Protein AF-0000000069874532 (afdb_homodimer)

pLDDT: mean 80.08, std 12.77, range [26.31, 95.19]

Secondary structure (DSSP, 8-state):
-HHHHHHHHHSHHHHHHHHHHHHHHHHHHHHHHHHHHHT-HHHHHHHHHHHHHHHHHHHHHH-S-HHHHHHHHHHHHHHHHHHHHHHHHHSSS-HHHHHHHHHHHHHHHHHHHHHHHT-GGGHHHHHH--GGG--HHHHHHHHHHHHHHHHHHHHTHHHHHHHHH-HHHHHHTT--HHHHHHHHHHHHHHHHHHHHHHH-HHHHHHHHHHHHHHHHHH---HHHHHHHHHHHHHHHHHHHHHHHHHHT--HHHHHHHHHHHHHHHHHHHHHHHHHHHHHHHHHHTT-/-HHHHHHHHHSHHHHHHHHHHHHHHHHHHHHHHHHHHHT-HHHHHHHHHHHHHHHHHHHHHH-S-HHHHHHHHHHHHHHHHHHHHHHHHHSSS-HHHHHHHHHHHHHHHHHHHHHHHT-GGGHHHHHH--GGG--HHHHHHHHHHHHHHHHHHHHTHHHHHHHHH-HHHHHHTT--HHHHHHHHHHHHHHHHHHHHHHH-HHHHHHHHHHHHHHHHHH---HHHHHHHHHHHHHHHHHHHHHHHHHHT--HHHHHHHHHHHHHHHHHHHHHHHHHHHHHHHHHHTT-

Foldseek 3Di:
DVVVLVVQCVDPLNVLLLVLQLLLLLLLLLLLLLCVLLVPLVVLLLLLLQQQLLLLVLCVVPNPDPVSSLVSSLVRSLCLQVVLVVCVVVDVDHSVVSSNVSSVVSNVNSVVSCVVVVVVVCVVCQAFADLSPDDPVLSVQLSVLSVVLSVVCVVCVVLLNCCSPPVPVSVVVVNDNVVSVSVSSSSSSSNQSSCRNNGHSVLSSLSSHLQLLLQVLVDPDSVCSNNRSSVCSSVLLNVLSSVCVVVVHRSSVSSSVSSVVSSVVSNVVSVVCVVVVVVVVVVVVVD/DVVVVVVQCPDPLLVLLLVLQLLLLLLLLLLLLLCVLLVPLVVLLLLLLQQQLLLLVLCVVPNPDPVSSLVSSLVRSLCLQVVLVVCVVVDVDHSVVSSNVSSVVSNVNSVVSCVVVVVVVCVVCQAFADLSPDDPVLSVQLSVLSVVLSVVCVVCVVLLNCCSPPVPVSVVVVNDNSVSVSVSSSSSSSNQSSCRNNGHSVLSSLSSHLQLLLQVLVDPDSVCSNNSSSVCSSVLLNVLSSVCVVVVHRSSVSSSVSSVVSSVVSNVVSVVCVVVVVVVVVVVVVD

Structure (mmCIF, N/CA/C/O backbone):
data_AF-0000000069874532-model_v1
#
loop_
_entity.id
_entity.type
_entity.pdbx_description
1 polymer 'ABC-3 protein'
#
loop_
_atom_site.group_PDB
_atom_site.id
_atom_site.type_symbol
_atom_site.label_atom_id
_atom_site.label_alt_id
_atom_site.label_comp_id
_atom_site.label_asym_id
_atom_site.label_entity_id
_atom_site.label_seq_id
_atom_site.pdbx_PDB_ins_code
_atom_site.Cartn_x
_atom_site.Cartn_y
_atom_site.Cartn_z
_atom_site.occupancy
_atom_site.B_iso_or_equiv
_atom_site.auth_seq_id
_atom_site.auth_comp_id
_atom_site.auth_asym_id
_atom_site.auth_atom_id
_atom_site.pdbx_PDB_model_num
ATOM 1 N N . MET A 1 1 ? 38.219 -0.726 -12.578 1 54.41 1 MET A N 1
ATOM 2 C CA . MET A 1 1 ? 36.812 -0.568 -12.172 1 54.41 1 MET A CA 1
ATOM 3 C C . MET A 1 1 ? 36.281 0.817 -12.539 1 54.41 1 MET A C 1
ATOM 5 O O . MET A 1 1 ? 35.25 0.941 -13.195 1 54.41 1 MET A O 1
ATOM 9 N N . MET A 1 2 ? 37.156 1.77 -12.203 1 61 2 MET A N 1
ATOM 10 C CA . MET A 1 2 ? 36.844 3.143 -12.562 1 61 2 MET A CA 1
ATOM 11 C C . MET A 1 2 ? 36.906 3.342 -14.07 1 61 2 MET A C 1
ATOM 13 O O . MET A 1 2 ? 36.062 4.02 -14.648 1 61 2 MET A O 1
ATOM 17 N N . ASP A 1 3 ? 37.875 2.76 -14.609 1 63.19 3 ASP A N 1
ATOM 18 C CA . ASP A 1 3 ? 38 2.91 -16.047 1 63.19 3 ASP A CA 1
ATOM 19 C C . ASP A 1 3 ? 36.812 2.297 -16.781 1 63.19 3 ASP A C 1
ATOM 21 O O . ASP A 1 3 ? 36.312 2.857 -17.75 1 63.19 3 ASP A O 1
ATOM 25 N N . ASP A 1 4 ? 36.438 1.131 -16.328 1 69.38 4 ASP A N 1
ATOM 26 C CA . ASP A 1 4 ? 35.281 0.455 -16.922 1 69.38 4 ASP A CA 1
ATOM 27 C C . ASP A 1 4 ? 34.031 1.273 -16.719 1 69.38 4 ASP A C 1
ATOM 29 O O . ASP A 1 4 ? 33.188 1.343 -17.625 1 69.38 4 ASP A O 1
ATOM 33 N N . PHE A 1 5 ? 34.094 1.941 -15.664 1 70.19 5 PHE A N 1
ATOM 34 C CA . PHE A 1 5 ? 32.969 2.801 -15.367 1 70.19 5 PHE A CA 1
ATOM 35 C C . PHE A 1 5 ? 32.938 4.004 -16.297 1 70.19 5 PHE A C 1
ATOM 37 O O . PHE A 1 5 ? 31.875 4.375 -16.812 1 70.19 5 PHE A O 1
ATOM 44 N N . LEU A 1 6 ? 34.094 4.574 -16.531 1 68.62 6 LEU A N 1
ATOM 45 C CA . LEU A 1 6 ? 34.188 5.723 -17.422 1 68.62 6 LEU A CA 1
ATOM 46 C C . LEU A 1 6 ? 33.875 5.316 -18.859 1 68.62 6 LEU A C 1
ATOM 48 O O . LEU A 1 6 ? 33.25 6.082 -19.609 1 68.62 6 LEU A O 1
ATOM 52 N N . GLN A 1 7 ? 34.281 4.191 -19.172 1 71.88 7 GLN A N 1
ATOM 53 C CA . GLN A 1 7 ? 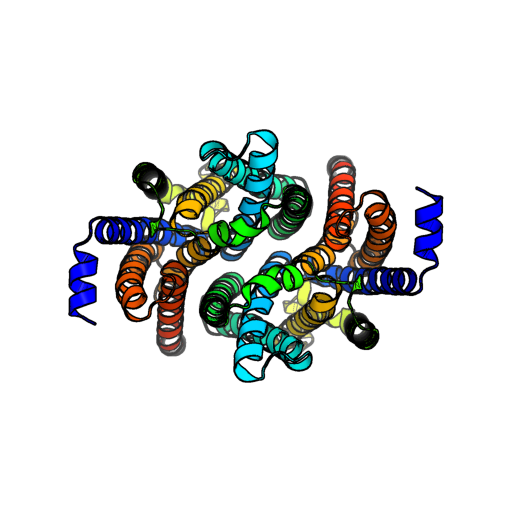33.938 3.68 -20.5 1 71.88 7 GLN A CA 1
ATOM 54 C C . GLN A 1 7 ? 32.438 3.406 -20.625 1 71.88 7 GLN A C 1
ATOM 56 O O . GLN A 1 7 ? 31.859 3.658 -21.672 1 71.88 7 GLN A O 1
ATOM 61 N N . PHE A 1 8 ? 31.938 2.951 -19.562 1 72.19 8 PHE A N 1
ATOM 62 C CA . PHE A 1 8 ? 30.5 2.674 -19.562 1 72.19 8 PHE A CA 1
ATOM 63 C C . PHE A 1 8 ? 29.703 3.965 -19.688 1 72.19 8 PHE A C 1
ATOM 65 O O . PHE A 1 8 ? 28.703 4.02 -20.406 1 72.19 8 PHE A O 1
ATOM 72 N N . LEU A 1 9 ? 30.234 4.965 -19.094 1 72.75 9 LEU A N 1
ATOM 73 C CA . LEU A 1 9 ? 29.547 6.25 -19.141 1 72.75 9 LEU A CA 1
ATOM 74 C C . LEU A 1 9 ? 29.578 6.832 -20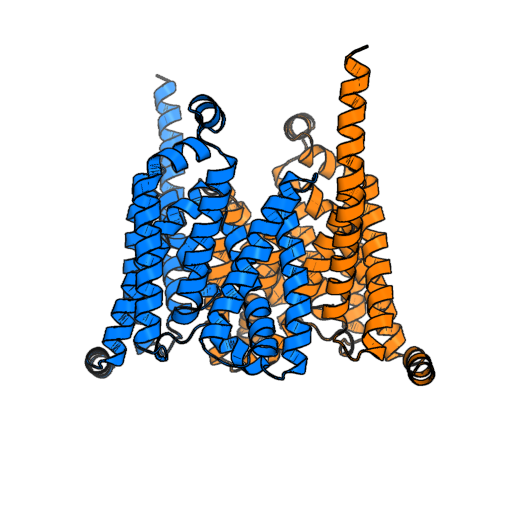.547 1 72.75 9 LEU A C 1
ATOM 76 O O . LEU A 1 9 ? 28.734 7.66 -20.906 1 72.75 9 LEU A O 1
ATOM 80 N N . ARG A 1 10 ? 30.453 6.27 -21.297 1 74.12 10 ARG A N 1
ATOM 81 C CA . ARG A 1 10 ? 30.594 6.777 -22.672 1 74.12 10 ARG A CA 1
ATOM 82 C C . ARG A 1 10 ? 29.656 6.031 -23.625 1 74.12 10 ARG A C 1
ATOM 84 O O . ARG A 1 10 ? 29.375 6.504 -24.719 1 74.12 10 ARG A O 1
ATOM 91 N N . GLU A 1 11 ? 29.125 5.074 -23.141 1 79.12 11 GLU A N 1
ATOM 92 C CA . GLU A 1 11 ? 28.188 4.332 -23.984 1 79.12 11 GLU A CA 1
ATOM 93 C C . GLU A 1 11 ? 26.844 5.047 -24.062 1 79.12 11 GLU A C 1
ATOM 95 O O . GLU A 1 11 ? 26.375 5.621 -23.078 1 79.12 11 GLU A O 1
ATOM 100 N N . PRO A 1 12 ? 26.422 5.137 -25.297 1 79.38 12 PRO A N 1
ATOM 101 C CA . PRO A 1 12 ? 25.141 5.832 -25.531 1 79.38 12 PRO A CA 1
ATOM 102 C C . PRO A 1 12 ? 24.031 5.316 -24.625 1 79.38 12 PRO A C 1
ATOM 104 O O . PRO A 1 12 ? 23.188 6.102 -24.172 1 79.38 12 PRO A O 1
ATOM 107 N N . ILE A 1 13 ? 24.062 4.098 -24.328 1 76.56 13 ILE A N 1
ATOM 108 C CA . ILE A 1 13 ? 23.016 3.518 -23.5 1 76.56 13 ILE A CA 1
ATOM 109 C C . ILE A 1 13 ? 23.125 4.074 -22.078 1 76.56 13 ILE A C 1
ATOM 111 O O . ILE A 1 13 ? 22.125 4.375 -21.438 1 76.56 13 ILE A O 1
ATOM 115 N N . ALA A 1 14 ? 24.328 4.25 -21.672 1 78.25 14 ALA A N 1
ATOM 116 C CA . ALA A 1 14 ? 24.562 4.758 -20.328 1 78.25 14 ALA A CA 1
ATOM 117 C C . ALA A 1 14 ? 24.156 6.227 -20.219 1 78.25 14 ALA A C 1
ATOM 119 O O . ALA A 1 14 ? 23.562 6.645 -19.219 1 78.25 14 ALA A O 1
ATOM 120 N N . GLN A 1 15 ? 24.453 6.934 -21.188 1 81.19 15 GLN A N 1
ATOM 121 C CA . GLN A 1 15 ? 24.125 8.352 -21.188 1 81.19 15 GLN A CA 1
ATOM 122 C C . GLN A 1 15 ? 22.609 8.57 -21.234 1 81.19 15 GLN A C 1
ATOM 124 O O . GLN A 1 15 ? 22.094 9.438 -20.531 1 81.19 15 GLN A O 1
ATOM 129 N N . ARG A 1 16 ? 22.031 7.836 -21.984 1 78.81 16 ARG A N 1
ATOM 130 C CA . ARG A 1 16 ? 20.578 7.938 -22.094 1 78.81 16 ARG A CA 1
ATOM 131 C C . ARG A 1 16 ? 19.906 7.543 -20.781 1 78.81 16 ARG A C 1
ATOM 133 O O . ARG A 1 16 ? 18.922 8.172 -20.375 1 78.81 16 ARG A O 1
ATOM 140 N N . SER A 1 17 ? 20.484 6.539 -20.266 1 77.5 17 SER A N 1
ATOM 141 C CA . SER A 1 17 ? 19.938 6.07 -19 1 77.5 17 SER A CA 1
ATOM 142 C C . SER A 1 17 ? 20.141 7.098 -17.891 1 77.5 17 SER A C 1
ATOM 144 O O . SER A 1 17 ? 19.281 7.285 -17.031 1 77.5 17 SER A O 1
ATOM 146 N N . LEU A 1 18 ? 21.25 7.754 -17.984 1 82.75 18 LEU A N 1
ATOM 147 C CA . LEU A 1 18 ? 21.562 8.781 -17 1 82.75 18 LEU A CA 1
ATOM 148 C C . LEU A 1 18 ? 20.609 9.961 -17.125 1 82.75 18 LEU A C 1
ATOM 150 O O . LEU A 1 18 ? 20.078 10.453 -16.109 1 82.75 18 LEU A O 1
ATOM 154 N N . LEU A 1 19 ? 20.391 10.367 -18.266 1 81.25 19 LEU A N 1
ATOM 155 C CA . LEU A 1 19 ? 19.484 11.484 -18.5 1 81.25 19 LEU A CA 1
ATOM 156 C C . LEU A 1 19 ? 18.062 11.125 -18.094 1 81.25 19 LEU A C 1
ATOM 158 O O . LEU A 1 19 ? 17.344 11.945 -17.516 1 81.25 19 LEU A O 1
ATOM 162 N N . ALA A 1 20 ? 17.719 9.961 -18.344 1 79.44 20 ALA A N 1
ATOM 163 C CA . ALA A 1 20 ? 16.375 9.5 -17.984 1 79.44 20 ALA A CA 1
ATOM 164 C C . ALA A 1 20 ? 16.203 9.445 -16.469 1 79.44 20 ALA A C 1
ATOM 166 O O . ALA A 1 20 ? 15.172 9.867 -15.945 1 79.44 20 ALA A O 1
ATOM 167 N N . CYS A 1 21 ? 17.188 9.062 -15.867 1 81.38 21 CYS A N 1
ATOM 168 C CA . CYS A 1 21 ? 17.141 8.938 -14.414 1 81.38 21 CYS A CA 1
ATOM 169 C C . CYS A 1 21 ? 17.016 10.312 -13.758 1 81.38 21 CYS A C 1
ATOM 171 O O . CYS A 1 21 ? 16.219 10.492 -12.828 1 81.38 21 CYS A O 1
ATOM 173 N N . VAL A 1 22 ? 17.766 11.203 -14.289 1 86.25 22 VAL A N 1
ATOM 174 C CA . VAL A 1 22 ? 17.781 12.531 -13.68 1 86.25 22 VAL A CA 1
ATOM 175 C C . VAL A 1 22 ? 16.469 13.25 -13.961 1 86.25 22 VAL A C 1
ATOM 177 O O . VAL A 1 22 ? 15.883 13.875 -13.07 1 86.25 22 VAL A O 1
ATOM 180 N N . MET A 1 23 ? 16.016 13.117 -15.133 1 84.75 23 MET A N 1
ATOM 181 C CA . MET A 1 23 ? 14.789 13.812 -15.516 1 84.75 23 MET A CA 1
ATOM 182 C C . MET A 1 23 ? 13.57 13.211 -14.82 1 84.75 23 MET A C 1
ATOM 184 O O . MET A 1 23 ? 12.734 13.938 -14.289 1 84.75 23 MET A O 1
ATOM 188 N N . ILE A 1 24 ? 13.531 11.953 -14.789 1 84 24 ILE A N 1
ATOM 189 C CA . ILE A 1 24 ? 12.414 11.266 -14.141 1 84 24 ILE A CA 1
ATOM 190 C C . ILE A 1 24 ? 12.5 11.461 -12.625 1 84 24 ILE A C 1
ATOM 192 O O . ILE A 1 24 ? 11.477 11.656 -11.961 1 84 24 ILE A O 1
ATOM 196 N N . GLY A 1 25 ? 13.742 11.414 -12.172 1 89.75 25 GLY A N 1
ATOM 197 C CA . GLY A 1 25 ? 13.938 11.664 -10.758 1 89.75 25 GLY A CA 1
ATOM 198 C C . GLY A 1 25 ? 13.5 13.047 -10.328 1 89.75 25 GLY A C 1
ATOM 199 O O . GLY A 1 25 ? 12.867 13.211 -9.281 1 89.75 25 GLY A O 1
ATOM 200 N N . PHE A 1 26 ? 13.812 13.961 -11.148 1 90.94 26 PHE A N 1
ATOM 201 C CA . PHE A 1 26 ? 13.438 15.336 -10.836 1 90.94 26 PHE A CA 1
ATOM 202 C C . PHE A 1 26 ? 11.93 15.523 -10.922 1 90.94 26 PHE A C 1
ATOM 204 O O . PHE A 1 26 ? 11.32 16.125 -10.039 1 90.94 26 PHE A O 1
ATOM 211 N N . ALA A 1 27 ? 11.391 15.078 -11.977 1 89 27 ALA A N 1
ATOM 212 C CA . ALA A 1 27 ? 9.953 15.242 -12.188 1 89 27 ALA A CA 1
ATOM 213 C C . ALA A 1 27 ? 9.148 14.562 -11.078 1 89 27 ALA A C 1
ATOM 215 O O . ALA A 1 27 ? 8.234 15.164 -10.508 1 89 27 ALA A O 1
ATOM 216 N N . ASN A 1 28 ? 9.508 13.367 -10.797 1 90.31 28 ASN A N 1
ATOM 217 C CA . ASN A 1 28 ? 8.82 12.648 -9.727 1 90.31 28 ASN A CA 1
ATOM 218 C C . ASN A 1 28 ? 9.07 13.289 -8.367 1 90.31 28 ASN A C 1
ATOM 220 O O . ASN A 1 28 ? 8.172 13.352 -7.527 1 90.31 28 ASN A O 1
ATOM 224 N N . GLY A 1 29 ? 10.32 13.727 -8.195 1 93.19 29 GLY A N 1
ATOM 225 C CA . GLY A 1 29 ? 10.633 14.43 -6.961 1 93.19 29 GLY A CA 1
ATOM 226 C C . GLY A 1 29 ? 9.844 15.711 -6.785 1 93.19 29 GLY A C 1
ATOM 227 O O . GLY A 1 29 ? 9.43 16.047 -5.672 1 93.19 29 GLY A O 1
ATOM 228 N N . PHE A 1 30 ? 9.617 16.359 -7.855 1 92.19 30 PHE A N 1
ATOM 229 C CA . PHE A 1 30 ? 8.828 17.578 -7.82 1 92.19 30 PHE A CA 1
ATOM 230 C C . PHE A 1 30 ? 7.375 17.281 -7.465 1 92.19 30 PHE A C 1
ATOM 232 O O . PHE A 1 30 ? 6.777 17.984 -6.641 1 92.19 30 PHE A O 1
ATOM 239 N N . VAL A 1 31 ? 6.875 16.297 -8.031 1 91.31 31 VAL A N 1
ATOM 240 C CA . VAL A 1 31 ? 5.488 15.914 -7.797 1 91.31 31 VAL A CA 1
ATOM 241 C C . VAL A 1 31 ? 5.336 15.359 -6.387 1 91.31 31 VAL A C 1
ATOM 243 O O . VAL A 1 31 ? 4.25 15.398 -5.805 1 91.31 31 VAL A O 1
ATOM 246 N N . SER A 1 32 ? 6.445 14.867 -5.883 1 93 32 SER A N 1
ATOM 247 C CA . SER A 1 32 ? 6.418 14.305 -4.539 1 93 32 SER A CA 1
ATOM 248 C C . SER A 1 32 ? 5.977 15.336 -3.512 1 93 32 SER A C 1
ATOM 250 O O . SER A 1 32 ? 5.41 14.992 -2.475 1 93 32 SER A O 1
ATOM 252 N N . GLY A 1 33 ? 6.191 16.562 -3.748 1 91.5 33 GLY A N 1
ATOM 253 C CA . GLY A 1 33 ? 5.707 17.609 -2.871 1 91.5 33 GLY A CA 1
ATOM 254 C C . GLY A 1 33 ? 4.199 17.609 -2.707 1 91.5 33 GLY A C 1
ATOM 255 O O . GLY A 1 33 ? 3.688 17.797 -1.602 1 91.5 33 GLY A O 1
ATOM 256 N N . LEU A 1 34 ? 3.578 17.406 -3.785 1 90.38 34 LEU A N 1
ATOM 257 C CA . LEU A 1 34 ? 2.121 17.328 -3.77 1 90.38 34 LEU A CA 1
ATOM 258 C C . LEU A 1 34 ? 1.641 16.125 -2.971 1 90.38 34 LEU A C 1
ATOM 260 O O . LEU A 1 34 ? 0.657 16.219 -2.234 1 90.38 34 LEU A O 1
ATOM 264 N N . VAL A 1 35 ? 2.342 15.07 -3.088 1 90.44 35 VAL A N 1
ATOM 265 C CA . VAL A 1 35 ? 1.979 13.82 -2.428 1 90.44 35 VAL A CA 1
ATOM 266 C C . VAL A 1 35 ? 2.064 13.992 -0.912 1 90.44 35 VAL A C 1
ATOM 268 O O . VAL A 1 35 ? 1.187 13.531 -0.178 1 90.44 35 VAL A O 1
ATOM 271 N N . ILE A 1 36 ? 3.059 14.68 -0.503 1 89.81 36 ILE A N 1
ATOM 272 C CA . ILE A 1 36 ? 3.271 14.875 0.928 1 89.81 36 ILE A CA 1
ATOM 273 C C . ILE A 1 36 ? 2.248 15.867 1.471 1 89.81 36 ILE A C 1
ATOM 275 O O . ILE A 1 36 ? 1.692 15.672 2.555 1 89.81 36 ILE A O 1
ATOM 279 N N . LEU A 1 37 ? 1.942 16.891 0.733 1 86.62 37 LEU A N 1
ATOM 280 C CA . LEU A 1 37 ? 1 17.906 1.184 1 86.62 37 LEU A CA 1
ATOM 281 C C . LEU A 1 37 ? -0.417 17.344 1.246 1 86.62 37 LEU A C 1
ATOM 283 O O . LEU A 1 37 ? -1.195 17.719 2.131 1 86.62 37 LEU A O 1
ATOM 287 N N . LYS A 1 38 ? -0.681 16.469 0.369 1 86.75 38 LYS A N 1
ATOM 288 C CA . LYS A 1 38 ? -2.01 15.867 0.331 1 86.75 38 LYS A CA 1
ATOM 289 C C . LYS A 1 38 ? -2.092 14.664 1.264 1 86.75 38 LYS A C 1
ATOM 291 O O . LYS A 1 38 ? -3.172 14.109 1.473 1 86.75 38 LYS A O 1
ATOM 296 N N . LYS A 1 39 ? -0.962 14.266 1.815 1 86.38 39 LYS A N 1
ATOM 297 C CA . LYS A 1 39 ? -0.887 13.117 2.715 1 86.38 39 LYS A CA 1
ATOM 298 C C . LYS A 1 39 ? -1.391 11.852 2.031 1 86.38 39 LYS A C 1
ATOM 300 O O . LYS A 1 39 ? -2.18 11.102 2.609 1 86.38 39 LYS A O 1
ATOM 305 N N . SER A 1 40 ? -0.925 11.664 0.795 1 88.25 40 SER A N 1
ATOM 306 C CA . SER A 1 40 ? -1.406 10.547 -0.006 1 88.25 40 SER A CA 1
ATOM 307 C C . SER A 1 40 ? -0.284 9.555 -0.304 1 88.25 40 SER A C 1
ATOM 309 O O . SER A 1 40 ? -0.283 8.906 -1.353 1 88.25 40 SER A O 1
ATOM 311 N N . ALA A 1 41 ? 0.68 9.453 0.556 1 90.75 41 ALA A N 1
ATOM 312 C CA . ALA A 1 41 ? 1.846 8.609 0.324 1 90.75 41 ALA A CA 1
ATOM 313 C C . ALA A 1 41 ? 1.441 7.141 0.199 1 90.75 41 ALA A C 1
ATOM 315 O O . ALA A 1 41 ? 1.887 6.445 -0.715 1 90.75 41 ALA A O 1
ATOM 316 N N . LEU A 1 42 ? 0.526 6.723 1.023 1 90.25 42 LEU A N 1
ATOM 317 C CA . LEU A 1 42 ? 0.131 5.32 1.017 1 90.25 42 LEU A CA 1
ATOM 318 C C . LEU A 1 42 ? -0.784 5.016 -0.165 1 90.25 42 LEU A C 1
ATOM 320 O O . LEU A 1 42 ? -0.795 3.895 -0.676 1 90.25 42 LEU A O 1
ATOM 324 N N . GLN A 1 43 ? -1.516 5.98 -0.6 1 89.94 43 GLN A N 1
ATOM 325 C CA . GLN A 1 43 ? -2.385 5.805 -1.759 1 89.94 43 GLN A CA 1
ATOM 326 C C . GLN A 1 43 ? -1.571 5.512 -3.018 1 89.94 43 GLN A C 1
ATOM 328 O O . GLN A 1 43 ? -1.974 4.695 -3.846 1 89.94 43 GLN A O 1
ATOM 333 N N . ILE A 1 44 ? -0.457 6.141 -3.072 1 87 44 ILE A N 1
ATOM 334 C CA . ILE A 1 44 ? 0.402 5.945 -4.234 1 87 44 ILE A CA 1
ATOM 335 C C . ILE A 1 44 ? 0.921 4.508 -4.258 1 87 44 ILE A C 1
ATOM 337 O O . ILE A 1 44 ? 0.992 3.885 -5.316 1 87 44 ILE A O 1
ATOM 341 N N . GLY A 1 45 ? 1.317 4.043 -3.123 1 85.31 45 GLY A N 1
ATOM 342 C CA . GLY A 1 45 ? 1.764 2.662 -3.035 1 85.31 45 GLY A CA 1
ATOM 343 C C . GLY A 1 45 ? 0.711 1.664 -3.48 1 85.31 45 GLY A C 1
ATOM 344 O O . GLY A 1 45 ? 1.017 0.71 -4.199 1 85.31 45 GLY A O 1
ATOM 345 N N . THR A 1 46 ? -0.439 1.92 -3.102 1 85.5 46 THR A N 1
ATOM 346 C CA . THR A 1 46 ? -1.549 1.039 -3.451 1 85.5 46 THR A CA 1
ATOM 347 C C . THR A 1 46 ? -1.862 1.131 -4.941 1 85.5 46 THR A C 1
ATOM 349 O O . THR A 1 46 ? -2.115 0.115 -5.594 1 85.5 46 THR A O 1
ATOM 352 N N . LEU A 1 47 ? -1.768 2.318 -5.457 1 85.94 47 LEU A N 1
ATOM 353 C CA . LEU A 1 47 ? -2.07 2.521 -6.871 1 85.94 47 LEU A CA 1
ATOM 354 C C . LEU A 1 47 ? -1.024 1.85 -7.75 1 85.94 47 LEU A C 1
ATOM 356 O O . LEU A 1 47 ? -1.348 1.336 -8.828 1 85.94 47 LEU A O 1
ATOM 360 N N . SER A 1 48 ? 0.178 1.904 -7.352 1 82.44 48 SER A N 1
ATOM 361 C CA . SER A 1 48 ? 1.256 1.285 -8.117 1 82.44 48 SER A CA 1
ATOM 362 C C . SER A 1 48 ? 1.036 -0.216 -8.266 1 82.44 48 SER A C 1
ATOM 364 O O . SER A 1 48 ? 1.367 -0.797 -9.305 1 82.44 48 SER A O 1
ATOM 366 N N . CYS A 1 49 ? 0.468 -0.789 -7.273 1 79.5 49 CYS A N 1
ATOM 367 C CA . CYS A 1 49 ? 0.197 -2.221 -7.32 1 79.5 49 CYS A CA 1
ATOM 368 C C . CYS A 1 49 ? -1.005 -2.52 -8.211 1 79.5 49 CYS A C 1
ATOM 370 O O . CYS A 1 49 ? -1.164 -3.643 -8.688 1 79.5 49 CYS A O 1
ATOM 372 N N . ALA A 1 50 ? -1.824 -1.547 -8.398 1 80.31 50 ALA A N 1
ATOM 373 C CA . ALA A 1 50 ? -3.008 -1.723 -9.242 1 80.31 50 ALA A CA 1
ATOM 374 C C . ALA A 1 50 ? -2.637 -1.731 -10.719 1 80.31 50 ALA A C 1
ATOM 376 O O . ALA A 1 50 ? -3.418 -2.186 -11.562 1 80.31 50 ALA A O 1
ATOM 377 N N . LEU A 1 51 ? -1.482 -1.266 -10.984 1 80 51 LEU A N 1
ATOM 378 C CA . LEU A 1 51 ? -1.059 -1.164 -12.375 1 80 51 LEU A CA 1
ATOM 379 C C . LEU A 1 51 ? -0.82 -2.547 -12.977 1 80 51 LEU A C 1
ATOM 381 O O . LEU A 1 51 ? -1.172 -2.797 -14.133 1 80 51 LEU A O 1
ATOM 385 N N . LEU A 1 52 ? -0.358 -3.48 -12.234 1 74.06 52 LEU A N 1
ATOM 386 C CA . LEU A 1 52 ? 0.049 -4.797 -12.719 1 74.06 52 LEU A CA 1
ATOM 387 C C . LEU A 1 52 ? -1.154 -5.586 -13.227 1 74.06 52 LEU A C 1
ATOM 389 O O . LEU A 1 52 ? -1.147 -6.086 -14.352 1 74.06 52 LEU A O 1
ATOM 393 N N . PRO A 1 53 ? -2.176 -5.637 -12.367 1 76.31 53 PRO A N 1
ATOM 394 C CA . PRO A 1 53 ? -3.342 -6.352 -12.898 1 76.31 53 PRO A CA 1
ATOM 395 C C . PRO A 1 53 ? -3.955 -5.664 -14.117 1 76.31 53 PRO A C 1
ATOM 397 O O . PRO A 1 53 ? -4.527 -6.328 -14.984 1 76.31 53 PRO A O 1
ATOM 400 N N . GLY A 1 54 ? -3.848 -4.375 -14.164 1 80.81 54 GLY A N 1
ATOM 401 C CA . GLY A 1 54 ? -4.32 -3.662 -15.344 1 80.81 54 GLY A CA 1
ATOM 402 C C . GLY A 1 54 ? -3.562 -4.023 -16.609 1 80.81 54 GLY A C 1
ATOM 403 O O . GLY A 1 54 ? -4.164 -4.219 -17.656 1 80.81 54 GLY A O 1
ATOM 404 N N . ILE A 1 55 ? -2.311 -4.164 -16.453 1 79.25 55 ILE A N 1
ATOM 405 C CA . ILE A 1 55 ? -1.46 -4.559 -17.578 1 79.25 55 ILE A CA 1
ATOM 406 C C . ILE A 1 55 ? -1.81 -5.977 -18.016 1 79.25 55 ILE A C 1
ATOM 408 O O . ILE A 1 55 ? -1.932 -6.254 -19.203 1 79.25 55 ILE A O 1
ATOM 412 N N . ALA A 1 56 ? -2.02 -6.82 -17.062 1 77.5 56 ALA A N 1
ATOM 413 C CA . ALA A 1 56 ? -2.348 -8.219 -17.344 1 77.5 56 ALA A CA 1
ATOM 414 C C . ALA A 1 56 ? -3.648 -8.328 -18.125 1 77.5 56 ALA A C 1
ATOM 416 O O . ALA A 1 56 ? -3.727 -9.062 -19.109 1 77.5 56 ALA A O 1
ATOM 417 N N . VAL A 1 57 ? -4.566 -7.609 -17.734 1 80.75 57 VAL A N 1
ATOM 418 C CA . VAL A 1 57 ? -5.867 -7.656 -18.406 1 80.75 57 VAL A CA 1
ATOM 419 C C . VAL A 1 57 ? -5.75 -7.086 -19.812 1 80.75 57 VAL A C 1
ATOM 421 O O . VAL A 1 57 ? -6.344 -7.613 -20.75 1 80.75 57 VAL A O 1
ATOM 424 N N . ALA A 1 58 ? -5.008 -6.039 -19.906 1 82.19 58 ALA A N 1
ATOM 425 C CA . ALA A 1 58 ? -4.828 -5.422 -21.219 1 82.19 58 ALA A CA 1
ATOM 426 C C . ALA A 1 58 ? -4.098 -6.359 -22.172 1 82.19 58 ALA A C 1
ATOM 428 O O . ALA A 1 58 ? -4.434 -6.438 -23.359 1 82.19 58 ALA A O 1
ATOM 429 N N . VAL A 1 59 ? -3.154 -7.07 -21.688 1 78.19 59 VAL A N 1
ATOM 430 C CA . VAL A 1 59 ? -2.396 -8.016 -22.5 1 78.19 59 VAL A CA 1
ATOM 431 C C . VAL A 1 59 ? -3.299 -9.172 -22.922 1 78.19 59 VAL A C 1
ATOM 433 O O . VAL A 1 59 ? -3.188 -9.672 -2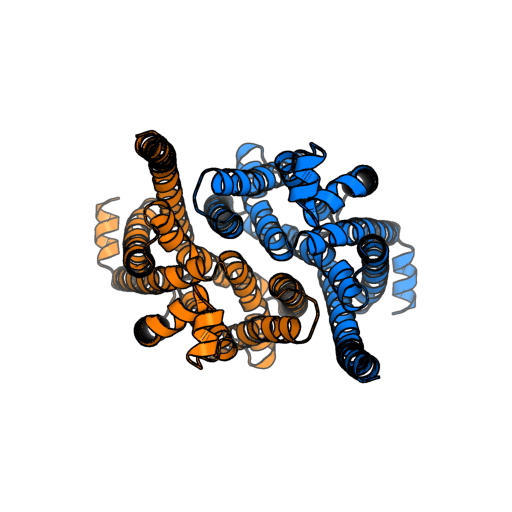4.047 1 78.19 59 VAL A O 1
ATOM 436 N N . LEU A 1 60 ? -4.121 -9.57 -22.031 1 80.06 60 LEU A N 1
ATOM 437 C CA . LEU A 1 60 ? -5.055 -10.648 -22.344 1 80.06 60 LEU A CA 1
ATOM 438 C C . LEU A 1 60 ? -6.023 -10.227 -23.438 1 80.06 60 LEU A C 1
ATOM 440 O O . LEU A 1 60 ? -6.32 -11.016 -24.344 1 80.06 60 LEU A O 1
ATOM 444 N N . LEU A 1 61 ? -6.461 -9.031 -23.391 1 80.19 61 LEU A N 1
ATOM 445 C CA . LEU A 1 61 ? -7.5 -8.57 -24.297 1 80.19 61 LEU A CA 1
ATOM 446 C C . LEU A 1 61 ? -6.898 -8.125 -25.625 1 80.19 61 LEU A C 1
ATOM 448 O O . LEU A 1 61 ? -7.488 -8.352 -26.688 1 80.19 61 LEU A O 1
ATOM 452 N N . PHE A 1 62 ? -5.77 -7.391 -25.594 1 81.25 62 PHE A N 1
ATOM 453 C CA . PHE A 1 62 ? -5.258 -6.734 -26.797 1 81.25 62 PHE A CA 1
ATOM 454 C C . PHE A 1 62 ? -3.91 -7.316 -27.188 1 81.25 62 PHE A C 1
ATOM 456 O O . PHE A 1 62 ? -3.344 -6.938 -28.219 1 81.25 62 PHE A O 1
ATOM 463 N N . GLY A 1 63 ? -3.416 -8.305 -26.484 1 75.75 63 GLY A N 1
ATOM 464 C CA . GLY A 1 63 ? -2.131 -8.906 -26.797 1 75.75 63 GLY A CA 1
ATOM 465 C C . GLY A 1 63 ? -0.96 -8.172 -26.172 1 75.75 63 GLY A C 1
ATOM 466 O O . GLY A 1 63 ? -1.144 -7.141 -25.531 1 75.75 63 GLY A O 1
ATOM 467 N N . LEU A 1 64 ? 0.158 -8.773 -26.328 1 74.88 64 LEU A N 1
ATOM 468 C CA . LEU A 1 64 ? 1.381 -8.242 -25.734 1 74.88 64 LEU A CA 1
ATOM 469 C C . LEU A 1 64 ? 1.979 -7.145 -26.609 1 74.88 64 LEU A C 1
ATOM 471 O O . LEU A 1 64 ? 2.891 -7.406 -27.406 1 74.88 64 LEU A O 1
ATOM 475 N N . THR A 1 65 ? 1.369 -5.934 -26.594 1 74.31 65 THR A N 1
ATOM 476 C CA . THR A 1 65 ? 1.899 -4.758 -27.281 1 74.31 65 THR A CA 1
ATOM 477 C C . THR A 1 65 ? 2.227 -3.652 -26.281 1 74.31 65 THR A C 1
ATOM 479 O O . THR A 1 65 ? 1.719 -3.654 -25.156 1 74.31 65 THR A O 1
ATOM 482 N N . ARG A 1 66 ? 3.076 -2.848 -26.594 1 70.88 66 ARG A N 1
ATOM 483 C CA . ARG A 1 66 ? 3.486 -1.736 -25.734 1 70.88 66 ARG A CA 1
ATOM 484 C C . ARG A 1 66 ? 2.295 -0.857 -25.375 1 70.88 66 ARG A C 1
ATOM 486 O O . ARG A 1 66 ? 2.17 -0.414 -24.234 1 70.88 66 ARG A O 1
ATOM 493 N N . TRP A 1 67 ? 1.526 -0.628 -26.297 1 72.94 67 TRP A N 1
ATOM 494 C CA . TRP A 1 67 ? 0.352 0.214 -26.094 1 72.94 67 TRP A CA 1
ATOM 495 C C . TRP A 1 67 ? -0.635 -0.45 -25.141 1 72.94 67 TRP A C 1
ATOM 497 O O . TRP A 1 67 ? -1.272 0.225 -24.328 1 72.94 67 TRP A O 1
ATOM 507 N N . SER A 1 68 ? -0.642 -1.722 -25.25 1 76.25 68 SER A N 1
ATOM 508 C CA . SER A 1 68 ? -1.546 -2.438 -24.359 1 76.25 68 SER A CA 1
ATOM 509 C C . SER A 1 68 ? -1.078 -2.342 -22.906 1 76.25 68 SER A C 1
ATOM 511 O O . SER A 1 68 ? -1.896 -2.217 -22 1 76.25 68 SER A O 1
ATOM 513 N N . LEU A 1 69 ? 0.187 -2.273 -22.797 1 75.19 69 LEU A N 1
ATOM 514 C CA . LEU A 1 69 ? 0.754 -2.197 -21.453 1 75.19 69 LEU A CA 1
ATOM 515 C C . LEU A 1 69 ? 0.472 -0.84 -20.812 1 75.19 69 LEU A C 1
ATOM 517 O O . LEU A 1 69 ? 0.019 -0.768 -19.672 1 75.19 69 LEU A O 1
ATOM 521 N N . LEU A 1 70 ? 0.657 0.147 -21.562 1 76.69 70 LEU A N 1
ATOM 522 C CA . LEU A 1 70 ? 0.475 1.505 -21.062 1 76.69 70 LEU A CA 1
ATOM 523 C C . LEU A 1 70 ? -1.002 1.802 -20.828 1 76.69 70 LEU A C 1
ATOM 525 O O . LEU A 1 70 ? -1.369 2.332 -19.781 1 76.69 70 LEU A O 1
ATOM 529 N N . THR A 1 71 ? -1.756 1.406 -21.734 1 80.06 71 THR A N 1
ATOM 530 C CA . THR A 1 71 ? -3.184 1.685 -21.625 1 80.06 71 THR A CA 1
ATOM 531 C C . THR A 1 71 ? -3.803 0.883 -20.469 1 80.06 71 THR A C 1
ATOM 533 O O . THR A 1 71 ? -4.648 1.395 -19.734 1 80.06 71 THR A O 1
ATOM 536 N N . GLY A 1 72 ? -3.383 -0.344 -20.391 1 83.5 72 GLY A N 1
ATOM 537 C CA . GLY A 1 72 ? -3.893 -1.169 -19.312 1 83.5 72 GLY A CA 1
ATOM 538 C C . GLY A 1 72 ? -3.561 -0.62 -17.938 1 83.5 72 GLY A C 1
ATOM 539 O O . GLY A 1 72 ? -4.41 -0.619 -17.047 1 83.5 72 GLY A O 1
ATOM 540 N N . ALA A 1 73 ? -2.34 -0.137 -17.812 1 82.81 73 ALA A N 1
ATOM 541 C CA . ALA A 1 73 ? -1.889 0.431 -16.531 1 82.81 73 ALA A CA 1
ATOM 542 C C . ALA A 1 73 ? -2.666 1.698 -16.203 1 82.81 73 ALA A C 1
ATOM 544 O O . ALA A 1 73 ? -3.131 1.864 -15.062 1 82.81 73 ALA A O 1
ATOM 545 N N . VAL A 1 74 ? -2.859 2.535 -17.172 1 83.38 74 VAL A N 1
ATOM 546 C CA . VAL A 1 74 ? -3.539 3.809 -16.969 1 83.38 74 VAL A CA 1
ATOM 547 C C . VAL A 1 74 ? -5.004 3.562 -16.625 1 83.38 74 VAL A C 1
ATOM 549 O O . VAL A 1 74 ? -5.523 4.137 -15.656 1 83.38 74 VAL A O 1
ATOM 552 N N . VAL A 1 75 ? -5.578 2.703 -17.344 1 86.88 75 VAL A N 1
ATOM 553 C CA . VAL A 1 75 ? -7.004 2.447 -17.156 1 86.88 75 VAL A CA 1
ATOM 554 C C . VAL A 1 75 ? -7.234 1.82 -15.781 1 86.88 75 VAL A C 1
ATOM 556 O O . VAL A 1 75 ? -8.133 2.234 -15.047 1 86.88 75 VAL A O 1
ATOM 559 N N . ALA A 1 76 ? -6.449 0.931 -15.484 1 88.12 76 ALA A N 1
ATOM 560 C CA . ALA A 1 76 ? -6.609 0.266 -14.195 1 88.12 76 ALA A CA 1
ATOM 561 C C . ALA A 1 76 ? -6.379 1.241 -13.047 1 88.12 76 ALA A C 1
ATOM 563 O O . ALA A 1 76 ? -7.141 1.257 -12.078 1 88.12 76 ALA A O 1
ATOM 564 N N . ALA A 1 77 ? -5.348 2.016 -13.156 1 86.75 77 ALA A N 1
ATOM 565 C CA . ALA A 1 77 ? -5.039 2.982 -12.109 1 86.75 77 ALA A CA 1
ATOM 566 C C . ALA A 1 77 ? -6.145 4.023 -11.977 1 86.75 77 ALA A C 1
ATOM 568 O O . ALA A 1 77 ? -6.508 4.414 -10.867 1 86.75 77 ALA A O 1
ATOM 569 N N . LEU A 1 78 ? -6.668 4.422 -13.102 1 89.06 78 LEU A N 1
ATOM 570 C CA . LEU A 1 78 ? -7.738 5.414 -13.078 1 89.06 78 LEU A CA 1
ATOM 571 C C . LEU A 1 78 ? -9.023 4.816 -12.508 1 89.06 78 LEU A C 1
ATOM 573 O O . LEU A 1 78 ? -9.695 5.445 -11.688 1 89.06 78 LEU A O 1
ATOM 577 N N . LEU A 1 79 ? -9.281 3.627 -12.922 1 91.19 79 LEU A N 1
ATOM 578 C CA . LEU A 1 79 ? -10.5 2.977 -12.438 1 91.19 79 LEU A CA 1
ATOM 579 C C . LEU A 1 79 ? -10.445 2.758 -10.93 1 91.19 79 LEU A C 1
ATOM 581 O O . LEU A 1 79 ? -11.398 3.064 -10.219 1 91.19 79 LEU A O 1
ATOM 585 N N . VAL A 1 80 ? -9.375 2.291 -10.477 1 90.88 80 VAL A N 1
ATOM 586 C CA . VAL A 1 80 ? -9.234 2.004 -9.055 1 90.88 80 VAL A CA 1
ATOM 587 C C . VAL A 1 80 ? -9.109 3.309 -8.273 1 90.88 80 VAL A C 1
ATOM 589 O O . VAL A 1 80 ? -9.75 3.48 -7.23 1 90.88 80 VAL A O 1
ATOM 592 N N . GLY A 1 81 ? -8.266 4.223 -8.781 1 90.12 81 GLY A N 1
ATOM 593 C CA . GLY A 1 81 ? -8.055 5.496 -8.109 1 90.12 81 GLY A CA 1
ATOM 594 C C . GLY A 1 81 ? -9.297 6.367 -8.078 1 90.12 81 GLY A C 1
ATOM 595 O O . GLY A 1 81 ? -9.766 6.754 -7.004 1 90.12 81 GLY A O 1
ATOM 596 N N . LEU A 1 82 ? -9.852 6.637 -9.227 1 89.81 82 LEU A N 1
ATOM 597 C CA . LEU A 1 82 ? -11.047 7.473 -9.297 1 89.81 82 LEU A CA 1
ATOM 598 C C . LEU A 1 82 ? -12.266 6.73 -8.75 1 89.81 82 LEU A C 1
ATOM 600 O O . LEU A 1 82 ? -13.156 7.348 -8.164 1 89.81 82 LEU A O 1
ATOM 604 N N . GLY A 1 83 ? -12.281 5.43 -8.977 1 90.94 83 GLY A N 1
ATOM 605 C CA . GLY A 1 83 ? -13.344 4.633 -8.383 1 90.94 83 GLY A CA 1
ATOM 606 C C . GLY A 1 83 ? -13.375 4.723 -6.871 1 90.94 83 GLY A C 1
ATOM 607 O O . GLY A 1 83 ? -14.453 4.793 -6.27 1 90.94 83 GLY A O 1
ATOM 608 N N . SER A 1 84 ? -12.203 4.691 -6.301 1 91.19 84 SER A N 1
ATOM 609 C CA . SER A 1 84 ? -12.125 4.789 -4.848 1 91.19 84 SER A CA 1
ATOM 610 C C . SER A 1 84 ? -12.648 6.137 -4.355 1 91.19 84 SER A C 1
ATOM 612 O O . SER A 1 84 ? -13.281 6.215 -3.303 1 91.19 84 SER A O 1
ATOM 614 N N . LEU A 1 85 ? -12.352 7.238 -5.133 1 86.62 85 LEU A N 1
ATOM 615 C CA . LEU A 1 85 ? -12.883 8.555 -4.793 1 86.62 85 LEU A CA 1
ATOM 616 C C . LEU A 1 85 ? -14.406 8.57 -4.898 1 86.62 85 LEU A C 1
ATOM 618 O O . LEU A 1 85 ? -15.086 9.117 -4.027 1 86.62 85 LEU A O 1
ATOM 622 N N . PHE A 1 86 ? -14.867 7.941 -5.922 1 87.5 86 PHE A N 1
ATOM 623 C CA . PHE A 1 86 ? -16.297 7.879 -6.156 1 87.5 86 PHE A CA 1
ATOM 624 C C . PHE A 1 86 ? -17 7.098 -5.051 1 87.5 86 PHE A C 1
ATOM 626 O O . PHE A 1 86 ? -18.016 7.543 -4.508 1 87.5 86 PHE A O 1
ATOM 633 N N . VAL A 1 87 ? -16.469 6.02 -4.707 1 87.19 87 VAL A N 1
ATOM 634 C CA . VAL A 1 87 ? -17.047 5.168 -3.674 1 87.19 87 VAL A CA 1
ATOM 635 C C . VAL A 1 87 ? -17.016 5.895 -2.33 1 87.19 87 VAL A C 1
ATOM 637 O O . VAL A 1 87 ? -17.984 5.82 -1.558 1 87.19 87 VAL A O 1
ATOM 640 N N . SER A 1 88 ? -15.914 6.543 -2.055 1 86.5 88 SER A N 1
ATOM 641 C CA . SER A 1 88 ? -15.758 7.258 -0.792 1 86.5 88 SER A CA 1
ATOM 642 C C . SER A 1 88 ? -16.766 8.406 -0.68 1 86.5 88 SER A C 1
ATOM 644 O O . SER A 1 88 ? -17.188 8.758 0.421 1 86.5 88 SER A O 1
ATOM 646 N N . ARG A 1 89 ? -17.094 9.008 -1.801 1 82.5 89 ARG A N 1
ATOM 647 C CA . ARG A 1 89 ? -18.016 10.133 -1.801 1 82.5 89 ARG A CA 1
ATOM 648 C C . ARG A 1 89 ? -19.469 9.664 -1.722 1 82.5 89 ARG A C 1
ATOM 650 O O . ARG A 1 89 ? -20.344 10.391 -1.242 1 82.5 89 ARG A O 1
ATOM 657 N N . THR A 1 90 ? -19.719 8.531 -2.238 1 84.5 90 THR A N 1
ATOM 658 C CA . THR A 1 90 ? -21.094 8.047 -2.322 1 84.5 90 THR A CA 1
ATOM 659 C C . THR A 1 90 ? -21.406 7.078 -1.184 1 84.5 90 THR A C 1
ATOM 661 O O . THR A 1 90 ? -22.516 6.562 -1.083 1 84.5 90 THR A O 1
ATOM 664 N N . SER A 1 91 ? -20.453 6.816 -0.411 1 83.12 91 SER A N 1
ATOM 665 C CA . SER A 1 91 ? -20.656 5.906 0.712 1 83.12 91 SER A CA 1
ATOM 666 C C . SER A 1 91 ? -20.047 6.473 1.996 1 83.12 91 SER A C 1
ATOM 668 O O . SER A 1 91 ? -19.578 7.609 2.02 1 83.12 91 SER A O 1
ATOM 670 N N . ARG A 1 92 ? -20.078 5.645 3.033 1 82.38 92 ARG A N 1
ATOM 671 C CA . ARG A 1 92 ? -19.562 6.062 4.336 1 82.38 92 ARG A CA 1
ATOM 672 C C . ARG A 1 92 ? -18.094 5.703 4.492 1 82.38 92 ARG A C 1
ATOM 674 O O . ARG A 1 92 ? -17.469 6.074 5.48 1 82.38 92 ARG A O 1
ATOM 681 N N . LEU A 1 93 ? -17.625 5.137 3.475 1 85.81 93 LEU A N 1
ATOM 682 C CA . LEU A 1 93 ? -16.25 4.641 3.584 1 85.81 93 LEU A CA 1
ATOM 683 C C . LEU A 1 93 ? -15.25 5.746 3.273 1 85.81 93 LEU A C 1
ATOM 685 O O . LEU A 1 93 ? -15.523 6.625 2.455 1 85.81 93 LEU A O 1
ATOM 689 N N . ASN A 1 94 ? -14.219 5.688 3.945 1 87.88 94 ASN A N 1
ATOM 690 C CA . ASN A 1 94 ? -13.141 6.605 3.605 1 87.88 94 ASN A CA 1
ATOM 691 C C . ASN A 1 94 ? -12.422 6.18 2.326 1 87.88 94 ASN A C 1
ATOM 693 O O . ASN A 1 94 ? -12.5 5.02 1.923 1 87.88 94 ASN A O 1
ATOM 697 N N . GLN A 1 95 ? -11.82 7.039 1.679 1 86.94 95 GLN A N 1
ATOM 698 C CA . GLN A 1 95 ? -11.172 6.793 0.395 1 86.94 95 GLN A CA 1
ATOM 699 C C . GLN A 1 95 ? -10.086 5.73 0.524 1 86.94 95 GLN A C 1
ATOM 701 O O . GLN A 1 95 ? -9.898 4.91 -0.376 1 86.94 95 GLN A O 1
ATOM 706 N N . ASP A 1 96 ? -9.391 5.719 1.604 1 88.75 96 ASP A N 1
ATOM 707 C CA . ASP A 1 96 ? -8.297 4.781 1.81 1 88.75 96 ASP A CA 1
ATOM 708 C C . ASP A 1 96 ? -8.805 3.34 1.84 1 88.75 96 ASP A C 1
ATOM 710 O O . ASP A 1 96 ? -8.188 2.447 1.251 1 88.75 96 ASP A O 1
ATOM 714 N N . THR A 1 97 ? -9.914 3.199 2.504 1 89.94 97 THR A N 1
ATOM 715 C CA . THR A 1 97 ? -10.508 1.868 2.58 1 89.94 97 THR A CA 1
ATOM 716 C C . THR A 1 97 ? -11.023 1.427 1.214 1 89.94 97 THR A C 1
ATOM 718 O O . THR A 1 97 ? -10.797 0.292 0.794 1 89.94 97 THR A O 1
ATOM 721 N N . ALA A 1 98 ? -11.672 2.346 0.573 1 91.5 98 ALA A N 1
ATOM 722 C CA . ALA A 1 98 ? -12.188 2.047 -0.761 1 91.5 98 ALA A CA 1
ATOM 723 C C . ALA A 1 98 ? -11.055 1.695 -1.721 1 91.5 98 ALA A C 1
ATOM 725 O O . ALA A 1 98 ? -11.164 0.734 -2.486 1 91.5 98 ALA A O 1
ATOM 726 N N . LEU A 1 99 ? -10.039 2.428 -1.643 1 91.62 99 LEU A N 1
ATOM 727 C CA . LEU A 1 99 ? -8.883 2.191 -2.504 1 91.62 99 LEU A CA 1
ATOM 728 C C . LEU A 1 99 ? -8.266 0.825 -2.221 1 91.62 99 LEU A C 1
ATOM 730 O O . LEU A 1 99 ? -7.887 0.107 -3.148 1 91.62 99 LEU A O 1
ATOM 734 N N . SER A 1 100 ? -8.227 0.49 -1.005 1 89.5 100 SER A N 1
ATOM 735 C CA . SER A 1 100 ? -7.613 -0.774 -0.613 1 89.5 100 SER A CA 1
ATOM 736 C C . SER A 1 100 ? -8.414 -1.962 -1.136 1 89.5 100 SER A C 1
ATOM 738 O O . SER A 1 100 ? -7.848 -2.898 -1.704 1 89.5 100 SER A O 1
ATOM 740 N N . ILE A 1 101 ? -9.664 -1.9 -1.012 1 89.5 101 ILE A N 1
ATOM 741 C CA . ILE A 1 101 ? -10.508 -3.023 -1.414 1 89.5 101 ILE A CA 1
ATOM 742 C C . ILE A 1 101 ? -10.539 -3.121 -2.938 1 89.5 101 ILE A C 1
ATOM 744 O O . ILE A 1 101 ? -10.461 -4.219 -3.498 1 89.5 101 ILE A O 1
ATOM 748 N N . LEU A 1 102 ? -10.68 -1.995 -3.555 1 90.19 102 LEU A N 1
ATOM 749 C CA . LEU A 1 102 ? -10.742 -1.998 -5.012 1 90.19 102 LEU A CA 1
ATOM 750 C C . LEU A 1 102 ? -9.43 -2.48 -5.609 1 90.19 102 LEU A C 1
ATOM 752 O O . LEU A 1 102 ? -9.422 -3.236 -6.586 1 90.19 102 LEU A O 1
ATOM 756 N N . HIS A 1 103 ? -8.414 -2.049 -5.027 1 89.62 103 HIS A N 1
ATOM 757 C CA . HIS A 1 103 ? -7.113 -2.463 -5.531 1 89.62 103 HIS A CA 1
ATOM 758 C C . HIS A 1 103 ? -6.895 -3.959 -5.332 1 89.62 103 HIS A C 1
ATOM 760 O O . HIS A 1 103 ? -6.43 -4.652 -6.242 1 89.62 103 HIS A O 1
ATOM 766 N N . THR A 1 104 ? -7.199 -4.465 -4.191 1 86.75 104 THR A N 1
ATOM 767 C CA . THR A 1 104 ? -6.984 -5.883 -3.914 1 86.75 104 THR A CA 1
ATOM 768 C C . THR A 1 104 ? -7.863 -6.75 -4.809 1 86.75 104 THR A C 1
ATOM 770 O O . THR A 1 104 ? -7.43 -7.797 -5.289 1 86.75 104 THR A O 1
ATOM 773 N N . THR A 1 105 ? -9.031 -6.262 -5.016 1 87.88 105 THR A N 1
ATOM 774 C CA . THR A 1 105 ? -9.945 -6.988 -5.891 1 87.88 105 THR A CA 1
ATOM 775 C C . THR A 1 105 ? -9.43 -6.984 -7.328 1 87.88 105 THR A C 1
ATOM 777 O O . THR A 1 105 ? -9.438 -8.023 -8 1 87.88 105 THR A O 1
ATOM 780 N N . ALA A 1 106 ? -9.023 -5.863 -7.758 1 87.31 106 ALA A N 1
ATOM 781 C CA . ALA A 1 106 ? -8.461 -5.762 -9.102 1 87.31 106 ALA A CA 1
ATOM 782 C C . ALA A 1 106 ? -7.219 -6.629 -9.242 1 87.31 106 ALA A C 1
ATOM 784 O O . ALA A 1 106 ? -7.016 -7.27 -10.273 1 87.31 106 ALA A O 1
ATOM 785 N N . PHE A 1 107 ? -6.41 -6.656 -8.242 1 84.19 107 PHE A N 1
ATOM 786 C CA . PHE A 1 107 ? -5.184 -7.445 -8.258 1 84.19 107 PHE A CA 1
ATOM 787 C C . PHE A 1 107 ? -5.5 -8.938 -8.336 1 84.19 107 PHE A C 1
ATOM 789 O O . PHE A 1 107 ? -4.871 -9.672 -9.102 1 84.19 107 PHE A O 1
ATOM 796 N N . ALA A 1 108 ? -6.453 -9.367 -7.523 1 83.62 108 ALA A N 1
ATOM 797 C CA . ALA A 1 108 ? -6.848 -10.773 -7.535 1 83.62 108 ALA A CA 1
ATOM 798 C C . ALA A 1 108 ? -7.371 -11.18 -8.906 1 83.62 108 ALA A C 1
ATOM 800 O O . ALA A 1 108 ? -7.016 -12.242 -9.422 1 83.62 108 ALA A O 1
ATOM 801 N N . ALA A 1 109 ? -8.164 -10.352 -9.508 1 84 109 ALA A N 1
ATOM 802 C CA . ALA A 1 109 ? -8.703 -10.625 -10.844 1 84 109 ALA A CA 1
ATOM 803 C C . ALA A 1 109 ? -7.582 -10.688 -11.883 1 84 109 ALA A C 1
ATOM 805 O O . ALA A 1 109 ? -7.562 -11.578 -12.727 1 84 109 ALA A O 1
ATOM 806 N N . GLY A 1 110 ? -6.719 -9.75 -11.828 1 80.75 110 GLY A N 1
ATOM 807 C CA . GLY A 1 110 ? -5.59 -9.727 -12.75 1 80.75 110 GLY A CA 1
ATOM 808 C C . GLY A 1 110 ? -4.66 -10.922 -12.57 1 80.75 110 GLY A C 1
ATOM 809 O O . GLY A 1 110 ? -4.148 -11.461 -13.555 1 80.75 110 GLY A O 1
ATOM 810 N N . PHE A 1 111 ? -4.469 -11.344 -11.336 1 77.31 111 PHE A N 1
ATOM 811 C CA . PHE A 1 111 ? -3.584 -12.469 -11.047 1 77.31 111 PHE A CA 1
ATOM 812 C C . PHE A 1 111 ? -4.148 -13.758 -11.633 1 77.31 111 PHE A C 1
ATOM 814 O O . PHE A 1 111 ? -3.402 -14.578 -12.172 1 77.31 111 PHE A O 1
ATOM 821 N N . ILE A 1 112 ? -5.367 -13.922 -11.5 1 79.62 112 ILE A N 1
ATOM 822 C CA . ILE A 1 112 ? -6.004 -15.109 -12.055 1 79.62 112 ILE A CA 1
ATOM 823 C C . ILE A 1 112 ? -5.781 -15.156 -13.562 1 79.62 112 ILE A C 1
ATOM 825 O O . ILE A 1 112 ? -5.488 -16.219 -14.117 1 79.62 112 ILE A O 1
ATOM 829 N N . VAL A 1 113 ? -5.824 -13.992 -14.148 1 79.06 113 VAL A N 1
ATOM 830 C CA . VAL A 1 113 ? -5.633 -13.898 -15.594 1 79.06 113 VAL A CA 1
ATOM 831 C C . VAL A 1 113 ? -4.16 -14.125 -15.93 1 79.06 113 VAL A C 1
ATOM 833 O O . VAL A 1 113 ? -3.84 -14.82 -16.906 1 79.06 113 VAL A O 1
ATOM 836 N N . LEU A 1 114 ? -3.295 -13.617 -15.117 1 76.75 114 LEU A N 1
ATOM 837 C CA . LEU A 1 114 ? -1.859 -13.734 -15.359 1 76.75 114 LEU A CA 1
ATOM 838 C C . LEU A 1 114 ? -1.402 -15.18 -15.242 1 76.75 114 LEU A C 1
ATOM 840 O O . LEU A 1 114 ? -0.571 -15.641 -16.031 1 76.75 114 LEU A O 1
ATOM 844 N N . VAL A 1 115 ? -1.867 -15.828 -14.273 1 71.69 115 VAL A N 1
ATOM 845 C CA . VAL A 1 115 ? -1.497 -17.219 -14.062 1 71.69 115 VAL A CA 1
ATOM 846 C C . VAL A 1 115 ? -1.99 -18.078 -15.227 1 71.69 115 VAL A C 1
ATOM 848 O O . VAL A 1 115 ? -1.285 -18.969 -15.688 1 71.69 115 VAL A O 1
ATOM 851 N N . ARG A 1 116 ? -3.049 -17.719 -15.703 1 74.88 116 ARG A N 1
ATOM 852 C CA . ARG A 1 116 ? -3.609 -18.469 -16.828 1 74.88 116 ARG A CA 1
ATOM 853 C C . ARG A 1 116 ? -2.805 -18.25 -18.094 1 74.88 116 ARG A C 1
ATOM 855 O O . ARG A 1 116 ? -2.672 -19.141 -18.922 1 74.88 116 ARG A O 1
ATOM 862 N N . LEU A 1 117 ? -2.227 -17.016 -18.203 1 74.81 117 LEU A N 1
ATOM 863 C CA . LEU A 1 117 ? -1.494 -16.656 -19.406 1 74.81 117 LEU A CA 1
ATOM 864 C C . LEU A 1 117 ? -0.026 -17.062 -19.297 1 74.81 117 LEU A C 1
ATOM 866 O O . LEU A 1 117 ? 0.715 -17.016 -20.281 1 74.81 117 LEU A O 1
ATOM 870 N N . GLY A 1 118 ? 0.38 -17.438 -18.109 1 70 118 GLY A N 1
ATOM 871 C CA . GLY A 1 118 ? 1.768 -17.828 -17.906 1 70 118 GLY A CA 1
ATOM 872 C C . GLY A 1 118 ? 2.729 -16.656 -17.969 1 70 118 GLY A C 1
ATOM 873 O O . GLY A 1 118 ? 3.859 -16.797 -18.438 1 70 118 GLY A O 1
ATOM 874 N N . LEU A 1 119 ? 2.35 -15.469 -17.812 1 65.12 119 LEU A N 1
ATOM 875 C CA . LEU A 1 119 ? 3.17 -14.266 -17.938 1 65.12 119 LEU A CA 1
ATOM 876 C C . LEU A 1 119 ? 3.775 -13.875 -16.594 1 65.12 119 LEU A C 1
ATOM 878 O O . LEU A 1 119 ? 4.152 -12.719 -16.391 1 65.12 119 LEU A O 1
ATOM 882 N N . GLN A 1 120 ? 3.941 -14.797 -15.766 1 61.94 120 GLN A N 1
ATOM 883 C CA . GLN A 1 120 ? 4.453 -14.539 -14.43 1 61.94 120 GLN A CA 1
ATOM 884 C C . GLN A 1 120 ? 5.898 -14.055 -14.477 1 61.94 120 GLN A C 1
ATOM 886 O O . GLN A 1 120 ? 6.328 -13.273 -13.625 1 61.94 120 GLN A O 1
ATOM 891 N N . GLN A 1 121 ? 6.52 -14.438 -15.453 1 58.81 121 GLN A N 1
ATOM 892 C CA . GLN A 1 121 ? 7.945 -14.141 -15.547 1 58.8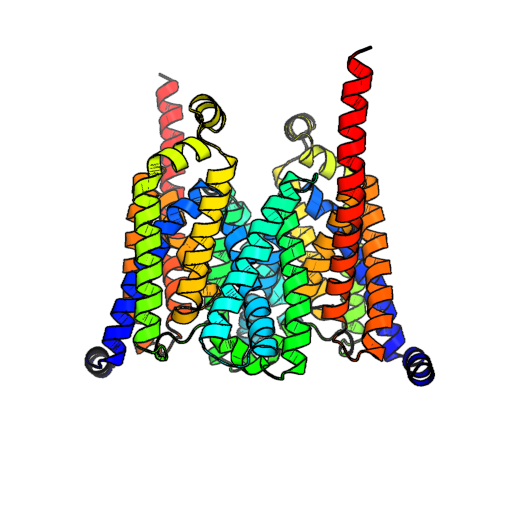1 121 GLN A CA 1
ATOM 893 C C . GLN A 1 121 ? 8.188 -12.656 -15.812 1 58.81 121 GLN A C 1
ATOM 895 O O . GLN A 1 121 ? 9.266 -12.133 -15.523 1 58.81 121 GLN A O 1
ATOM 900 N N . LYS A 1 122 ? 7.211 -11.984 -16.234 1 62.84 122 LYS A N 1
ATOM 901 C CA . LYS A 1 122 ? 7.422 -10.586 -16.609 1 62.84 122 LYS A CA 1
ATOM 902 C C . LYS A 1 122 ? 7.133 -9.656 -15.438 1 62.84 122 LYS A C 1
ATOM 904 O O . LYS A 1 122 ? 7.324 -8.445 -15.531 1 62.84 122 LYS A O 1
ATOM 909 N N . ILE A 1 123 ? 6.812 -10.328 -14.352 1 62.5 123 ILE A N 1
ATOM 910 C CA . ILE A 1 123 ? 6.477 -9.57 -13.148 1 62.5 123 ILE A CA 1
ATOM 911 C C . ILE A 1 123 ? 7.707 -8.82 -12.648 1 62.5 123 ILE A C 1
ATOM 913 O O . ILE A 1 123 ? 7.609 -7.668 -12.227 1 62.5 123 ILE A O 1
ATOM 917 N N . ASP A 1 124 ? 8.773 -9.469 -12.836 1 61.94 124 ASP A N 1
ATOM 918 C CA . ASP A 1 124 ? 10.008 -8.852 -12.375 1 61.94 124 ASP A CA 1
ATOM 919 C C . ASP A 1 124 ? 10.312 -7.578 -13.156 1 61.94 124 ASP A C 1
ATOM 921 O O . ASP A 1 124 ? 10.719 -6.566 -12.578 1 61.94 124 ASP A O 1
ATOM 925 N N . ASP A 1 125 ? 10.062 -7.695 -14.422 1 62.19 125 ASP A N 1
ATOM 926 C CA . ASP A 1 125 ? 10.32 -6.535 -15.266 1 62.19 125 ASP A CA 1
ATOM 927 C C . ASP A 1 125 ? 9.383 -5.379 -14.914 1 62.19 125 ASP A C 1
ATOM 929 O O . ASP A 1 125 ? 9.797 -4.215 -14.93 1 62.19 125 ASP A O 1
ATOM 933 N N . TRP A 1 126 ? 8.266 -5.777 -14.516 1 64.75 126 TRP A N 1
ATOM 934 C CA . TRP A 1 126 ? 7.262 -4.754 -14.234 1 64.75 126 TRP A CA 1
ATOM 935 C C . TRP A 1 126 ? 7.465 -4.164 -12.844 1 64.75 126 TRP A C 1
ATOM 937 O O . TRP A 1 126 ? 7.164 -2.992 -12.602 1 64.75 126 TRP A O 1
ATOM 947 N N . LEU A 1 127 ? 8.062 -4.957 -11.977 1 59.97 127 LEU A N 1
ATOM 948 C CA . LEU A 1 127 ? 8.273 -4.512 -10.609 1 59.97 127 LEU A CA 1
ATOM 949 C C . LEU A 1 127 ? 9.516 -3.631 -10.508 1 59.97 127 LEU A C 1
ATOM 951 O O . LEU A 1 127 ? 9.523 -2.635 -9.773 1 59.97 127 LEU A O 1
ATOM 955 N N . PHE A 1 128 ? 10.461 -3.982 -11.312 1 62.69 128 PHE A N 1
ATOM 956 C CA . PHE A 1 128 ? 11.734 -3.309 -11.109 1 62.69 128 PHE A CA 1
ATOM 957 C C . PHE A 1 128 ? 12.141 -2.518 -12.344 1 62.69 128 PHE A C 1
ATOM 959 O O . PHE A 1 128 ? 13.008 -1.646 -12.281 1 62.69 128 PHE A O 1
ATOM 966 N N . GLY A 1 129 ? 11.359 -2.537 -13.312 1 60.81 129 GLY A N 1
ATOM 967 C CA . GLY A 1 129 ? 11.602 -1.764 -14.523 1 60.81 129 GLY A CA 1
ATOM 968 C C . GLY A 1 129 ? 12.891 -2.133 -15.219 1 60.81 129 GLY A C 1
ATOM 969 O O . GLY A 1 129 ? 13.703 -2.893 -14.68 1 60.81 129 GLY A O 1
ATOM 970 N N . SER A 1 130 ? 12.992 -1.905 -16.422 1 65.88 130 SER A N 1
ATOM 971 C CA . SER A 1 130 ? 14.219 -2.039 -17.188 1 65.88 130 SER A CA 1
ATOM 972 C C . SER A 1 130 ? 14.57 -0.736 -17.906 1 65.88 130 SER A C 1
ATOM 974 O O . SER A 1 130 ? 14.258 -0.561 -19.078 1 65.88 130 SER A O 1
ATOM 976 N N . ILE A 1 131 ? 15.242 0.12 -17.094 1 61 131 ILE A N 1
ATOM 977 C CA . ILE A 1 131 ? 15.578 1.423 -17.656 1 61 131 ILE A CA 1
ATOM 978 C C . ILE A 1 131 ? 16.547 1.245 -18.828 1 61 131 ILE A C 1
ATOM 980 O O . ILE A 1 131 ? 16.484 2.002 -19.797 1 61 131 ILE A O 1
ATOM 984 N N . MET A 1 132 ? 17.281 0.235 -18.766 1 59.69 132 MET A N 1
ATOM 985 C CA . MET A 1 132 ? 18.328 0.029 -19.766 1 59.69 132 MET A CA 1
ATOM 986 C C . MET A 1 132 ? 17.75 -0.563 -21.047 1 59.69 132 MET A C 1
ATOM 988 O O . MET A 1 132 ? 18.328 -0.419 -22.125 1 59.69 132 MET A O 1
ATOM 992 N N . SER A 1 133 ? 16.609 -1.062 -20.844 1 62.22 133 SER A N 1
ATOM 993 C CA . SER A 1 133 ? 16.031 -1.714 -22.031 1 62.22 133 SER A CA 1
ATOM 994 C C . SER A 1 133 ? 14.969 -0.846 -22.688 1 62.22 133 SER A C 1
ATOM 996 O O . SER A 1 133 ? 14.328 -1.261 -23.656 1 62.22 133 SER A O 1
ATOM 998 N N . LEU A 1 134 ? 14.859 0.27 -22.109 1 64.31 134 LEU A N 1
ATOM 999 C CA . LEU A 1 134 ? 13.805 1.117 -22.672 1 64.31 134 LEU A CA 1
ATOM 1000 C C . LEU A 1 134 ? 14.227 1.703 -24.016 1 64.31 134 LEU A C 1
ATOM 1002 O O . LEU A 1 134 ? 15.375 2.111 -24.188 1 64.31 134 LEU A O 1
ATOM 1006 N N . SER A 1 135 ? 13.32 1.509 -24.938 1 69.12 135 SER A N 1
ATOM 1007 C CA . SER A 1 135 ? 13.531 2.137 -26.234 1 69.12 135 SER A CA 1
ATOM 1008 C C . SER A 1 135 ? 13.555 3.656 -26.109 1 69.12 135 SER A C 1
ATOM 1010 O O . SER A 1 135 ? 13.07 4.215 -25.125 1 69.12 135 SER A O 1
ATOM 1012 N N . ASP A 1 136 ? 14.133 4.301 -26.984 1 73.44 136 ASP A N 1
ATOM 1013 C CA . ASP A 1 136 ? 14.219 5.758 -27.016 1 73.44 136 ASP A CA 1
ATOM 1014 C C . ASP A 1 136 ? 12.828 6.387 -27 1 73.44 136 ASP A C 1
ATOM 1016 O O . ASP A 1 136 ? 12.602 7.398 -26.344 1 73.44 136 ASP A O 1
ATOM 1020 N N . SER A 1 137 ? 12.008 5.727 -27.703 1 74 137 SER A N 1
ATOM 1021 C CA . SER A 1 137 ? 10.648 6.266 -27.781 1 74 137 SER A CA 1
ATOM 1022 C C . SER A 1 137 ? 9.961 6.227 -26.406 1 74 137 SER A C 1
ATOM 1024 O O . SER A 1 137 ? 9.273 7.176 -26.031 1 74 137 SER A O 1
ATOM 1026 N N . ASP A 1 138 ? 10.281 5.215 -25.641 1 72.38 138 ASP A N 1
ATOM 1027 C CA . ASP A 1 138 ? 9.664 5.078 -24.328 1 72.38 138 ASP A CA 1
ATOM 1028 C C . ASP A 1 138 ? 10.203 6.129 -23.359 1 72.38 138 ASP A C 1
ATOM 1030 O O . ASP A 1 138 ? 9.445 6.672 -22.547 1 72.38 138 ASP A O 1
ATOM 1034 N N . LEU A 1 139 ? 11.375 6.414 -23.516 1 74.81 139 LEU A N 1
ATOM 1035 C CA . LEU A 1 139 ? 12.016 7.383 -22.641 1 74.81 139 LEU A CA 1
ATOM 1036 C C . LEU A 1 139 ? 11.461 8.781 -22.875 1 74.81 139 LEU A C 1
ATOM 1038 O O . LEU A 1 139 ? 11.203 9.531 -21.938 1 74.81 139 LEU A O 1
ATOM 1042 N N . TRP A 1 140 ? 11.227 9.008 -24.109 1 77.12 140 TRP A N 1
ATOM 1043 C CA . TRP A 1 140 ? 10.734 10.336 -24.453 1 77.12 140 TRP A CA 1
ATOM 1044 C C . TRP A 1 140 ? 9.289 10.516 -24.016 1 77.12 140 TRP A C 1
ATOM 1046 O O . TRP A 1 140 ? 8.891 11.609 -23.594 1 77.12 140 TRP A O 1
ATOM 1056 N N . ILE A 1 141 ? 8.586 9.469 -24.094 1 75.12 141 ILE A N 1
ATOM 1057 C CA . ILE A 1 141 ? 7.195 9.531 -23.672 1 75.12 141 ILE A CA 1
ATOM 1058 C C . ILE A 1 141 ? 7.125 9.742 -22.156 1 75.12 141 ILE A C 1
ATOM 1060 O O . ILE A 1 141 ? 6.359 10.578 -21.672 1 75.12 141 ILE A O 1
ATOM 1064 N N . ALA A 1 142 ? 7.957 9.016 -21.5 1 76.12 142 ALA A N 1
ATOM 1065 C CA . ALA A 1 142 ? 7.996 9.164 -20.047 1 76.12 142 ALA A CA 1
ATOM 1066 C C . ALA A 1 142 ? 8.406 10.586 -19.656 1 76.12 142 ALA A C 1
ATOM 1068 O O . ALA A 1 142 ? 7.832 11.172 -18.75 1 76.12 142 ALA A O 1
ATOM 1069 N N . PHE A 1 143 ? 9.305 11.125 -20.406 1 78.25 143 PHE A N 1
ATOM 1070 C CA . PHE A 1 143 ? 9.789 12.477 -20.156 1 78.25 143 PHE A CA 1
ATOM 1071 C C . PHE A 1 143 ? 8.695 13.508 -20.422 1 78.25 143 PHE A C 1
ATOM 1073 O O . PHE A 1 143 ? 8.516 14.453 -19.656 1 78.25 143 PHE A O 1
ATOM 1080 N N . ALA A 1 144 ? 8.062 13.289 -21.469 1 83 144 ALA A N 1
ATOM 1081 C CA . ALA A 1 144 ? 7.027 14.234 -21.859 1 83 144 ALA A CA 1
ATOM 1082 C C . ALA A 1 144 ? 5.898 14.266 -20.828 1 83 144 ALA A C 1
ATOM 1084 O O . ALA A 1 144 ? 5.477 15.344 -20.391 1 83 144 ALA A O 1
ATOM 1085 N N . ILE A 1 145 ? 5.539 13.172 -20.422 1 81.06 145 ILE A N 1
ATOM 1086 C CA . ILE A 1 145 ? 4.438 13.086 -19.469 1 81.06 145 ILE A CA 1
ATOM 1087 C C . ILE A 1 145 ? 4.867 13.68 -18.125 1 81.06 145 ILE A C 1
ATOM 1089 O O . ILE A 1 145 ? 4.109 14.422 -17.5 1 81.06 145 ILE A O 1
ATOM 1093 N N . SER A 1 146 ? 6.02 13.367 -17.734 1 81.31 146 SER A N 1
ATOM 1094 C CA . SER A 1 146 ? 6.527 13.891 -16.469 1 81.31 146 SER A CA 1
ATOM 1095 C C . SER A 1 146 ? 6.66 15.406 -16.516 1 81.31 146 SER A C 1
ATOM 1097 O O . SER A 1 146 ? 6.297 16.094 -15.555 1 81.31 146 SER A O 1
ATOM 1099 N N . SER A 1 147 ? 7.164 15.859 -17.641 1 85.5 147 SER A N 1
ATOM 1100 C CA . SER A 1 147 ? 7.328 17.297 -17.797 1 85.5 147 SER A CA 1
ATOM 1101 C C . SER A 1 147 ? 5.984 18.016 -17.812 1 85.5 147 SER A C 1
ATOM 1103 O O . SER A 1 147 ? 5.836 19.078 -17.203 1 85.5 147 SER A O 1
ATOM 1105 N N . VAL A 1 148 ? 5.098 17.438 -18.469 1 88.12 148 VAL A N 1
ATOM 1106 C CA . VAL A 1 148 ? 3.766 18.031 -18.531 1 88.12 148 VAL A CA 1
ATOM 1107 C C . VAL A 1 148 ? 3.133 18.031 -17.156 1 88.12 148 VAL A C 1
ATOM 1109 O O . VAL A 1 148 ? 2.467 19 -16.766 1 88.12 148 VAL A O 1
ATOM 1112 N N . SER A 1 149 ? 3.332 17.031 -16.438 1 86.31 149 SER A N 1
ATOM 1113 C CA . SER A 1 149 ? 2.787 16.969 -15.078 1 86.31 149 SER A CA 1
ATOM 1114 C C . SER A 1 149 ? 3.391 18.031 -14.18 1 86.31 149 SER A C 1
ATOM 1116 O O . SER A 1 149 ? 2.682 18.672 -13.391 1 86.31 149 SER A O 1
ATOM 1118 N N . VAL A 1 150 ? 4.691 18.266 -14.305 1 88.44 150 VAL A N 1
ATOM 1119 C CA . VAL A 1 150 ? 5.367 19.297 -13.531 1 88.44 150 VAL A CA 1
ATOM 1120 C C . VAL A 1 150 ? 4.816 20.672 -13.922 1 88.44 150 VAL A C 1
ATOM 1122 O O . VAL A 1 150 ? 4.551 21.5 -13.047 1 88.44 150 VAL A O 1
ATOM 1125 N N . LEU A 1 151 ? 4.621 20.781 -15.18 1 89.56 151 LEU A N 1
ATOM 1126 C CA . LEU A 1 151 ? 4.109 22.047 -15.68 1 89.56 151 LEU A CA 1
ATOM 1127 C C . LEU A 1 151 ? 2.701 22.312 -15.156 1 89.56 151 LEU A C 1
ATOM 1129 O O . LEU A 1 151 ? 2.393 23.438 -14.727 1 89.56 151 LEU A O 1
ATOM 1133 N N . ILE A 1 152 ? 1.879 21.359 -15.148 1 89 152 ILE A N 1
ATOM 1134 C CA . ILE A 1 152 ? 0.51 21.484 -14.664 1 89 152 ILE A CA 1
ATOM 1135 C C . ILE A 1 152 ? 0.521 21.844 -13.18 1 89 152 ILE A C 1
ATOM 1137 O O . ILE A 1 152 ? -0.249 22.703 -12.734 1 89 152 ILE A O 1
ATOM 1141 N N . LEU A 1 153 ? 1.395 21.266 -12.461 1 86.94 153 LEU A N 1
ATOM 1142 C CA . LEU A 1 153 ? 1.484 21.516 -11.023 1 86.94 153 LEU A CA 1
ATOM 1143 C C . LEU A 1 153 ? 1.957 22.953 -10.766 1 86.94 153 LEU A C 1
ATOM 1145 O O . LEU A 1 153 ? 1.475 23.609 -9.836 1 86.94 153 LEU A O 1
ATOM 1149 N N . LEU A 1 154 ? 2.875 23.344 -11.625 1 86.25 154 LEU A N 1
ATOM 1150 C CA . LEU A 1 154 ? 3.387 24.703 -11.461 1 86.25 154 LEU A CA 1
ATOM 1151 C C . LEU A 1 154 ? 2.309 25.734 -11.797 1 86.25 154 LEU A C 1
ATOM 1153 O O . LEU A 1 154 ? 2.207 26.766 -11.125 1 86.25 154 LEU A O 1
ATOM 1157 N N . LEU A 1 155 ? 1.487 25.422 -12.734 1 87 155 LEU A N 1
ATOM 1158 C CA . LEU A 1 155 ? 0.455 26.359 -13.18 1 87 155 LEU A CA 1
ATOM 1159 C C . LEU A 1 155 ? -0.705 26.391 -12.188 1 87 155 LEU A C 1
ATOM 1161 O O . LEU A 1 155 ? -1.292 27.453 -11.953 1 87 155 LEU A O 1
ATOM 1165 N N . PHE A 1 156 ? -1.027 25.281 -11.57 1 87.25 156 PHE A N 1
ATOM 1166 C CA . PHE A 1 156 ? -2.18 25.203 -10.68 1 87.25 156 PHE A CA 1
ATOM 1167 C C . PHE A 1 156 ? -1.735 25.094 -9.227 1 87.25 156 PHE A C 1
ATOM 1169 O O . PHE A 1 156 ? -2.479 24.594 -8.383 1 87.25 156 PHE A O 1
ATOM 1176 N N . ARG A 1 157 ? -0.605 25.531 -8.953 1 85.06 157 ARG A N 1
ATOM 1177 C CA . ARG A 1 157 ? -0.043 25.422 -7.609 1 85.06 157 ARG A CA 1
ATOM 1178 C C . ARG A 1 157 ? -0.872 26.219 -6.605 1 85.06 157 ARG A C 1
ATOM 1180 O O . ARG A 1 157 ? -1.119 25.75 -5.492 1 85.06 157 ARG A O 1
ATOM 1187 N N . ARG A 1 158 ? -1.392 27.359 -6.949 1 84.69 158 ARG A N 1
ATOM 1188 C CA . ARG A 1 158 ? -2.113 28.234 -6.035 1 84.69 158 ARG A CA 1
ATOM 1189 C C . ARG A 1 158 ? -3.467 27.641 -5.656 1 84.69 158 ARG A C 1
ATOM 1191 O O . ARG A 1 158 ? -3.762 27.453 -4.473 1 84.69 158 ARG A O 1
ATOM 1198 N N . PRO A 1 159 ? -4.211 27.281 -6.684 1 83.75 159 PRO A N 1
ATOM 1199 C CA . PRO A 1 159 ? -5.5 26.703 -6.316 1 83.75 159 PRO A CA 1
ATOM 1200 C C . PRO A 1 159 ? -5.352 25.375 -5.559 1 83.75 159 PRO A C 1
ATOM 1202 O O . PRO A 1 159 ? -6.156 25.078 -4.668 1 83.75 159 PRO A O 1
ATOM 1205 N N . ILE A 1 160 ? -4.375 24.641 -5.883 1 85.88 160 ILE A N 1
ATOM 1206 C CA . ILE A 1 160 ? -4.156 23.359 -5.227 1 85.88 160 ILE A CA 1
ATOM 1207 C C . ILE A 1 160 ? -3.785 23.578 -3.764 1 85.88 160 ILE A C 1
ATOM 1209 O O . ILE A 1 160 ? -4.344 22.953 -2.867 1 85.88 160 ILE A O 1
ATOM 1213 N N . LEU A 1 161 ? -2.943 24.578 -3.539 1 85 161 LEU A N 1
ATOM 1214 C CA . LEU A 1 161 ? -2.488 24.844 -2.178 1 85 161 LEU A CA 1
ATOM 1215 C C . LEU A 1 161 ? -3.619 25.422 -1.331 1 85 161 LEU A C 1
ATOM 1217 O O . LEU A 1 161 ? -3.742 25.094 -0.149 1 85 161 LEU A O 1
ATOM 1221 N N . ILE A 1 162 ? -4.461 26.188 -1.887 1 82.62 162 ILE A N 1
ATOM 1222 C CA . ILE A 1 162 ? -5.59 26.766 -1.164 1 82.62 162 ILE A CA 1
ATOM 1223 C C . ILE A 1 162 ? -6.57 25.656 -0.774 1 82.62 162 ILE A C 1
ATOM 1225 O O . ILE A 1 162 ? -7.066 25.625 0.355 1 82.62 162 ILE A O 1
ATOM 1229 N N . CYS A 1 163 ? -6.746 24.734 -1.669 1 80.62 163 CYS A N 1
ATOM 1230 C CA . CYS A 1 163 ? -7.672 23.641 -1.416 1 80.62 163 CYS A CA 1
ATOM 1231 C C . CYS A 1 163 ? -7.125 22.703 -0.347 1 80.62 163 CYS A C 1
ATOM 1233 O O . CYS A 1 163 ? -7.883 22.188 0.481 1 80.62 163 CYS A O 1
ATOM 1235 N N . LEU A 1 164 ? -5.844 22.531 -0.356 1 79.31 164 LEU A N 1
ATOM 1236 C CA . LEU A 1 164 ? -5.227 21.578 0.57 1 79.31 164 LEU A CA 1
ATOM 1237 C C . LEU A 1 164 ? -5.105 22.188 1.964 1 79.31 164 LEU A C 1
ATOM 1239 O O . LEU A 1 164 ? -5.27 21.484 2.967 1 79.31 164 LEU A O 1
ATOM 1243 N N . PHE A 1 165 ? -4.922 23.469 2.09 1 78.94 165 PHE A N 1
ATOM 1244 C CA . PHE A 1 165 ? -4.641 24.078 3.379 1 78.94 165 PHE A CA 1
ATOM 1245 C C . PHE A 1 165 ? -5.91 24.672 3.982 1 78.94 165 PHE A C 1
ATOM 1247 O O . PHE A 1 165 ? -6.082 24.688 5.203 1 78.94 165 PHE A O 1
ATOM 1254 N N . ASP A 1 166 ? -6.828 25.203 3.123 1 79.12 166 ASP A N 1
ATOM 1255 C CA . ASP A 1 166 ? -8.047 25.812 3.648 1 79.12 166 ASP A CA 1
ATOM 1256 C C . ASP A 1 166 ? -9.242 25.5 2.75 1 79.12 166 ASP A C 1
ATOM 1258 O O . ASP A 1 166 ? -9.633 26.328 1.922 1 79.12 166 ASP A O 1
ATOM 1262 N N . PRO A 1 167 ? -9.781 24.281 2.998 1 76.12 167 PRO A N 1
ATOM 1263 C CA . PRO A 1 167 ? -10.914 23.891 2.145 1 76.12 167 PRO A CA 1
ATOM 1264 C C . PRO A 1 167 ? -12.078 24.891 2.221 1 76.12 167 PRO A C 1
ATOM 1266 O O . PRO A 1 167 ? -12.805 25.062 1.241 1 76.12 167 PRO A O 1
ATOM 1269 N N . ASP A 1 168 ? -12.258 25.5 3.375 1 78.5 168 ASP A N 1
ATOM 1270 C CA . ASP A 1 168 ? -13.336 26.453 3.541 1 78.5 168 ASP A CA 1
ATOM 1271 C C . ASP A 1 168 ? -13.109 27.688 2.668 1 78.5 168 ASP A C 1
ATOM 1273 O O . ASP A 1 168 ? -14.039 28.172 2.016 1 78.5 168 ASP A O 1
ATOM 1277 N N . ILE A 1 169 ? -11.914 28.156 2.688 1 78.19 169 ILE A N 1
ATOM 1278 C CA . ILE A 1 169 ? -11.586 29.312 1.871 1 78.19 169 ILE A CA 1
ATOM 1279 C C . ILE A 1 169 ? -11.711 28.969 0.391 1 78.19 169 ILE A C 1
ATOM 1281 O O . ILE A 1 169 ? -12.172 29.781 -0.411 1 78.19 169 ILE A O 1
ATOM 1285 N N . ALA A 1 170 ? -11.375 27.75 0.126 1 79.88 170 ALA A N 1
ATOM 1286 C CA . ALA A 1 170 ? -11.484 27.297 -1.259 1 79.88 170 ALA A CA 1
ATOM 1287 C C . ALA A 1 170 ? -12.93 27.328 -1.74 1 79.88 170 ALA A C 1
ATOM 1289 O O . ALA A 1 170 ? -13.203 27.766 -2.863 1 79.88 170 ALA A O 1
ATOM 1290 N N . THR A 1 171 ? -13.766 26.875 -0.867 1 79.81 171 THR A N 1
ATOM 1291 C CA . THR A 1 171 ? -15.188 26.859 -1.203 1 79.81 171 THR A CA 1
ATOM 1292 C C . THR A 1 171 ? -15.711 28.281 -1.376 1 79.81 171 THR A C 1
ATOM 1294 O O . THR A 1 171 ? -16.516 28.547 -2.268 1 79.81 171 THR A O 1
ATOM 1297 N N . THR A 1 172 ? -15.266 29.188 -0.542 1 82.81 172 THR A N 1
ATOM 1298 C CA . THR A 1 172 ? -15.711 30.578 -0.599 1 82.81 172 THR A CA 1
ATOM 1299 C C . THR A 1 172 ? -15.211 31.25 -1.874 1 82.81 172 THR A C 1
ATOM 1301 O O . THR A 1 172 ? -15.891 32.125 -2.426 1 82.81 172 THR A O 1
ATOM 1304 N N . LEU A 1 173 ? -14.086 30.891 -2.344 1 86.38 173 LEU A N 1
ATOM 1305 C CA . LEU A 1 173 ? -13.492 31.469 -3.545 1 86.38 173 LEU A CA 1
ATOM 1306 C C . LEU A 1 173 ? -14.047 30.797 -4.801 1 86.38 173 LEU A C 1
ATOM 1308 O O . LEU A 1 173 ? -13.727 31.203 -5.918 1 86.38 173 LEU A O 1
ATOM 1312 N N . GLY A 1 174 ? -14.891 29.734 -4.609 1 81.19 174 GLY A N 1
ATOM 1313 C CA . GLY A 1 174 ? -15.523 29.031 -5.715 1 81.19 174 GLY A CA 1
ATOM 1314 C C . GLY A 1 174 ? -14.656 27.938 -6.293 1 81.19 174 GLY A C 1
ATOM 1315 O O . GLY A 1 174 ? -14.875 27.484 -7.422 1 81.19 174 GLY A O 1
ATOM 1316 N N . ILE A 1 175 ? -13.594 27.688 -5.75 1 80.88 175 ILE A N 1
ATOM 1317 C CA . ILE A 1 175 ? -12.727 26.625 -6.242 1 80.88 175 ILE A CA 1
ATOM 1318 C C . ILE A 1 175 ? -13.367 25.266 -5.945 1 80.88 175 ILE A C 1
ATOM 1320 O O . ILE A 1 175 ? -13.641 24.953 -4.789 1 80.88 175 ILE A O 1
ATOM 1324 N N . PRO A 1 176 ? -13.68 24.547 -7.027 1 82.69 176 PRO A N 1
ATOM 1325 C CA . PRO A 1 176 ? -14.312 23.234 -6.793 1 82.69 176 PRO A CA 1
ATOM 1326 C C . PRO A 1 176 ? -13.352 22.219 -6.184 1 82.69 176 PRO A C 1
ATOM 1328 O O . PRO A 1 176 ? -12.477 21.703 -6.875 1 82.69 176 PRO A O 1
ATOM 1331 N N . SER A 1 177 ? -13.477 22.016 -4.934 1 81.31 177 SER A N 1
ATOM 1332 C CA . SER A 1 177 ? -12.594 21.109 -4.199 1 81.31 177 SER A CA 1
ATOM 1333 C C . SER A 1 177 ? -12.617 19.703 -4.793 1 81.31 177 SER A C 1
ATOM 1335 O O . SER A 1 177 ? -11.586 19.031 -4.852 1 81.31 177 SER A O 1
ATOM 1337 N N . ARG A 1 178 ? -13.75 19.391 -5.32 1 82.31 178 ARG A N 1
ATOM 1338 C CA . ARG A 1 178 ? -13.898 18.062 -5.891 1 82.31 178 ARG A CA 1
ATOM 1339 C C . ARG A 1 178 ? -13.062 17.906 -7.16 1 82.31 178 ARG A C 1
ATOM 1341 O O . ARG A 1 178 ? -12.367 16.906 -7.336 1 82.31 178 ARG A O 1
ATOM 1348 N N . LEU A 1 179 ? -13.125 18.875 -7.938 1 84.94 179 LEU A N 1
ATOM 1349 C CA . LEU A 1 179 ? -12.398 18.828 -9.203 1 84.94 179 LEU A CA 1
ATOM 1350 C C . LEU A 1 179 ? -10.891 18.859 -8.969 1 84.94 179 LEU A C 1
ATOM 1352 O O . LEU A 1 179 ? -10.141 18.203 -9.688 1 84.94 179 LEU A O 1
ATOM 1356 N N . ILE A 1 180 ? -10.523 19.578 -7.969 1 83.19 180 ILE A N 1
ATOM 1357 C CA . ILE A 1 180 ? -9.102 19.672 -7.656 1 83.19 180 ILE A CA 1
ATOM 1358 C C . ILE A 1 180 ? -8.602 18.328 -7.133 1 83.19 180 ILE A C 1
ATOM 1360 O O . ILE A 1 180 ? -7.508 17.875 -7.5 1 83.19 180 ILE A O 1
ATOM 1364 N N . SER A 1 181 ? -9.453 17.734 -6.34 1 82.69 181 SER A N 1
ATOM 1365 C CA . SER A 1 181 ? -9.062 16.438 -5.805 1 82.69 181 SER A CA 1
ATOM 1366 C C . SER A 1 181 ? -8.922 15.398 -6.918 1 82.69 181 SER A C 1
ATOM 1368 O O . SER A 1 181 ? -7.934 14.664 -6.965 1 82.69 181 SER A O 1
ATOM 1370 N N . TYR A 1 182 ? -9.867 15.414 -7.82 1 86.94 182 TYR A N 1
ATOM 1371 C CA . TYR A 1 182 ? -9.812 14.5 -8.953 1 86.94 182 TYR A CA 1
ATOM 1372 C C . TYR A 1 182 ? -8.625 14.828 -9.859 1 86.94 182 TYR A C 1
ATOM 1374 O O . TYR A 1 182 ? -7.969 13.93 -10.383 1 86.94 182 TYR A O 1
ATOM 1382 N N . GLY A 1 183 ? -8.414 16.078 -10.016 1 87.06 183 GLY A N 1
ATOM 1383 C CA . GLY A 1 183 ? -7.289 16.5 -10.828 1 87.06 183 GLY A CA 1
ATOM 1384 C C . GLY A 1 183 ? -5.945 16.094 -10.258 1 87.06 183 GLY A C 1
ATOM 1385 O O . GLY A 1 183 ? -5.074 15.609 -10.984 1 87.06 183 GLY A O 1
ATOM 1386 N N . ILE A 1 184 ? -5.836 16.281 -8.977 1 85.31 184 ILE A N 1
ATOM 1387 C CA . ILE A 1 184 ? -4.594 15.922 -8.297 1 85.31 184 ILE A CA 1
ATOM 1388 C C . ILE A 1 184 ? -4.352 14.422 -8.43 1 85.31 184 ILE A C 1
ATOM 1390 O O . ILE A 1 184 ? -3.25 13.992 -8.773 1 85.31 184 ILE A O 1
ATOM 1394 N N . PHE A 1 185 ? -5.391 13.719 -8.25 1 85.56 185 PHE A N 1
ATOM 1395 C CA . PHE A 1 185 ? -5.277 12.266 -8.305 1 85.56 185 PHE A CA 1
ATOM 1396 C C . PHE A 1 185 ? -4.934 11.805 -9.719 1 85.56 185 PHE A C 1
ATOM 1398 O O . PHE A 1 185 ? -4.105 10.906 -9.898 1 85.56 185 PHE A O 1
ATOM 1405 N N . THR A 1 186 ? -5.562 12.406 -10.656 1 88.19 186 THR A N 1
ATOM 1406 C CA . THR A 1 186 ? -5.289 12.086 -12.055 1 88.19 186 THR A CA 1
ATOM 1407 C C . THR A 1 186 ? -3.842 12.414 -12.414 1 88.19 186 THR A C 1
ATOM 1409 O O . THR A 1 186 ? -3.166 11.617 -13.078 1 88.19 186 THR A O 1
ATOM 1412 N N . LEU A 1 187 ? -3.41 13.492 -11.961 1 87.56 187 LEU A N 1
ATOM 1413 C CA . LEU A 1 187 ? -2.039 13.914 -12.227 1 87.56 187 LEU A CA 1
ATOM 1414 C C . LEU A 1 187 ? -1.042 12.93 -11.625 1 87.56 187 LEU A C 1
ATOM 1416 O O . LEU A 1 187 ? -0.08 12.531 -12.289 1 87.56 187 LEU A O 1
ATOM 1420 N N . ILE A 1 188 ? -1.271 12.516 -10.469 1 86.88 188 ILE A N 1
ATOM 1421 C CA . ILE A 1 188 ? -0.389 11.594 -9.766 1 86.88 188 ILE A CA 1
ATOM 1422 C C . ILE A 1 188 ? -0.363 10.25 -10.492 1 86.88 188 ILE A C 1
ATOM 1424 O O . ILE A 1 188 ? 0.702 9.648 -10.672 1 86.88 188 ILE A O 1
ATOM 1428 N N . ILE A 1 189 ? -1.526 9.836 -10.938 1 86 189 ILE A N 1
ATOM 1429 C CA . ILE A 1 189 ? -1.639 8.562 -11.641 1 86 189 ILE A CA 1
ATOM 1430 C C . ILE A 1 189 ? -0.866 8.625 -12.953 1 86 189 ILE A C 1
ATOM 1432 O O . ILE A 1 189 ? -0.175 7.672 -13.32 1 86 189 ILE A O 1
ATOM 1436 N N . LEU A 1 190 ? -0.995 9.727 -13.617 1 84.75 190 LEU A N 1
ATOM 1437 C CA . LEU A 1 190 ? -0.303 9.891 -14.891 1 84.75 190 LEU A CA 1
ATOM 1438 C C . LEU A 1 190 ? 1.209 9.828 -14.703 1 84.75 190 LEU A C 1
ATOM 1440 O O . LEU A 1 190 ? 1.911 9.188 -15.484 1 84.75 190 LEU A O 1
ATOM 1444 N N . VAL A 1 191 ? 1.654 10.445 -13.711 1 85.25 191 VAL A N 1
ATOM 1445 C CA . VAL A 1 191 ? 3.086 10.438 -13.422 1 85.25 191 VAL A CA 1
ATOM 1446 C C . VAL A 1 191 ? 3.521 9.031 -13.023 1 85.25 191 VAL A C 1
ATOM 1448 O O . VAL A 1 191 ? 4.574 8.555 -13.453 1 85.25 191 VAL A O 1
ATOM 1451 N N . LEU A 1 192 ? 2.742 8.406 -12.297 1 84.56 192 LEU A N 1
ATOM 1452 C CA . LEU A 1 192 ? 3.027 7.051 -11.844 1 84.56 192 LEU A CA 1
ATOM 1453 C C . LEU A 1 192 ? 3.15 6.094 -13.023 1 84.56 192 LEU A C 1
ATOM 1455 O O . LEU A 1 192 ? 4.121 5.34 -13.117 1 84.56 192 LEU A O 1
ATOM 1459 N N . VAL A 1 193 ? 2.219 6.164 -13.898 1 81.94 193 VAL A N 1
ATOM 1460 C CA . VAL A 1 193 ? 2.16 5.238 -15.023 1 81.94 193 VAL A CA 1
ATOM 1461 C C . VAL A 1 193 ? 3.309 5.523 -15.992 1 81.94 193 VAL A C 1
ATOM 1463 O O . VAL A 1 193 ? 3.912 4.598 -16.531 1 81.94 193 VAL A O 1
ATOM 1466 N N . SER A 1 194 ? 3.559 6.805 -16.203 1 79.5 194 SER A N 1
ATOM 1467 C CA . SER A 1 194 ? 4.617 7.176 -17.141 1 79.5 194 SER A CA 1
ATOM 1468 C C . SER A 1 194 ? 5.984 6.723 -16.625 1 79.5 194 SER A C 1
ATOM 1470 O O . SER A 1 194 ? 6.875 6.414 -17.422 1 79.5 194 SER A O 1
ATOM 1472 N N . SER A 1 195 ? 6.133 6.699 -15.352 1 80 195 SER A N 1
ATOM 1473 C CA . SER A 1 195 ? 7.418 6.332 -14.758 1 80 195 SER A CA 1
ATOM 1474 C C . SER A 1 195 ? 7.535 4.824 -14.578 1 80 195 SER A C 1
ATOM 1476 O O . SER A 1 195 ? 8.633 4.297 -14.391 1 80 195 SER A O 1
ATOM 1478 N N . LEU A 1 196 ? 6.484 4.145 -14.672 1 75.06 196 LEU A N 1
ATOM 1479 C CA . LEU A 1 196 ? 6.457 2.709 -14.406 1 75.06 196 LEU A CA 1
ATOM 1480 C C . LEU A 1 196 ? 7.348 1.956 -15.391 1 75.06 196 LEU A C 1
ATOM 1482 O O . LEU A 1 196 ? 8.102 1.068 -14.992 1 75.06 196 LEU A O 1
ATOM 1486 N N . GLN A 1 197 ? 7.191 2.314 -16.641 1 70.19 197 GLN A N 1
ATOM 1487 C CA . GLN A 1 197 ? 7.941 1.595 -17.656 1 70.19 197 GLN A CA 1
ATOM 1488 C C . GLN A 1 197 ? 9.438 1.868 -17.547 1 70.19 197 GLN A C 1
ATOM 1490 O O . GLN A 1 197 ? 10.258 0.995 -17.828 1 70.19 197 GLN A O 1
ATOM 1495 N N . ALA A 1 198 ? 9.703 3.074 -17.062 1 68.62 198 ALA A N 1
ATOM 1496 C CA . ALA A 1 198 ? 11.109 3.465 -17 1 68.62 198 ALA A CA 1
ATOM 1497 C C . ALA A 1 198 ? 11.781 2.908 -15.75 1 68.62 198 ALA A C 1
ATOM 1499 O O . ALA A 1 198 ? 12.844 2.295 -15.828 1 68.62 198 ALA A O 1
ATOM 1500 N N . VAL A 1 199 ? 11.078 3.107 -14.633 1 69.88 199 VAL A N 1
ATOM 1501 C CA . VAL A 1 199 ? 11.789 2.855 -13.375 1 69.88 199 VAL A CA 1
ATOM 1502 C C . VAL A 1 199 ? 11.086 1.739 -12.609 1 69.88 199 VAL A C 1
ATOM 1504 O O . VAL A 1 199 ? 11.688 1.108 -11.734 1 69.88 199 VAL A O 1
ATOM 1507 N N . GLY A 1 200 ? 9.883 1.316 -12.992 1 72.25 200 GLY A N 1
ATOM 1508 C CA . GLY A 1 200 ? 9.156 0.271 -12.289 1 72.25 200 GLY A CA 1
ATOM 1509 C C . GLY A 1 200 ? 8.242 0.806 -11.203 1 72.25 200 GLY A C 1
ATOM 1510 O O . GLY A 1 200 ? 8.352 1.967 -10.805 1 72.25 200 GLY A O 1
ATOM 1511 N N . ALA A 1 201 ? 7.383 -0.017 -10.672 1 72.12 201 ALA A N 1
ATOM 1512 C CA . ALA A 1 201 ? 6.32 0.392 -9.758 1 72.12 201 ALA A CA 1
ATOM 1513 C C . ALA A 1 201 ? 6.887 0.813 -8.406 1 72.12 201 ALA A C 1
ATOM 1515 O O . ALA A 1 201 ? 6.523 1.862 -7.871 1 72.12 201 ALA A O 1
ATOM 1516 N N . PHE A 1 202 ? 7.762 0.095 -7.891 1 72.31 202 PHE A N 1
ATOM 1517 C CA . PHE A 1 202 ? 8.281 0.362 -6.555 1 72.31 202 PHE A CA 1
ATOM 1518 C C . PHE A 1 202 ? 9.18 1.593 -6.559 1 72.31 202 PHE A C 1
ATOM 1520 O O . PHE A 1 202 ? 9.148 2.395 -5.621 1 72.31 202 PHE A O 1
ATOM 1527 N N . LEU A 1 203 ? 9.898 1.781 -7.648 1 73.5 203 LEU A N 1
ATOM 1528 C CA . LEU A 1 203 ? 10.805 2.92 -7.754 1 73.5 203 LEU A CA 1
ATOM 1529 C C . LEU A 1 203 ? 10.031 4.227 -7.848 1 73.5 203 LEU A C 1
ATOM 1531 O O . LEU A 1 203 ? 10.422 5.23 -7.246 1 73.5 203 LEU A O 1
ATOM 1535 N N . THR A 1 204 ? 9.023 4.043 -8.547 1 80.75 204 THR A N 1
ATOM 1536 C CA . THR A 1 204 ? 8.203 5.242 -8.688 1 80.75 204 THR A CA 1
ATOM 1537 C C . THR A 1 204 ? 7.621 5.66 -7.34 1 80.75 204 THR A C 1
ATOM 1539 O O . THR A 1 204 ? 7.582 6.848 -7.016 1 80.75 204 THR A O 1
ATOM 1542 N N . LEU A 1 205 ? 7.227 4.688 -6.551 1 84.31 205 LEU A N 1
ATOM 1543 C CA . LEU A 1 205 ? 6.707 4.98 -5.219 1 84.31 205 LEU A CA 1
ATOM 1544 C C . LEU A 1 205 ? 7.754 5.695 -4.371 1 84.31 205 LEU A C 1
ATOM 1546 O O . LEU A 1 205 ? 7.453 6.695 -3.719 1 84.31 205 LEU A O 1
ATOM 1550 N N . GLY A 1 206 ? 8.953 5.23 -4.426 1 87.56 206 GLY A N 1
ATOM 1551 C CA . GLY A 1 206 ? 10.023 5.84 -3.66 1 87.56 206 GLY A CA 1
ATOM 1552 C C . GLY A 1 206 ? 10.328 7.266 -4.082 1 87.56 206 GLY A C 1
ATOM 1553 O O . GLY A 1 206 ? 10.562 8.133 -3.236 1 87.56 206 GLY A O 1
ATOM 1554 N N . LEU A 1 207 ? 10.25 7.434 -5.387 1 88.88 207 LEU A N 1
ATOM 1555 C CA . LEU A 1 207 ? 10.57 8.75 -5.926 1 88.88 207 LEU A CA 1
ATOM 1556 C C . LEU A 1 207 ? 9.445 9.742 -5.652 1 88.88 207 LEU A C 1
ATOM 1558 O O . LEU A 1 207 ? 9.688 10.93 -5.465 1 88.88 207 LEU A O 1
ATOM 1562 N N . LEU A 1 208 ? 8.266 9.234 -5.613 1 90.88 208 LEU A N 1
ATOM 1563 C CA . LEU A 1 208 ? 7.105 10.102 -5.449 1 90.88 208 LEU A CA 1
ATOM 1564 C C . LEU A 1 208 ? 6.883 10.438 -3.98 1 90.88 208 LEU A C 1
ATOM 1566 O O . LEU A 1 208 ? 6.043 11.281 -3.654 1 90.88 208 LEU A O 1
ATOM 1570 N N . VAL A 1 209 ? 7.598 9.852 -3.057 1 92.06 209 VAL A N 1
ATOM 1571 C CA . VAL A 1 209 ? 7.371 10.102 -1.637 1 92.06 209 VAL A CA 1
ATOM 1572 C C . VAL A 1 209 ? 8.68 10.531 -0.976 1 92.06 209 VAL A C 1
ATOM 1574 O O . VAL A 1 209 ? 8.711 11.523 -0.24 1 92.06 209 VAL A O 1
ATOM 1577 N N . GLY A 1 210 ? 9.734 9.969 -1.303 1 93.06 210 GLY A N 1
ATOM 1578 C CA . GLY A 1 210 ? 11.008 10.07 -0.613 1 93.06 210 GLY A CA 1
ATOM 1579 C C . GLY A 1 210 ? 11.578 11.477 -0.614 1 93.06 210 GLY A C 1
ATOM 1580 O O . GLY A 1 210 ? 11.875 12.031 0.445 1 93.06 210 GLY A O 1
ATOM 1581 N N . PRO A 1 211 ? 11.695 12 -1.753 1 93.44 211 PRO A N 1
ATOM 1582 C CA . PRO A 1 211 ? 12.375 13.297 -1.827 1 93.44 211 PRO A CA 1
ATOM 1583 C C . PRO A 1 211 ? 11.664 14.383 -1.018 1 93.44 211 PRO A C 1
ATOM 1585 O O . PRO A 1 211 ? 12.297 15.055 -0.201 1 93.44 211 PRO A O 1
ATOM 1588 N N . ALA A 1 212 ? 10.398 14.492 -1.276 1 92.5 212 ALA A N 1
ATOM 1589 C CA . ALA A 1 212 ? 9.672 15.547 -0.57 1 92.5 212 ALA A CA 1
ATOM 1590 C C . ALA A 1 212 ? 9.562 15.234 0.918 1 92.5 212 ALA A C 1
ATOM 1592 O O . ALA A 1 212 ? 9.523 16.141 1.751 1 92.5 212 ALA A O 1
ATOM 1593 N N . ALA A 1 213 ? 9.477 13.984 1.26 1 92 213 ALA A N 1
ATOM 1594 C CA . ALA A 1 213 ? 9.461 13.602 2.67 1 92 213 ALA A CA 1
ATOM 1595 C C . ALA A 1 213 ? 10.742 14.047 3.371 1 92 213 ALA A C 1
ATOM 1597 O O . ALA A 1 213 ? 10.711 14.461 4.531 1 92 213 ALA A O 1
ATOM 1598 N N . THR A 1 214 ? 11.766 13.945 2.646 1 92.62 214 THR A N 1
ATOM 1599 C CA . THR A 1 214 ? 13.062 14.359 3.182 1 92.62 214 THR A CA 1
ATOM 1600 C C . THR A 1 214 ? 13.094 15.875 3.393 1 92.62 214 THR A C 1
ATOM 1602 O O . THR A 1 214 ? 13.547 16.344 4.438 1 92.62 214 THR A O 1
ATOM 1605 N N . VAL A 1 215 ? 12.633 16.562 2.43 1 91.81 215 VAL A N 1
ATOM 1606 C CA . VAL A 1 215 ? 12.633 18.016 2.52 1 91.81 215 VAL A CA 1
ATOM 1607 C C . VAL A 1 215 ? 11.695 18.469 3.639 1 91.81 215 VAL A C 1
ATOM 1609 O O . VAL A 1 215 ? 11.984 19.422 4.355 1 91.81 215 VAL A O 1
ATOM 1612 N N . TYR A 1 216 ? 10.633 17.75 3.762 1 90.62 216 TYR A N 1
ATOM 1613 C CA . TYR A 1 216 ? 9.609 18.094 4.75 1 90.62 216 TYR A CA 1
ATOM 1614 C C . TYR A 1 216 ? 10.172 18 6.164 1 90.62 216 TYR A C 1
ATOM 1616 O O . TYR A 1 216 ? 9.703 18.688 7.074 1 90.62 216 TYR A O 1
ATOM 1624 N N . LEU A 1 217 ? 11.117 17.188 6.398 1 88.88 217 LEU A N 1
ATOM 1625 C CA . LEU A 1 217 ? 11.758 17.047 7.703 1 88.88 217 LEU A CA 1
ATOM 1626 C C . LEU A 1 217 ? 12.555 18.297 8.047 1 88.88 217 LEU A C 1
ATOM 1628 O O . LEU A 1 217 ? 12.727 18.625 9.227 1 88.88 217 LEU A O 1
ATOM 1632 N N . LEU A 1 218 ? 12.953 19.016 7.031 1 84.94 218 LEU A N 1
ATOM 1633 C CA . LEU A 1 218 ? 13.844 20.141 7.227 1 84.94 218 LEU A CA 1
ATOM 1634 C C . LEU A 1 218 ? 13.078 21.469 7.125 1 84.94 218 LEU A C 1
ATOM 1636 O O . LEU A 1 218 ? 13.461 22.453 7.746 1 84.94 218 LEU A O 1
ATOM 1640 N N . THR A 1 219 ? 12.07 21.438 6.234 1 82.44 219 THR A N 1
ATOM 1641 C CA . THR A 1 219 ? 11.305 22.656 6.039 1 82.44 219 THR A CA 1
ATOM 1642 C C . THR A 1 219 ? 9.828 22.344 5.816 1 82.44 219 THR A C 1
ATOM 1644 O O . THR A 1 219 ? 9.477 21.25 5.406 1 82.44 219 THR A O 1
ATOM 1647 N N . ASN A 1 220 ? 8.969 23.281 6.121 1 79.56 220 ASN A N 1
ATOM 1648 C CA . ASN A 1 220 ? 7.535 23.094 5.945 1 79.56 220 ASN A CA 1
ATOM 1649 C C . ASN A 1 220 ? 6.965 24.047 4.898 1 79.56 220 ASN A C 1
ATOM 1651 O O . ASN A 1 220 ? 5.746 24.188 4.789 1 79.56 220 ASN A O 1
ATOM 1655 N N . LYS A 1 221 ? 7.816 24.688 4.125 1 87.75 221 LYS A N 1
ATOM 1656 C CA . LYS A 1 221 ? 7.34 25.594 3.086 1 87.75 221 LYS A CA 1
ATOM 1657 C C . LYS A 1 221 ? 7.02 24.828 1.801 1 87.75 221 LYS A C 1
ATOM 1659 O O . LYS A 1 221 ? 7.855 24.078 1.291 1 87.75 221 LYS A O 1
ATOM 1664 N N . PRO A 1 222 ? 5.84 25.078 1.317 1 88.06 222 PRO A N 1
ATOM 1665 C CA . PRO A 1 222 ? 5.414 24.312 0.139 1 88.06 222 PRO A CA 1
ATOM 1666 C C . PRO A 1 222 ? 6.363 24.484 -1.045 1 88.06 222 PRO A C 1
ATOM 1668 O O . PRO A 1 222 ? 6.621 23.516 -1.773 1 88.06 222 PRO A O 1
ATOM 1671 N N . SER A 1 223 ? 6.859 25.672 -1.267 1 87.75 223 SER A N 1
ATOM 1672 C CA . SER A 1 223 ? 7.77 25.891 -2.383 1 87.75 223 SER A CA 1
ATOM 1673 C C . SER A 1 223 ? 9.039 25.062 -2.232 1 87.75 223 SER A C 1
ATOM 1675 O O . SER A 1 223 ? 9.562 24.531 -3.215 1 87.75 223 SER A O 1
ATOM 1677 N N . HIS A 1 224 ? 9.531 24.938 -1.09 1 90 224 HIS A N 1
ATOM 1678 C CA . HIS A 1 224 ? 10.727 24.156 -0.824 1 90 224 HIS A CA 1
ATOM 1679 C C . HIS A 1 224 ? 10.445 22.656 -0.993 1 90 224 HIS A C 1
ATOM 1681 O O . HIS A 1 224 ? 11.336 21.891 -1.389 1 90 224 HIS A O 1
ATOM 1687 N N . LEU A 1 225 ? 9.25 22.359 -0.74 1 90.44 225 LEU A N 1
ATOM 1688 C CA . LEU A 1 225 ? 8.891 20.953 -0.886 1 90.44 225 LEU A CA 1
ATOM 1689 C C . LEU A 1 225 ? 8.922 20.531 -2.352 1 90.44 225 LEU A C 1
ATOM 1691 O O . LEU A 1 225 ? 9.445 19.469 -2.684 1 90.44 225 LEU A O 1
ATOM 1695 N N . PHE A 1 226 ? 8.398 21.422 -3.186 1 92.12 226 PHE A N 1
ATOM 1696 C CA . PHE A 1 226 ? 8.344 21.109 -4.605 1 92.12 226 PHE A CA 1
ATOM 1697 C C . PHE A 1 226 ? 9.734 21.141 -5.227 1 92.12 226 PHE A C 1
ATOM 1699 O O . PHE A 1 226 ? 10.195 20.141 -5.781 1 92.12 226 PHE A O 1
ATOM 1706 N N . TRP A 1 227 ? 10.422 22.188 -5.051 1 93.12 227 TRP A N 1
ATOM 1707 C CA . TRP A 1 227 ? 11.727 22.344 -5.684 1 93.12 227 TRP A CA 1
ATOM 1708 C C . TRP A 1 227 ? 12.781 21.5 -4.98 1 93.12 227 TRP A C 1
ATOM 1710 O O . TRP A 1 227 ? 13.633 20.875 -5.629 1 93.12 227 TRP A O 1
ATOM 1720 N N . GLY A 1 228 ? 12.727 21.484 -3.697 1 93.62 228 GLY A N 1
ATOM 1721 C CA . GLY A 1 228 ? 13.641 20.641 -2.957 1 93.62 228 GLY A CA 1
ATOM 1722 C C . GLY A 1 228 ? 13.469 19.156 -3.277 1 93.62 228 GLY A C 1
ATOM 1723 O O . GLY A 1 228 ? 14.461 18.438 -3.414 1 93.62 228 GLY A O 1
ATOM 1724 N N . GLY A 1 229 ? 12.211 18.766 -3.365 1 95 229 GLY A N 1
ATOM 1725 C CA . GLY A 1 229 ? 11.938 17.391 -3.758 1 95 229 GLY A CA 1
ATOM 1726 C C . GLY A 1 229 ? 12.492 17.047 -5.125 1 95 229 GLY A C 1
ATOM 1727 O O . GLY A 1 229 ? 13.055 15.961 -5.312 1 95 229 GLY A O 1
ATOM 1728 N N . GLY A 1 230 ? 12.258 18 -6.023 1 94.5 230 GLY A N 1
ATOM 1729 C CA . GLY A 1 230 ? 12.797 17.797 -7.355 1 94.5 230 GLY A CA 1
ATOM 1730 C C . GLY A 1 230 ? 14.305 17.641 -7.371 1 94.5 230 GLY A C 1
ATOM 1731 O O . GLY A 1 230 ? 14.836 16.75 -8.031 1 94.5 230 GLY A O 1
ATOM 1732 N N . ILE A 1 231 ? 14.969 18.438 -6.656 1 95.19 231 ILE A N 1
ATOM 1733 C CA . ILE A 1 231 ? 16.422 18.438 -6.625 1 95.19 231 ILE A CA 1
ATOM 1734 C C . ILE A 1 231 ? 16.922 17.156 -5.957 1 95.19 231 ILE A C 1
ATOM 1736 O O . ILE A 1 231 ? 17.828 16.5 -6.473 1 95.19 231 ILE A O 1
ATOM 1740 N N . ILE A 1 232 ? 16.375 16.797 -4.891 1 94.56 232 ILE A N 1
ATOM 1741 C CA . ILE A 1 232 ? 16.766 15.594 -4.176 1 94.56 232 ILE A CA 1
ATOM 1742 C C . ILE A 1 232 ? 16.469 14.367 -5.035 1 94.56 232 ILE A C 1
ATOM 1744 O O . ILE A 1 232 ? 17.266 13.414 -5.066 1 94.56 232 ILE A O 1
ATOM 1748 N N . GLY A 1 233 ? 15.32 14.422 -5.691 1 94.19 233 GLY A N 1
ATOM 1749 C CA . GLY A 1 233 ? 14.992 13.328 -6.59 1 94.19 233 GLY A CA 1
ATOM 1750 C C . GLY A 1 233 ? 15.977 13.188 -7.738 1 94.19 233 GLY A C 1
ATOM 1751 O O . GLY A 1 233 ? 16.406 12.078 -8.062 1 94.19 233 GLY A O 1
ATOM 1752 N N . GLY A 1 234 ? 16.281 14.312 -8.312 1 93.12 234 GLY A N 1
ATOM 1753 C CA . GLY A 1 234 ? 17.234 14.312 -9.414 1 93.12 234 GLY A CA 1
ATOM 1754 C C . GLY A 1 234 ? 18.641 13.945 -8.984 1 93.12 234 GLY A C 1
ATOM 1755 O O . GLY A 1 234 ? 19.266 13.062 -9.578 1 93.12 234 GLY A O 1
ATOM 1756 N N . LEU A 1 235 ? 19.094 14.547 -7.949 1 94.06 235 LEU A N 1
ATOM 1757 C CA . LEU A 1 235 ? 20.453 14.297 -7.457 1 94.06 235 LEU A CA 1
ATOM 1758 C C . LEU A 1 235 ? 20.562 12.898 -6.875 1 94.06 235 LEU A C 1
ATOM 1760 O O . LEU A 1 235 ? 21.594 12.242 -7.012 1 94.06 235 LEU A O 1
ATOM 1764 N N . GLY A 1 236 ? 19.562 12.523 -6.184 1 92.69 236 GLY A N 1
ATOM 1765 C CA . GLY A 1 236 ? 19.562 11.164 -5.664 1 92.69 236 GLY A CA 1
ATOM 1766 C C . GLY A 1 236 ? 19.641 10.109 -6.746 1 92.69 236 GLY A C 1
ATOM 1767 O O . GLY A 1 236 ? 20.328 9.102 -6.594 1 92.69 236 GLY A O 1
ATOM 1768 N N . SER A 1 237 ? 18.906 10.352 -7.797 1 90.31 237 SER A N 1
ATOM 1769 C CA . SER A 1 237 ? 18.938 9.43 -8.922 1 90.31 237 SER A CA 1
ATOM 1770 C C . SER A 1 237 ? 20.312 9.414 -9.578 1 90.31 237 SER A C 1
ATOM 1772 O O . SER A 1 237 ? 20.797 8.359 -10.008 1 90.31 237 SER A O 1
ATOM 1774 N N . LEU A 1 238 ? 20.922 10.594 -9.656 1 90.62 238 LEU A N 1
ATOM 1775 C CA . LEU A 1 238 ? 22.266 10.711 -10.211 1 90.62 238 LEU A CA 1
ATOM 1776 C C . LEU A 1 238 ? 23.266 9.938 -9.359 1 90.62 238 LEU A C 1
ATOM 1778 O O . LEU A 1 238 ? 24.094 9.195 -9.898 1 90.62 238 LEU A O 1
ATOM 1782 N N . LEU A 1 239 ? 23.203 10.133 -8.102 1 92.38 239 LEU A N 1
ATOM 1783 C CA . LEU A 1 239 ? 24.094 9.43 -7.18 1 92.38 239 LEU A CA 1
ATOM 1784 C C . LEU A 1 239 ? 23.891 7.922 -7.273 1 92.38 239 LEU A C 1
ATOM 1786 O O . LEU A 1 239 ? 24.859 7.16 -7.23 1 92.38 239 LEU A O 1
ATOM 1790 N N . ALA A 1 240 ? 22.672 7.551 -7.355 1 88.94 240 ALA A N 1
ATOM 1791 C CA . ALA A 1 240 ? 22.359 6.125 -7.449 1 88.94 240 ALA A CA 1
ATOM 1792 C C . ALA A 1 240 ? 22.938 5.52 -8.727 1 88.94 240 ALA A C 1
ATOM 1794 O O . ALA A 1 240 ? 23.391 4.375 -8.727 1 88.94 240 ALA A O 1
ATOM 1795 N N . PHE A 1 241 ? 22.812 6.254 -9.805 1 86.62 241 PHE A N 1
ATOM 1796 C CA . PHE A 1 241 ? 23.359 5.781 -11.07 1 86.62 241 PHE A CA 1
ATOM 1797 C C . PHE A 1 241 ? 24.844 5.523 -10.953 1 86.62 241 PHE A C 1
ATOM 1799 O O . PHE A 1 241 ? 25.344 4.512 -11.453 1 86.62 241 PHE A O 1
ATOM 1806 N N . TYR A 1 242 ? 25.531 6.363 -10.312 1 87.62 242 TYR A N 1
ATOM 1807 C CA . TYR A 1 242 ? 26.969 6.227 -10.172 1 87.62 242 TYR A CA 1
ATOM 1808 C C . TYR A 1 242 ? 27.328 5.078 -9.227 1 87.62 242 TYR A C 1
ATOM 1810 O O . TYR A 1 242 ? 28.375 4.441 -9.375 1 87.62 242 TYR A O 1
ATOM 1818 N N . LEU A 1 243 ? 26.5 4.793 -8.32 1 88.12 243 LEU A N 1
ATOM 1819 C CA . LEU A 1 243 ? 26.75 3.736 -7.348 1 88.12 243 LEU A CA 1
ATOM 1820 C C . LEU A 1 243 ? 26.328 2.379 -7.895 1 88.12 243 LEU A C 1
ATOM 1822 O O . LEU A 1 243 ? 26.875 1.346 -7.504 1 88.12 243 LEU A O 1
ATOM 1826 N N . SER A 1 244 ? 25.328 2.34 -8.711 1 83.5 244 SER A N 1
ATOM 1827 C CA . SER A 1 244 ? 24.75 1.099 -9.203 1 83.5 244 SER A CA 1
ATOM 1828 C C . SER A 1 244 ? 25.719 0.337 -10.094 1 83.5 244 SER A C 1
ATOM 1830 O O . SER A 1 244 ? 25.812 -0.89 -10.016 1 83.5 244 SER A O 1
ATOM 1832 N N . PHE A 1 245 ? 26.516 0.942 -10.859 1 78.5 245 PHE A N 1
ATOM 1833 C CA . PHE A 1 245 ? 27.359 0.312 -11.867 1 78.5 245 PHE A CA 1
ATOM 1834 C C . PHE A 1 245 ? 28.516 -0.427 -11.211 1 78.5 245 PHE A C 1
ATOM 1836 O O . PHE A 1 245 ? 28.719 -1.617 -11.461 1 78.5 245 PHE A O 1
ATOM 1843 N N . PRO A 1 246 ? 29.203 0.265 -10.383 1 78.31 246 PRO A N 1
ATOM 1844 C CA . PRO A 1 246 ? 30.328 -0.447 -9.773 1 78.31 246 PRO A CA 1
ATOM 1845 C C . PRO A 1 246 ? 29.875 -1.58 -8.852 1 78.31 246 PRO A C 1
ATOM 1847 O O . PRO A 1 246 ? 30.594 -2.578 -8.711 1 78.31 246 PRO A O 1
ATOM 1850 N N . LEU A 1 247 ? 28.75 -1.537 -8.273 1 80.69 247 LEU A N 1
ATOM 1851 C CA . LEU A 1 247 ? 28.281 -2.518 -7.301 1 80.69 247 LEU A CA 1
ATOM 1852 C C . LEU A 1 247 ? 27.469 -3.617 -7.98 1 80.69 247 LEU A C 1
ATOM 1854 O O . LEU A 1 247 ? 27.219 -4.668 -7.391 1 80.69 247 LEU A O 1
ATOM 1858 N N . GLY A 1 248 ? 27.141 -3.375 -9.195 1 79.5 248 GLY A N 1
ATOM 1859 C CA . GLY A 1 248 ? 26.359 -4.352 -9.938 1 79.5 248 GLY A CA 1
ATOM 1860 C C . GLY A 1 248 ? 24.938 -4.469 -9.445 1 79.5 248 GLY A C 1
ATOM 1861 O O . GLY A 1 248 ? 24.328 -5.539 -9.531 1 79.5 248 GLY A O 1
ATOM 1862 N N . TRP A 1 249 ? 24.516 -3.457 -8.734 1 80.62 249 TRP A N 1
ATOM 1863 C CA . TRP A 1 249 ? 23.156 -3.479 -8.203 1 80.62 249 TRP A CA 1
ATOM 1864 C C . TRP A 1 249 ? 22.156 -2.979 -9.242 1 80.62 249 TRP A C 1
ATOM 1866 O O . TRP A 1 249 ? 22.531 -2.262 -10.172 1 80.62 249 TRP A O 1
ATOM 1876 N N . HIS A 1 250 ? 20.984 -3.445 -9.133 1 79.56 250 HIS A N 1
ATOM 1877 C CA . HIS A 1 250 ? 19.906 -2.936 -9.969 1 79.56 250 HIS A CA 1
ATOM 1878 C C . HIS A 1 250 ? 19.688 -1.441 -9.75 1 79.56 250 HIS A C 1
ATOM 1880 O O . HIS A 1 250 ? 19.609 -0.985 -8.609 1 79.56 250 HIS A O 1
ATOM 1886 N N . LEU A 1 251 ? 19.75 -0.692 -10.758 1 80.25 251 LEU A N 1
ATOM 1887 C CA . LEU A 1 251 ? 19.703 0.764 -10.703 1 80.25 251 LEU A CA 1
ATOM 1888 C C . LEU A 1 251 ? 18.469 1.237 -9.938 1 80.25 251 LEU A C 1
ATOM 1890 O O . LEU A 1 251 ? 18.562 2.123 -9.086 1 80.25 251 LEU A O 1
ATOM 1894 N N . GLY A 1 252 ? 17.328 0.654 -10.195 1 80 252 GLY A N 1
ATOM 1895 C CA . GLY A 1 252 ? 16.094 1.059 -9.539 1 80 252 GLY A CA 1
ATOM 1896 C C . GLY A 1 252 ? 16.156 0.896 -8.031 1 80 252 GLY A C 1
ATOM 1897 O O . GLY A 1 252 ? 15.805 1.818 -7.289 1 80 252 GLY A O 1
ATOM 1898 N N . ALA A 1 253 ? 16.562 -0.198 -7.637 1 83.31 253 ALA A N 1
ATOM 1899 C CA . ALA A 1 253 ? 16.656 -0.476 -6.207 1 83.31 253 ALA A CA 1
ATOM 1900 C C . ALA A 1 253 ? 17.672 0.442 -5.531 1 83.31 253 ALA A C 1
ATOM 1902 O O . ALA A 1 253 ? 17.484 0.868 -4.391 1 83.31 253 ALA A O 1
ATOM 1903 N N . THR A 1 254 ? 18.703 0.783 -6.254 1 87.38 254 THR A N 1
ATOM 1904 C CA . THR A 1 254 ? 19.734 1.646 -5.707 1 87.38 254 THR A CA 1
ATOM 1905 C C . THR A 1 254 ? 19.219 3.064 -5.508 1 87.38 254 THR A C 1
ATOM 1907 O O . THR A 1 254 ? 19.578 3.734 -4.535 1 87.38 254 THR A O 1
ATOM 1910 N N . ILE A 1 255 ? 18.422 3.496 -6.41 1 87.56 255 ILE A N 1
ATOM 1911 C CA . ILE A 1 255 ? 17.859 4.832 -6.297 1 87.56 255 ILE A CA 1
ATOM 1912 C C . ILE A 1 255 ? 17.047 4.941 -5.008 1 87.56 255 ILE A C 1
ATOM 1914 O O . ILE A 1 255 ? 17.203 5.891 -4.238 1 87.56 255 ILE A O 1
ATOM 1918 N N . ILE A 1 256 ? 16.281 3.994 -4.734 1 87.69 256 ILE A N 1
ATOM 1919 C CA . ILE A 1 256 ? 15.406 3.998 -3.562 1 87.69 256 ILE A CA 1
ATOM 1920 C C . ILE A 1 256 ? 16.25 3.914 -2.295 1 87.69 256 ILE A C 1
ATOM 1922 O O . ILE A 1 256 ? 15.961 4.578 -1.299 1 87.69 256 ILE A O 1
ATOM 1926 N N . LEU A 1 257 ? 17.219 3.107 -2.414 1 90.31 257 LEU A N 1
ATOM 1927 C CA . LEU A 1 257 ? 18.094 2.965 -1.253 1 90.31 257 LEU A CA 1
ATOM 1928 C C . LEU A 1 257 ? 18.797 4.281 -0.938 1 90.31 257 LEU A C 1
ATOM 1930 O O . LEU A 1 257 ? 18.922 4.66 0.229 1 90.31 257 LEU A O 1
ATOM 1934 N N . VAL A 1 258 ? 19.266 4.871 -1.952 1 93.06 258 VAL A N 1
ATOM 1935 C CA . VAL A 1 258 ? 19.938 6.152 -1.778 1 93.06 258 VAL A CA 1
ATOM 1936 C C . VAL A 1 258 ? 18.969 7.176 -1.191 1 93.06 258 VAL A C 1
ATOM 1938 O O . VAL A 1 258 ? 19.312 7.891 -0.246 1 93.06 258 VAL A O 1
ATOM 1941 N N . LEU A 1 259 ? 17.781 7.25 -1.734 1 92.88 259 LEU A N 1
ATOM 1942 C CA . LEU A 1 259 ? 16.781 8.18 -1.224 1 92.88 259 LEU A CA 1
ATOM 1943 C C . LEU A 1 259 ? 16.406 7.84 0.217 1 92.88 259 LEU A C 1
ATOM 1945 O O . LEU A 1 259 ? 16.188 8.742 1.029 1 92.88 259 LEU A O 1
ATOM 1949 N N . GLY A 1 260 ? 16.328 6.535 0.465 1 92.81 260 GLY A N 1
ATOM 1950 C CA . GLY A 1 260 ? 16.062 6.109 1.831 1 92.81 260 GLY A CA 1
ATOM 1951 C C . GLY A 1 260 ? 17.156 6.527 2.805 1 92.81 260 GLY A C 1
ATOM 1952 O O . GLY A 1 260 ? 16.859 6.977 3.914 1 92.81 260 GLY A O 1
ATOM 1953 N N . VAL A 1 261 ? 18.344 6.418 2.379 1 93.81 261 VAL A N 1
ATOM 1954 C CA . VAL A 1 261 ? 19.469 6.812 3.213 1 93.81 261 VAL A CA 1
ATOM 1955 C C . VAL A 1 261 ? 19.453 8.328 3.428 1 93.81 261 VAL A C 1
ATOM 1957 O O . VAL A 1 261 ? 19.703 8.805 4.535 1 93.81 261 VAL A O 1
ATOM 1960 N N . ILE A 1 262 ? 19.203 9.039 2.398 1 93.62 262 ILE A N 1
ATOM 1961 C CA . ILE A 1 262 ? 19.109 10.484 2.504 1 93.62 262 ILE A CA 1
ATOM 1962 C C . ILE A 1 262 ? 18.016 10.867 3.494 1 93.62 262 ILE A C 1
ATOM 1964 O O . ILE A 1 262 ? 18.188 11.781 4.309 1 93.62 262 ILE A O 1
ATOM 1968 N N . PHE A 1 263 ? 16.969 10.172 3.438 1 93.5 263 PHE A N 1
ATOM 1969 C CA . PHE A 1 263 ? 15.867 10.414 4.367 1 93.5 263 PHE A CA 1
ATOM 1970 C C . PHE A 1 263 ? 16.297 10.125 5.801 1 93.5 263 PHE A C 1
ATOM 1972 O O . PHE A 1 263 ? 16.062 10.938 6.699 1 93.5 263 PHE A O 1
ATOM 1979 N N . CYS A 1 264 ? 16.859 8.992 5.984 1 91.25 264 CYS A N 1
ATOM 1980 C CA . CYS A 1 264 ? 17.281 8.594 7.324 1 91.25 264 CYS A CA 1
ATOM 1981 C C . CYS A 1 264 ? 18.297 9.578 7.891 1 91.25 264 CYS A C 1
ATOM 1983 O O . CYS A 1 264 ? 18.25 9.914 9.078 1 91.25 264 CYS A O 1
ATOM 1985 N N . THR A 1 265 ? 19.203 10.008 7.109 1 91.75 265 THR A N 1
ATOM 1986 C CA . THR A 1 265 ? 20.203 10.984 7.539 1 91.75 265 THR A CA 1
ATOM 1987 C C . THR A 1 265 ? 19.547 12.32 7.875 1 91.75 265 THR A C 1
ATOM 1989 O O . THR A 1 265 ? 19.891 12.961 8.867 1 91.75 265 THR A O 1
ATOM 1992 N N . ALA A 1 266 ? 18.641 12.727 7.031 1 90.81 266 ALA A N 1
ATOM 1993 C CA . ALA A 1 266 ? 17.938 13.977 7.289 1 90.81 266 ALA A CA 1
ATOM 1994 C C . ALA A 1 266 ? 17.109 13.883 8.57 1 90.81 266 ALA A C 1
ATOM 1996 O O . ALA A 1 266 ? 17 14.859 9.32 1 90.81 266 ALA A O 1
ATOM 1997 N N . TYR A 1 267 ? 16.531 12.734 8.844 1 90.12 267 TYR A N 1
ATOM 1998 C CA . TYR A 1 267 ? 15.75 12.516 10.047 1 90.12 267 TYR A CA 1
ATOM 1999 C C . TYR A 1 267 ? 16.625 12.625 11.297 1 90.12 267 TYR A C 1
ATOM 2001 O O . TYR A 1 267 ? 16.219 13.227 12.297 1 90.12 267 TYR A O 1
ATOM 2009 N N . LEU A 1 268 ? 17.734 12.008 11.25 1 86.62 268 LEU A N 1
ATOM 2010 C CA . LEU A 1 268 ? 18.656 12.039 12.383 1 86.62 268 LEU A CA 1
ATOM 2011 C C . LEU A 1 268 ? 19.141 13.461 12.648 1 86.62 268 LEU A C 1
ATOM 2013 O O . LEU A 1 268 ? 19.328 13.852 13.805 1 86.62 268 LEU A O 1
ATOM 2017 N N . TYR A 1 269 ? 19.297 14.188 11.664 1 83.44 269 TYR A N 1
ATOM 2018 C CA . TYR A 1 269 ? 19.75 15.57 11.805 1 83.44 269 TYR A CA 1
ATOM 2019 C C . TYR A 1 269 ? 18.609 16.484 12.25 1 83.44 269 TYR A C 1
ATOM 2021 O O . TYR A 1 269 ? 18.812 17.391 13.047 1 83.44 269 TYR A O 1
ATOM 2029 N N . SER A 1 270 ? 17.484 16.328 11.68 1 78.19 270 SER A N 1
ATOM 2030 C CA . SER A 1 270 ? 16.328 17.172 12 1 78.19 270 SER A CA 1
ATOM 2031 C C . SER A 1 270 ? 15.844 16.922 13.422 1 78.19 270 SER A C 1
ATOM 2033 O O . SER A 1 270 ? 15.43 17.859 14.109 1 78.19 270 SER A O 1
ATOM 2035 N N . SER A 1 271 ? 15.57 15.594 13.797 1 64.31 271 SER A N 1
ATOM 2036 C CA . SER A 1 271 ? 15.141 15.297 15.156 1 64.31 271 SER A CA 1
ATOM 2037 C C . SER A 1 271 ? 16.031 15.969 16.188 1 64.31 271 SER A C 1
ATOM 2039 O O . SER A 1 271 ? 15.578 16.344 17.266 1 64.31 271 SER A O 1
ATOM 2041 N N . ARG A 1 272 ? 17.234 16.109 15.852 1 53.38 272 ARG A N 1
ATOM 2042 C CA . ARG A 1 272 ? 18.141 16.828 16.734 1 53.38 272 ARG A CA 1
ATOM 2043 C C . ARG A 1 272 ? 17.828 18.312 16.75 1 53.38 272 ARG A C 1
ATOM 2045 O O . ARG A 1 272 ? 17.938 18.969 17.797 1 53.38 272 ARG A O 1
ATOM 2052 N N . CYS A 1 273 ? 17.391 18.766 15.617 1 47.16 273 CYS A N 1
ATOM 2053 C CA . CYS A 1 273 ? 17.141 20.203 15.586 1 47.16 273 CYS A CA 1
ATOM 2054 C C . CYS A 1 273 ? 15.727 20.531 16.047 1 47.16 273 CYS A C 1
ATOM 2056 O O . CYS A 1 273 ? 15.438 21.672 16.422 1 47.16 273 CYS A O 1
ATOM 2058 N N . GLY A 1 274 ? 14.695 19.797 15.695 1 48.56 274 GLY A N 1
ATOM 2059 C CA . GLY A 1 274 ? 13.391 20.188 16.203 1 48.56 274 GLY A CA 1
ATOM 2060 C C . GLY A 1 274 ? 13.297 20.094 17.719 1 48.56 274 GLY A C 1
ATOM 2061 O O . GLY A 1 274 ? 12.469 20.781 18.328 1 48.56 274 GLY A O 1
ATOM 2062 N N . ARG A 1 275 ? 13.836 19.078 18.438 1 44.47 275 ARG A N 1
ATOM 2063 C CA . ARG A 1 275 ? 13.977 19.266 19.875 1 44.47 275 ARG A CA 1
ATOM 2064 C C . ARG A 1 275 ? 14.719 20.562 20.188 1 44.47 275 ARG A C 1
ATOM 2066 O O . ARG A 1 275 ? 14.578 21.125 21.281 1 44.47 275 ARG A O 1
ATOM 2073 N N . LEU A 1 276 ? 15.547 20.953 19.359 1 38.94 276 LEU A N 1
ATOM 2074 C CA . LEU A 1 276 ? 16.219 22.188 19.734 1 38.94 276 LEU A CA 1
ATOM 2075 C C . LEU A 1 276 ? 15.297 23.391 19.562 1 38.94 276 LEU A C 1
ATOM 2077 O O . LEU A 1 276 ? 15.344 24.328 20.359 1 38.94 276 LEU A O 1
ATOM 2081 N N . LYS A 1 277 ? 14.422 23.375 18.453 1 41.44 277 LYS A N 1
ATOM 2082 C CA . LYS A 1 277 ? 13.664 24.609 18.359 1 41.44 277 LYS A CA 1
ATOM 2083 C C . LYS A 1 277 ? 12.461 24.578 19.297 1 41.44 277 LYS A C 1
ATOM 2085 O O . LYS A 1 277 ? 11.984 25.641 19.734 1 41.44 277 LYS A O 1
ATOM 2090 N N . GLN A 1 278 ? 11.75 23.453 19.516 1 41.5 278 GLN A N 1
ATOM 2091 C CA . GLN A 1 278 ? 10.703 23.625 20.531 1 41.5 278 GLN A CA 1
ATOM 2092 C C . GLN A 1 278 ? 11.297 24 21.875 1 41.5 278 GLN A C 1
ATOM 2094 O O . GLN A 1 278 ? 10.633 24.641 22.703 1 41.5 278 GLN A O 1
ATOM 2099 N N . ARG A 1 279 ? 12.438 23.547 22.141 1 38.47 279 ARG A N 1
ATOM 2100 C CA . ARG A 1 279 ? 13.008 24.031 23.391 1 38.47 279 ARG A CA 1
ATOM 2101 C C . ARG A 1 279 ? 13.281 25.531 23.328 1 38.47 279 ARG A C 1
ATOM 2103 O O . ARG A 1 279 ? 13.273 26.219 24.344 1 38.47 279 ARG A O 1
ATOM 2110 N N . GLY A 1 280 ? 13.617 25.984 22.125 1 36.75 280 GLY A N 1
ATOM 2111 C CA . GLY A 1 280 ? 13.906 27.406 22.141 1 36.75 280 GLY A CA 1
ATOM 2112 C C . GLY A 1 280 ? 12.664 28.266 22.234 1 36.75 280 GLY A C 1
ATOM 2113 O O . GLY A 1 280 ? 12.734 29.406 22.703 1 36.75 280 GLY A O 1
ATOM 2114 N N . LYS A 1 281 ? 11.461 27.953 21.609 1 44.38 281 LYS A N 1
ATOM 2115 C CA . LYS A 1 281 ? 10.328 28.859 21.75 1 44.38 281 LYS A CA 1
ATOM 2116 C C . LYS A 1 281 ? 9.773 28.812 23.172 1 44.38 281 LYS A C 1
ATOM 2118 O O . LYS A 1 281 ? 9.031 29.719 23.578 1 44.38 281 LYS A O 1
ATOM 2123 N N . ASN A 1 282 ? 9.812 27.641 23.844 1 39.25 282 ASN A N 1
ATOM 2124 C CA . ASN A 1 282 ? 9.344 27.781 25.219 1 39.25 282 ASN A CA 1
ATOM 2125 C C . ASN A 1 282 ? 10.227 28.719 26.016 1 39.25 282 ASN A C 1
ATOM 2127 O O . ASN A 1 282 ? 9.812 29.25 27.062 1 39.25 282 ASN A O 1
ATOM 2131 N N . SER A 1 283 ? 11.492 28.797 25.578 1 37 283 SER A N 1
ATOM 2132 C CA . SER A 1 283 ? 12.273 29.688 26.422 1 37 283 SER A CA 1
ATOM 2133 C C . SER A 1 283 ? 11.938 31.156 26.125 1 37 283 SER A C 1
ATOM 2135 O O . SER A 1 283 ? 12.289 32.031 26.906 1 37 283 SER A O 1
ATOM 2137 N N . SER A 1 284 ? 11.461 31.438 24.828 1 38.44 284 SER A N 1
ATOM 2138 C CA . SER A 1 284 ? 11.273 32.875 24.641 1 38.44 284 SER A CA 1
ATOM 2139 C C . SER A 1 284 ? 9.945 33.344 25.219 1 38.44 284 SER A C 1
ATOM 2141 O O . SER A 1 284 ? 9.688 34.531 25.312 1 38.44 284 SER A O 1
ATOM 2143 N N . GLN A 1 285 ? 8.82 32.469 25.25 1 37.72 285 GLN A N 1
ATOM 2144 C CA . GLN A 1 285 ? 7.613 33.062 25.781 1 37.72 285 GLN A CA 1
ATOM 2145 C C . GLN A 1 285 ? 7.699 33.219 27.312 1 37.72 285 GLN A C 1
ATOM 2147 O O . GLN A 1 285 ? 6.781 33.719 27.938 1 37.72 285 GLN A O 1
ATOM 2152 N N . VAL A 1 286 ? 8.758 32.594 27.984 1 37.62 286 VAL A N 1
ATOM 2153 C CA . VAL A 1 286 ? 8.789 32.938 29.406 1 37.62 286 VAL A CA 1
ATOM 2154 C C . VAL A 1 286 ? 9.336 34.375 29.578 1 37.62 286 VAL A C 1
ATOM 2156 O O . VAL A 1 286 ? 9.367 34.875 30.703 1 37.62 286 VAL A O 1
ATOM 2159 N N . GLN A 1 287 ? 9.883 35.031 28.438 1 26.31 287 GLN A N 1
ATOM 2160 C CA . GLN A 1 287 ? 10.094 36.438 28.828 1 26.31 287 GLN A CA 1
ATOM 2161 C C . GLN A 1 287 ? 8.891 37.312 28.469 1 26.31 287 GLN A C 1
ATOM 2163 O O . GLN A 1 287 ? 8.297 37.125 27.391 1 26.31 287 GLN A O 1
ATOM 2168 N N . MET B 1 1 ? -17.562 -33.625 -12.594 1 54.34 1 MET B N 1
ATOM 2169 C CA . MET B 1 1 ? -16.953 -32.438 -12.016 1 54.34 1 MET B CA 1
ATOM 2170 C C . MET B 1 1 ? -17.328 -32.281 -10.539 1 54.34 1 MET B C 1
ATOM 2172 O O . MET B 1 1 ? -16.453 -32.125 -9.688 1 54.34 1 MET B O 1
ATOM 2176 N N . MET B 1 2 ? -18.641 -32.5 -10.336 1 60.78 2 MET B N 1
ATOM 2177 C CA . MET B 1 2 ? -19.141 -32.469 -8.961 1 60.78 2 MET B CA 1
ATOM 2178 C C . MET B 1 2 ? -18.625 -33.656 -8.172 1 60.78 2 MET B C 1
ATOM 2180 O O . MET B 1 2 ? -18.25 -33.531 -7 1 60.78 2 MET B O 1
ATOM 2184 N N . ASP B 1 3 ? -18.625 -34.75 -8.82 1 62.91 3 ASP B N 1
ATOM 2185 C CA . ASP B 1 3 ? -18.156 -35.938 -8.125 1 62.91 3 ASP B CA 1
ATOM 2186 C C . ASP B 1 3 ? -16.688 -35.781 -7.73 1 62.91 3 ASP B C 1
ATOM 2188 O O . ASP B 1 3 ? -16.281 -36.188 -6.637 1 62.91 3 ASP B O 1
ATOM 2192 N N . ASP B 1 4 ? -15.906 -35.312 -8.672 1 68.88 4 ASP B N 1
ATOM 2193 C CA . ASP B 1 4 ? -14.492 -35.094 -8.406 1 68.88 4 ASP B CA 1
ATOM 2194 C C . ASP B 1 4 ? -14.297 -34.062 -7.281 1 68.88 4 ASP B C 1
ATOM 2196 O O . ASP B 1 4 ? -13.398 -34.219 -6.449 1 68.88 4 ASP B O 1
ATOM 2200 N N . PHE B 1 5 ? -15.258 -33.25 -7.285 1 69.88 5 PHE B N 1
ATOM 2201 C CA . PHE B 1 5 ? -15.211 -32.25 -6.227 1 69.88 5 PHE B CA 1
ATOM 2202 C C . PHE B 1 5 ? -15.539 -32.875 -4.875 1 69.88 5 PHE B C 1
ATOM 2204 O O . PHE B 1 5 ? -14.875 -32.594 -3.877 1 69.88 5 PHE B O 1
ATOM 2211 N N . LEU B 1 6 ? -16.516 -33.75 -4.863 1 68.31 6 LEU B N 1
ATOM 2212 C CA . LEU B 1 6 ? -16.891 -34.406 -3.615 1 68.31 6 LEU B CA 1
ATOM 2213 C C . LEU B 1 6 ? -15.781 -35.344 -3.15 1 68.31 6 LEU B C 1
ATOM 2215 O O . LEU B 1 6 ? -15.547 -35.469 -1.949 1 68.31 6 LEU B O 1
ATOM 2219 N N . GLN B 1 7 ? -15.188 -35.906 -4.066 1 71.56 7 GLN B N 1
ATOM 2220 C CA . GLN B 1 7 ? -14.055 -36.781 -3.725 1 71.56 7 GLN B CA 1
ATOM 2221 C C . GLN B 1 7 ? -12.883 -35.938 -3.193 1 71.56 7 GLN B C 1
ATOM 2223 O O . GLN B 1 7 ? -12.195 -36.375 -2.264 1 71.56 7 GLN B O 1
ATOM 2228 N N . PHE B 1 8 ? -12.75 -34.812 -3.777 1 71.81 8 PHE B N 1
ATOM 2229 C CA . PHE B 1 8 ? -11.68 -33.938 -3.336 1 71.81 8 PHE B CA 1
ATOM 2230 C C . PHE B 1 8 ? -11.938 -33.438 -1.922 1 71.81 8 PHE B C 1
ATOM 2232 O O . PHE B 1 8 ? -11.016 -33.375 -1.104 1 71.81 8 PHE B O 1
ATOM 2239 N N . LEU B 1 9 ? -13.18 -33.25 -1.66 1 72.44 9 LEU B N 1
ATOM 2240 C CA . LEU B 1 9 ? -13.539 -32.781 -0.333 1 72.44 9 LEU B CA 1
ATOM 2241 C C . LEU B 1 9 ? -13.289 -33.844 0.725 1 72.44 9 LEU B C 1
ATOM 2243 O O . LEU B 1 9 ? -13.117 -33.531 1.905 1 72.44 9 LEU B O 1
ATOM 2247 N N . ARG B 1 10 ? -13.141 -35 0.233 1 73.88 10 ARG B N 1
ATOM 2248 C CA . ARG B 1 10 ? -12.922 -36.094 1.169 1 73.88 10 ARG B CA 1
ATOM 2249 C C . ARG B 1 10 ? -11.43 -36.312 1.438 1 73.88 10 ARG B C 1
ATOM 2251 O O . ARG B 1 10 ? -11.055 -36.938 2.418 1 73.88 10 ARG B O 1
ATOM 2258 N N . GLU B 1 11 ? -10.711 -35.656 0.726 1 78.69 11 GLU B N 1
ATOM 2259 C CA . GLU B 1 11 ? -9.273 -35.781 0.952 1 78.69 11 GLU B CA 1
ATOM 2260 C C . GLU B 1 11 ? -8.836 -34.938 2.154 1 78.69 11 GLU B C 1
ATOM 2262 O O . GLU B 1 11 ? -9.359 -33.844 2.373 1 78.69 11 GLU B O 1
ATOM 2267 N N . PRO B 1 12 ? -8.07 -35.625 2.973 1 79.12 12 PRO B N 1
ATOM 2268 C CA . PRO B 1 12 ? -7.609 -34.938 4.188 1 79.12 12 PRO B CA 1
ATOM 2269 C C . PRO B 1 12 ? -6.988 -33.594 3.902 1 79.12 12 PRO B C 1
ATOM 2271 O O . PRO B 1 12 ? -7.168 -32.656 4.684 1 79.12 12 PRO B O 1
ATOM 2274 N N . ILE B 1 13 ? -6.375 -33.469 2.822 1 76.19 13 ILE B N 1
ATOM 2275 C CA . ILE B 1 13 ? -5.734 -32.219 2.475 1 76.19 13 ILE B CA 1
ATOM 2276 C C . ILE B 1 13 ? -6.801 -31.141 2.223 1 76.19 13 ILE B C 1
ATOM 2278 O O . ILE B 1 13 ? -6.648 -30 2.635 1 76.19 13 ILE B O 1
ATOM 2282 N N . ALA B 1 14 ? -7.848 -31.578 1.624 1 77.81 14 ALA B N 1
ATOM 2283 C CA . ALA B 1 14 ? -8.93 -30.641 1.313 1 77.81 14 ALA B CA 1
ATOM 2284 C C . ALA B 1 14 ? -9.656 -30.203 2.582 1 77.81 14 ALA B C 1
ATOM 2286 O O . ALA B 1 14 ? -9.992 -29.031 2.734 1 77.81 14 ALA B O 1
ATOM 2287 N N . GLN B 1 15 ? -9.836 -31.094 3.428 1 81 15 GLN B N 1
ATOM 2288 C CA . GLN B 1 15 ? -10.531 -30.781 4.668 1 81 15 GLN B CA 1
ATOM 2289 C C . GLN B 1 15 ? -9.703 -29.844 5.547 1 81 15 GLN B C 1
ATOM 2291 O O . GLN B 1 15 ? -10.234 -28.922 6.152 1 81 15 GLN B O 1
ATOM 2296 N N . ARG B 1 16 ? -8.523 -30.109 5.59 1 78.62 16 ARG B N 1
ATOM 2297 C CA . ARG B 1 16 ? -7.633 -29.281 6.379 1 78.62 16 ARG B CA 1
ATOM 2298 C C . ARG B 1 16 ? -7.551 -27.859 5.805 1 78.62 16 ARG B C 1
ATOM 2300 O O . ARG B 1 16 ? -7.531 -26.891 6.555 1 78.62 16 ARG B O 1
ATOM 2307 N N . SER B 1 17 ? -7.508 -27.906 4.531 1 77.25 17 SER B N 1
ATOM 2308 C CA . SER B 1 17 ? -7.441 -26.609 3.869 1 77.25 17 SER B CA 1
ATOM 2309 C C . SER B 1 17 ? -8.727 -25.812 4.074 1 77.25 17 SER B C 1
ATOM 2311 O O . SER B 1 17 ? -8.688 -24.594 4.238 1 77.25 17 SER B O 1
ATOM 2313 N N . LEU B 1 18 ? -9.805 -26.547 4.109 1 82.56 18 LEU B N 1
ATOM 2314 C CA . LEU B 1 18 ? -11.102 -25.906 4.32 1 82.56 18 LEU B CA 1
ATOM 2315 C C . LEU B 1 18 ? -11.188 -25.312 5.727 1 82.56 18 LEU B C 1
ATOM 2317 O O . LEU B 1 18 ? -11.625 -24.172 5.898 1 82.56 18 LEU B O 1
ATOM 2321 N N . LEU B 1 19 ? -10.789 -26.031 6.637 1 81 19 LEU B N 1
ATOM 2322 C CA . LEU B 1 19 ? -10.82 -25.578 8.023 1 81 19 LEU B CA 1
ATOM 2323 C C . LEU B 1 19 ? -9.883 -24.391 8.219 1 81 19 LEU B C 1
ATOM 2325 O O . LEU B 1 19 ? -10.227 -23.422 8.922 1 81 19 LEU B O 1
ATOM 2329 N N . ALA B 1 20 ? -8.812 -24.453 7.598 1 79.19 20 ALA B N 1
ATOM 2330 C CA . ALA B 1 20 ? -7.848 -23.359 7.699 1 79.19 20 ALA B CA 1
ATOM 2331 C C . ALA B 1 20 ? -8.391 -22.078 7.074 1 79.19 20 ALA B C 1
ATOM 2333 O O . ALA B 1 20 ? -8.25 -21 7.641 1 79.19 20 ALA B O 1
ATOM 2334 N N . CYS B 1 21 ? -9.031 -22.266 6.047 1 81.19 21 CYS B N 1
ATOM 2335 C CA . CYS B 1 21 ? -9.578 -21.109 5.34 1 81.19 21 CYS B CA 1
ATOM 2336 C C . CYS B 1 21 ? -10.672 -20.422 6.16 1 81.19 21 CYS B C 1
ATOM 2338 O O . CYS B 1 21 ? -10.711 -19.203 6.25 1 81.19 21 CYS B O 1
ATOM 2340 N N . VAL B 1 22 ? -11.461 -21.25 6.75 1 86.06 22 VAL B N 1
ATOM 2341 C CA . VAL B 1 22 ? -12.594 -20.703 7.492 1 86.06 22 VAL B CA 1
ATOM 2342 C C . VAL B 1 22 ? -12.094 -20.047 8.773 1 86.06 22 VAL B C 1
ATOM 2344 O O . VAL B 1 22 ? -12.539 -18.938 9.133 1 86.06 22 VAL B O 1
ATOM 2347 N N . MET B 1 23 ? -11.195 -20.672 9.398 1 84.75 23 MET B N 1
ATOM 2348 C CA . MET B 1 23 ? -10.695 -20.156 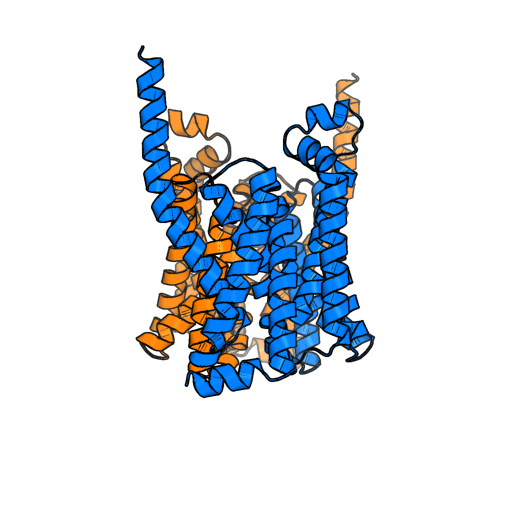10.664 1 84.75 23 MET B CA 1
ATOM 2349 C C . MET B 1 23 ? -9.867 -18.891 10.445 1 84.75 23 MET B C 1
ATOM 2351 O O . MET B 1 23 ? -10.047 -17.891 11.156 1 84.75 23 MET B O 1
ATOM 2355 N N . ILE B 1 24 ? -9.062 -18.922 9.477 1 83.75 24 ILE B N 1
ATOM 2356 C CA . ILE B 1 24 ? -8.227 -17.766 9.172 1 83.75 24 ILE B CA 1
ATOM 2357 C C . ILE B 1 24 ? -9.094 -16.625 8.617 1 83.75 24 ILE B C 1
ATOM 2359 O O . ILE B 1 24 ? -8.875 -15.461 8.938 1 83.75 24 ILE B O 1
ATOM 2363 N N . GLY B 1 25 ? -10.055 -17.062 7.805 1 89.69 25 GLY B N 1
ATOM 2364 C CA . GLY B 1 25 ? -10.977 -16.078 7.281 1 89.69 25 GLY B CA 1
ATOM 2365 C C . GLY B 1 25 ? -11.781 -15.375 8.359 1 89.69 25 GLY B C 1
ATOM 2366 O O . GLY B 1 25 ? -11.961 -14.156 8.32 1 89.69 25 GLY B O 1
ATOM 2367 N N . PHE B 1 26 ? -12.18 -16.141 9.289 1 90.88 26 PHE B N 1
ATOM 2368 C CA . PHE B 1 26 ? -12.953 -15.57 10.391 1 90.88 26 PHE B CA 1
ATOM 2369 C C . PHE B 1 26 ? -12.078 -14.672 11.258 1 90.88 26 PHE B C 1
ATOM 2371 O O . PHE B 1 26 ? -12.477 -13.562 11.609 1 90.88 26 PHE B O 1
ATOM 2378 N N . ALA B 1 27 ? -10.977 -15.172 11.633 1 89 27 ALA B N 1
ATOM 2379 C CA . ALA B 1 27 ? -10.086 -14.422 12.508 1 89 27 ALA B CA 1
ATOM 2380 C C . ALA B 1 27 ? -9.664 -13.102 11.859 1 89 27 ALA B C 1
ATOM 2382 O O . ALA B 1 27 ? -9.727 -12.047 12.492 1 89 27 ALA B O 1
ATOM 2383 N N . ASN B 1 28 ? -9.25 -13.195 10.648 1 90.12 28 ASN B N 1
ATOM 2384 C CA . ASN B 1 28 ? -8.852 -11.984 9.93 1 90.12 28 ASN B CA 1
ATOM 2385 C C . ASN B 1 28 ? -10.039 -11.047 9.711 1 90.12 28 ASN B C 1
ATOM 2387 O O . ASN B 1 28 ? -9.898 -9.828 9.797 1 90.12 28 ASN B O 1
ATOM 2391 N N . GLY B 1 29 ? -11.172 -11.664 9.398 1 93.12 29 GLY B N 1
ATOM 2392 C CA . GLY B 1 29 ? -12.375 -10.859 9.25 1 93.12 29 GLY B CA 1
ATOM 2393 C C . GLY B 1 29 ? -12.766 -10.141 10.531 1 93.12 29 GLY B C 1
ATOM 2394 O O . GLY B 1 29 ? -13.227 -9 10.484 1 93.12 29 GLY B O 1
ATOM 2395 N N . PHE B 1 30 ? -12.547 -10.781 11.602 1 92.19 30 PHE B N 1
ATOM 2396 C CA . PHE B 1 30 ? -12.836 -10.172 12.898 1 92.19 30 PHE B CA 1
ATOM 2397 C C . PHE B 1 30 ? -11.906 -9 13.172 1 92.19 30 PHE B C 1
ATOM 2399 O O . PHE B 1 30 ? -12.344 -7.934 13.609 1 92.19 30 PHE B O 1
ATOM 2406 N N . VAL B 1 31 ? -10.711 -9.188 12.883 1 91.38 31 VAL B N 1
ATOM 2407 C CA . VAL B 1 31 ? -9.703 -8.156 13.117 1 91.38 31 VAL B CA 1
ATOM 2408 C C . VAL B 1 31 ? -9.906 -7.012 12.133 1 91.38 31 VAL B C 1
ATOM 2410 O O . VAL B 1 31 ? -9.516 -5.875 12.406 1 91.38 31 VAL B O 1
ATOM 2413 N N . SER B 1 32 ? -10.523 -7.355 11.031 1 93.06 32 SER B N 1
ATOM 2414 C CA . SER B 1 32 ? -10.758 -6.34 10.008 1 93.06 32 SER B CA 1
ATOM 2415 C C . SER B 1 32 ? -11.609 -5.199 10.555 1 93.06 32 SER B C 1
ATOM 2417 O O . SER B 1 32 ? -11.508 -4.062 10.094 1 93.06 32 SER B O 1
ATOM 2419 N N . GLY B 1 33 ? -12.406 -5.434 11.5 1 91.5 33 GLY B N 1
ATOM 2420 C CA . GLY B 1 33 ? -13.172 -4.379 12.156 1 91.5 33 GLY B CA 1
ATOM 2421 C C . GLY B 1 33 ? -12.297 -3.303 12.766 1 91.5 33 GLY B C 1
ATOM 2422 O O . GLY B 1 33 ? -12.602 -2.113 12.656 1 91.5 33 GLY B O 1
ATOM 2423 N N . LEU B 1 34 ? -11.281 -3.76 13.359 1 90.38 34 LEU B N 1
ATOM 2424 C CA . LEU B 1 34 ? -10.328 -2.834 13.961 1 90.38 34 LEU B CA 1
ATOM 2425 C C . LEU B 1 34 ? -9.633 -1.997 12.898 1 90.38 34 LEU B C 1
ATOM 2427 O O . LEU B 1 34 ? -9.406 -0.8 13.086 1 90.38 34 LEU B O 1
ATOM 2431 N N . VAL B 1 35 ? -9.352 -2.602 11.82 1 90.44 35 VAL B N 1
ATOM 2432 C CA . VAL B 1 35 ? -8.633 -1.948 10.727 1 90.44 35 VAL B CA 1
ATOM 2433 C C . VAL B 1 35 ? -9.492 -0.82 10.148 1 90.44 35 VAL B C 1
ATOM 2435 O O . VAL B 1 35 ? -8.984 0.27 9.875 1 90.44 35 VAL B O 1
ATOM 2438 N N . ILE B 1 36 ? -10.742 -1.08 10.047 1 89.94 36 ILE B N 1
ATOM 2439 C CA . ILE B 1 36 ? -11.648 -0.096 9.469 1 89.94 36 ILE B CA 1
ATOM 2440 C C . ILE B 1 36 ? -11.883 1.038 10.469 1 89.94 36 ILE B C 1
ATOM 2442 O O . ILE B 1 36 ? -11.906 2.211 10.086 1 89.94 36 ILE B O 1
ATOM 2446 N N . LEU B 1 37 ? -12 0.735 11.719 1 86.81 37 LEU B N 1
ATOM 2447 C CA . LEU B 1 37 ? -12.258 1.748 12.742 1 86.81 37 LEU B CA 1
ATOM 2448 C C . LEU B 1 37 ? -11.039 2.654 12.922 1 86.81 37 LEU B C 1
ATOM 2450 O O . LEU B 1 37 ? -11.188 3.854 13.172 1 86.81 37 LEU B O 1
ATOM 2454 N N . LYS B 1 38 ? -9.922 2.074 12.75 1 86.88 38 LYS B N 1
ATOM 2455 C CA . LYS B 1 38 ? -8.695 2.842 12.906 1 86.88 38 LYS B CA 1
ATOM 2456 C C . LYS B 1 38 ? -8.305 3.529 11.602 1 86.88 38 LYS B C 1
ATOM 2458 O O . LYS B 1 38 ? -7.375 4.332 11.57 1 86.88 38 LYS B O 1
ATOM 2463 N N . LYS B 1 39 ? -9.023 3.219 10.523 1 86.56 39 LYS B N 1
ATOM 2464 C CA . LYS B 1 39 ? -8.766 3.787 9.203 1 86.56 39 LYS B CA 1
ATOM 2465 C C . LYS B 1 39 ? -7.336 3.492 8.75 1 86.56 39 LYS B C 1
ATOM 2467 O O . LYS B 1 39 ? -6.633 4.383 8.273 1 86.56 39 LYS B O 1
ATOM 2472 N N . SER B 1 40 ? -6.941 2.229 8.938 1 88.44 40 SER B N 1
ATOM 2473 C CA . SER B 1 40 ? -5.566 1.84 8.648 1 88.44 40 SER B CA 1
ATOM 2474 C C . SER B 1 40 ? -5.508 0.833 7.5 1 88.44 40 SER B C 1
ATOM 2476 O O . SER B 1 40 ? -4.617 -0.016 7.461 1 88.44 40 SER B O 1
ATOM 2478 N N . ALA B 1 41 ? -6.441 0.877 6.613 1 90.81 41 ALA B N 1
ATOM 2479 C CA . ALA B 1 41 ? -6.527 -0.098 5.527 1 90.81 41 ALA B CA 1
ATOM 2480 C C . ALA B 1 41 ? -5.293 -0.04 4.637 1 90.81 41 ALA B C 1
ATOM 2482 O O . ALA B 1 41 ? -4.715 -1.075 4.297 1 90.81 41 ALA B O 1
ATOM 2483 N N . LEU B 1 42 ? -4.836 1.146 4.352 1 90.25 42 LEU B N 1
ATOM 2484 C CA . LEU B 1 42 ? -3.697 1.296 3.453 1 90.25 42 LEU B CA 1
ATOM 2485 C C . LEU B 1 42 ? -2.395 0.938 4.16 1 90.25 42 LEU B C 1
ATOM 2487 O O . LEU B 1 42 ? -1.445 0.474 3.525 1 90.25 42 LEU B O 1
ATOM 2491 N N . GLN B 1 43 ? -2.342 1.134 5.434 1 89.94 43 GLN B N 1
ATOM 2492 C CA . GLN B 1 43 ? -1.158 0.775 6.207 1 89.94 43 GLN B CA 1
ATOM 2493 C C . GLN B 1 43 ? -0.911 -0.73 6.168 1 89.94 43 GLN B C 1
ATOM 2495 O O . GLN B 1 43 ? 0.236 -1.175 6.086 1 89.94 43 GLN B O 1
ATOM 2500 N N . ILE B 1 44 ? -1.979 -1.426 6.172 1 87.12 44 ILE B N 1
ATOM 2501 C CA . ILE B 1 44 ? -1.866 -2.881 6.145 1 87.12 44 ILE B CA 1
ATOM 2502 C C . ILE B 1 44 ? -1.277 -3.326 4.809 1 87.12 44 ILE B C 1
ATOM 2504 O O . ILE B 1 44 ? -0.445 -4.234 4.762 1 87.12 44 ILE B O 1
ATOM 2508 N N . GLY B 1 45 ? -1.744 -2.74 3.77 1 85.31 45 GLY B N 1
ATOM 2509 C CA . GLY B 1 45 ? -1.191 -3.051 2.459 1 85.31 45 GLY B CA 1
ATOM 2510 C C . GLY B 1 45 ? 0.302 -2.799 2.367 1 85.31 45 GLY B C 1
ATOM 2511 O O . GLY B 1 45 ? 1.04 -3.609 1.806 1 85.31 45 GLY B O 1
ATOM 2512 N N . THR B 1 46 ? 0.686 -1.757 2.916 1 85.62 46 THR B N 1
ATOM 2513 C CA . THR B 1 46 ? 2.098 -1.386 2.896 1 85.62 46 THR B CA 1
ATOM 2514 C C . THR B 1 46 ? 2.916 -2.332 3.77 1 85.62 46 THR B C 1
ATOM 2516 O O . THR B 1 46 ? 4.012 -2.746 3.387 1 85.62 46 THR B O 1
ATOM 2519 N N . LEU B 1 47 ? 2.348 -2.705 4.867 1 85.94 47 LEU B N 1
ATOM 2520 C CA . LEU B 1 47 ? 3.053 -3.59 5.789 1 85.94 47 LEU B CA 1
ATOM 2521 C C . LEU B 1 47 ? 3.223 -4.98 5.184 1 85.94 47 LEU B C 1
ATOM 2523 O O . LEU B 1 47 ? 4.242 -5.641 5.406 1 85.94 47 LEU B O 1
ATOM 2527 N N . SER B 1 48 ? 2.258 -5.434 4.512 1 82.5 48 SER B N 1
ATOM 2528 C CA . SER B 1 48 ? 2.32 -6.75 3.883 1 82.5 48 SER B CA 1
ATOM 2529 C C . SER B 1 48 ? 3.473 -6.832 2.887 1 82.5 48 SER B C 1
ATOM 2531 O O . SER B 1 48 ? 4.105 -7.883 2.748 1 82.5 48 SER B O 1
ATOM 2533 N N . CYS B 1 49 ? 3.734 -5.746 2.254 1 79.38 49 CYS B N 1
ATOM 2534 C CA . CYS B 1 49 ? 4.828 -5.715 1.29 1 79.38 49 CYS B CA 1
ATOM 2535 C C . CYS B 1 49 ? 6.176 -5.664 1.998 1 79.38 49 CYS B C 1
ATOM 2537 O O . CYS B 1 49 ? 7.203 -6.023 1.416 1 79.38 49 CYS B O 1
ATOM 2539 N N . ALA B 1 50 ? 6.164 -5.219 3.217 1 80.31 50 ALA B N 1
ATOM 2540 C CA . ALA B 1 50 ? 7.402 -5.125 3.988 1 80.31 50 ALA B CA 1
ATOM 2541 C C . ALA B 1 50 ? 7.852 -6.504 4.473 1 80.31 50 ALA B C 1
ATOM 2543 O O . ALA B 1 50 ? 9.008 -6.688 4.852 1 80.31 50 ALA B O 1
ATOM 2544 N N . LEU B 1 51 ? 6.957 -7.406 4.426 1 80.25 51 LEU B N 1
ATOM 2545 C CA . LEU B 1 51 ? 7.266 -8.742 4.926 1 80.25 51 LEU B CA 1
ATOM 2546 C C . LEU B 1 51 ? 8.266 -9.445 4.016 1 80.25 51 LEU B C 1
ATOM 2548 O O . LEU B 1 51 ? 9.164 -10.133 4.492 1 80.25 51 LEU B O 1
ATOM 2552 N N . LEU B 1 52 ? 8.227 -9.227 2.754 1 74.19 52 LEU B N 1
ATOM 2553 C CA . LEU B 1 52 ? 9.016 -9.945 1.765 1 74.19 52 LEU B CA 1
ATOM 2554 C C . LEU B 1 52 ? 10.5 -9.625 1.922 1 74.19 52 LEU B C 1
ATOM 2556 O O . LEU B 1 52 ? 11.328 -10.539 2.027 1 74.19 52 LEU B O 1
ATOM 2560 N N . PRO B 1 53 ? 10.781 -8.328 1.978 1 76.31 53 PRO B N 1
ATOM 2561 C CA . PRO B 1 53 ? 12.203 -8.047 2.186 1 76.31 53 PRO B CA 1
ATOM 2562 C C . PRO B 1 53 ? 12.711 -8.555 3.531 1 76.31 53 PRO B C 1
ATOM 2564 O O . PRO B 1 53 ? 13.891 -8.914 3.656 1 76.31 53 PRO B O 1
ATOM 2567 N N . GLY B 1 54 ? 11.859 -8.57 4.5 1 81.06 54 GLY B N 1
ATOM 2568 C CA . GLY B 1 54 ? 12.242 -9.133 5.781 1 81.06 54 GLY B CA 1
ATOM 2569 C C . GLY B 1 54 ? 12.57 -10.617 5.707 1 81.06 54 GLY B C 1
ATOM 2570 O O . GLY B 1 54 ? 13.555 -11.07 6.297 1 81.06 54 GLY B O 1
ATOM 2571 N N . ILE B 1 55 ? 11.812 -11.305 4.973 1 79.5 55 ILE B N 1
ATOM 2572 C CA . ILE B 1 55 ? 12.031 -12.727 4.766 1 79.5 55 ILE B CA 1
ATOM 2573 C C . ILE B 1 55 ? 13.352 -12.945 4.02 1 79.5 55 ILE B C 1
ATOM 2575 O O . ILE B 1 55 ? 14.148 -13.812 4.391 1 79.5 55 ILE B O 1
ATOM 2579 N N . ALA B 1 56 ? 13.578 -12.133 3.039 1 77.5 56 ALA B N 1
ATOM 2580 C CA . ALA B 1 56 ? 14.789 -12.242 2.234 1 77.5 56 ALA B CA 1
ATOM 2581 C C . ALA B 1 56 ? 16.031 -12.039 3.092 1 77.5 56 ALA B C 1
ATOM 2583 O O . ALA B 1 56 ? 17 -12.805 2.984 1 77.5 56 ALA B O 1
ATOM 2584 N N . VAL B 1 57 ? 15.977 -11.117 3.896 1 81 57 VAL B N 1
ATOM 2585 C CA . VAL B 1 57 ? 17.125 -10.812 4.746 1 81 57 VAL B CA 1
ATOM 2586 C C . VAL B 1 57 ? 17.344 -11.945 5.754 1 81 57 VAL B C 1
ATOM 2588 O O . VAL B 1 57 ? 18.469 -12.328 6.031 1 81 57 VAL B O 1
ATOM 2591 N N . ALA B 1 58 ? 16.266 -12.414 6.273 1 82.25 58 ALA B N 1
ATOM 2592 C CA . ALA B 1 58 ? 16.359 -13.5 7.246 1 82.25 58 ALA B CA 1
ATOM 2593 C C . ALA B 1 58 ? 16.922 -14.766 6.602 1 82.25 58 ALA B C 1
ATOM 2595 O O . ALA B 1 58 ? 17.719 -15.477 7.215 1 82.25 58 ALA B O 1
ATOM 2596 N N . VAL B 1 59 ? 16.562 -15.023 5.402 1 78.44 59 VAL B N 1
ATOM 2597 C CA . VAL B 1 59 ? 17.047 -16.188 4.684 1 78.44 59 VAL B CA 1
ATOM 2598 C C . VAL B 1 59 ? 18.547 -16.031 4.395 1 78.44 59 VAL B C 1
ATOM 2600 O O . VAL B 1 59 ? 19.297 -17 4.449 1 78.44 59 VAL B O 1
ATOM 2603 N N . LEU B 1 60 ? 18.891 -14.859 4.055 1 79.94 60 LEU B N 1
ATOM 2604 C CA . LEU B 1 60 ? 20.297 -14.586 3.779 1 79.94 60 LEU B CA 1
ATOM 2605 C C . LEU B 1 60 ? 21.141 -14.797 5.031 1 79.94 60 LEU B C 1
ATOM 2607 O O . LEU B 1 60 ? 22.234 -15.359 4.957 1 79.94 60 LEU B O 1
ATOM 2611 N N . LEU B 1 61 ? 20.641 -14.383 6.137 1 80.31 61 LEU B N 1
ATOM 2612 C CA . LEU B 1 61 ? 21.422 -14.398 7.367 1 80.31 61 LEU B CA 1
ATOM 2613 C C . LEU B 1 61 ? 21.375 -15.773 8.023 1 80.31 61 LEU B C 1
ATOM 2615 O O . LEU B 1 61 ? 22.359 -16.234 8.586 1 80.31 61 LEU B O 1
ATOM 2619 N N . PHE B 1 62 ? 20.188 -16.406 8.055 1 81.38 62 PHE B N 1
ATOM 2620 C CA . PHE B 1 62 ? 20 -17.609 8.859 1 81.38 62 PHE B CA 1
ATOM 2621 C C . PHE B 1 62 ? 19.703 -18.812 7.973 1 81.38 62 PHE B C 1
ATOM 2623 O O . PHE B 1 62 ? 19.562 -19.938 8.461 1 81.38 62 PHE B O 1
ATOM 2630 N N . GLY B 1 63 ? 19.688 -18.656 6.672 1 75.88 63 GLY B N 1
ATOM 2631 C CA . GLY B 1 63 ? 19.406 -19.75 5.762 1 75.88 63 GLY B CA 1
ATOM 2632 C C . GLY B 1 63 ? 17.922 -19.953 5.516 1 75.88 63 GLY B C 1
ATOM 2633 O O . GLY B 1 63 ? 17.094 -19.266 6.113 1 75.88 63 GLY B O 1
ATOM 2634 N N . LEU B 1 64 ? 17.672 -20.812 4.617 1 75 64 LEU B N 1
ATOM 2635 C CA . LEU B 1 64 ? 16.297 -21.094 4.211 1 75 64 LEU B CA 1
ATOM 2636 C C . LEU B 1 64 ? 15.633 -22.062 5.172 1 75 64 LEU B C 1
ATOM 2638 O O . LEU B 1 64 ? 15.594 -23.266 4.906 1 75 64 LEU B O 1
ATOM 2642 N N . THR B 1 65 ? 15.242 -21.594 6.375 1 74.44 65 THR B N 1
ATOM 2643 C CA . THR B 1 65 ? 14.484 -22.375 7.344 1 74.44 65 THR B CA 1
ATOM 2644 C C . THR B 1 65 ? 13.125 -21.734 7.605 1 74.44 65 THR B C 1
ATOM 2646 O O . THR B 1 65 ? 12.93 -20.547 7.344 1 74.44 65 THR B O 1
ATOM 2649 N N . ARG B 1 66 ? 12.227 -22.438 7.977 1 71.25 66 ARG B N 1
ATOM 2650 C CA . ARG B 1 66 ? 10.883 -21.953 8.273 1 71.25 66 ARG B CA 1
ATOM 2651 C C . ARG B 1 66 ? 10.914 -20.859 9.336 1 71.25 66 ARG B C 1
ATOM 2653 O O . ARG B 1 66 ? 10.195 -19.859 9.234 1 71.25 66 ARG B O 1
ATOM 2660 N N . TRP B 1 67 ? 11.672 -21.094 10.258 1 73.31 67 TRP B N 1
ATOM 2661 C CA . TRP B 1 67 ? 11.781 -20.141 11.359 1 73.31 67 TRP B CA 1
ATOM 2662 C C . TRP B 1 67 ? 12.391 -18.828 10.875 1 73.31 67 TRP B C 1
ATOM 2664 O O . TRP B 1 67 ? 11.992 -17.75 11.336 1 73.31 67 TRP B O 1
ATOM 2674 N N . SER B 1 68 ? 13.242 -18.984 9.961 1 76.31 68 SER B N 1
ATOM 2675 C CA . SER B 1 68 ? 13.852 -17.781 9.422 1 76.31 68 SER B CA 1
ATOM 2676 C C . SER B 1 68 ? 12.836 -16.938 8.648 1 76.31 68 SER B C 1
ATOM 2678 O O . SER B 1 68 ? 12.852 -15.711 8.719 1 76.31 68 SER B O 1
ATOM 2680 N N . LEU B 1 69 ? 11.953 -17.656 8.07 1 75.5 69 LEU B N 1
ATOM 2681 C CA . LEU B 1 69 ? 10.938 -16.969 7.281 1 75.5 69 LEU B CA 1
ATOM 2682 C C . LEU B 1 69 ? 9.969 -16.203 8.18 1 75.5 69 LEU B C 1
ATOM 2684 O O . LEU B 1 69 ? 9.688 -15.023 7.941 1 75.5 69 LEU B O 1
ATOM 2688 N N . LEU B 1 70 ? 9.57 -16.844 9.195 1 76.75 70 LEU B N 1
ATOM 2689 C CA . LEU B 1 70 ? 8.602 -16.25 10.102 1 76.75 70 LEU B CA 1
ATOM 2690 C C . LEU B 1 70 ? 9.227 -15.117 10.906 1 76.75 70 LEU B C 1
ATOM 2692 O O . LEU B 1 70 ? 8.641 -14.031 11.023 1 76.75 70 LEU B O 1
ATOM 2696 N N . THR B 1 71 ? 10.367 -15.359 11.336 1 80 71 THR B N 1
ATOM 2697 C CA . THR B 1 71 ? 11.039 -14.352 12.148 1 80 71 THR B CA 1
ATOM 2698 C C . THR B 1 71 ? 11.406 -13.133 11.305 1 80 71 THR B C 1
ATOM 2700 O O . THR B 1 71 ? 11.273 -11.992 11.766 1 80 71 THR B O 1
ATOM 2703 N N . GLY B 1 72 ? 11.875 -13.414 10.133 1 83.31 72 GLY B N 1
ATOM 2704 C CA . GLY B 1 72 ? 12.211 -12.312 9.25 1 83.31 72 GLY B CA 1
ATOM 2705 C C . GLY B 1 72 ? 11.031 -11.43 8.922 1 83.31 72 GLY B C 1
ATOM 2706 O O . GLY B 1 72 ? 11.148 -10.203 8.906 1 83.31 72 GLY B O 1
ATOM 2707 N N . ALA B 1 73 ? 9.898 -12.07 8.68 1 82.75 73 ALA B N 1
ATOM 2708 C CA . ALA B 1 73 ? 8.68 -11.336 8.359 1 82.75 73 ALA B CA 1
ATOM 2709 C C . ALA B 1 73 ? 8.219 -10.492 9.547 1 82.75 73 ALA B C 1
ATOM 2711 O O . ALA B 1 73 ? 7.887 -9.312 9.383 1 82.75 73 ALA B O 1
ATOM 2712 N N . VAL B 1 74 ? 8.266 -11.062 10.719 1 83.44 74 VAL B N 1
ATOM 2713 C CA . VAL B 1 74 ? 7.793 -10.391 11.922 1 83.44 74 VAL B CA 1
ATOM 2714 C C . VAL B 1 74 ? 8.703 -9.211 12.242 1 83.44 74 VAL B C 1
ATOM 2716 O O . VAL B 1 74 ? 8.234 -8.102 12.5 1 83.44 74 VAL B O 1
ATOM 2719 N N . VAL B 1 75 ? 9.938 -9.469 12.164 1 86.94 75 VAL B N 1
ATOM 2720 C CA . VAL B 1 75 ? 10.906 -8.438 12.531 1 86.94 75 VAL B CA 1
ATOM 2721 C C . VAL B 1 75 ? 10.82 -7.273 11.547 1 86.94 75 VAL B C 1
ATOM 2723 O O . VAL B 1 75 ? 10.781 -6.109 11.953 1 86.94 75 VAL B O 1
ATOM 2726 N N . ALA B 1 76 ? 10.758 -7.602 10.367 1 88.19 76 ALA B N 1
ATOM 2727 C CA . ALA B 1 76 ? 10.68 -6.551 9.359 1 88.19 76 ALA B CA 1
ATOM 2728 C C . ALA B 1 76 ? 9.398 -5.738 9.5 1 88.19 76 ALA B C 1
ATOM 2730 O O . ALA B 1 76 ? 9.422 -4.508 9.438 1 88.19 76 ALA B O 1
ATOM 2731 N N . ALA B 1 77 ? 8.312 -6.422 9.672 1 86.81 77 ALA B N 1
ATOM 2732 C CA . ALA B 1 77 ? 7.027 -5.742 9.812 1 86.81 77 ALA B CA 1
ATOM 2733 C C . ALA B 1 77 ? 7.004 -4.871 11.07 1 86.81 77 ALA B C 1
ATOM 2735 O O . ALA B 1 77 ? 6.477 -3.756 11.047 1 86.81 77 ALA B O 1
ATOM 2736 N N . LEU B 1 78 ? 7.59 -5.387 12.109 1 89.06 78 LEU B N 1
ATOM 2737 C CA . LEU B 1 78 ? 7.625 -4.625 13.359 1 89.06 78 LEU B CA 1
ATOM 2738 C C . LEU B 1 78 ? 8.547 -3.418 13.234 1 89.06 78 LEU B C 1
ATOM 2740 O O . LEU B 1 78 ? 8.195 -2.316 13.664 1 89.06 78 LEU B O 1
ATOM 2744 N N . LEU B 1 79 ? 9.648 -3.648 12.609 1 91.19 79 LEU B N 1
ATOM 2745 C CA . LEU B 1 79 ? 10.602 -2.557 12.453 1 91.19 79 LEU B CA 1
ATOM 2746 C C . LEU B 1 79 ? 10.023 -1.441 11.594 1 91.19 79 LEU B C 1
ATOM 2748 O O . LEU B 1 79 ? 10.102 -0.266 11.953 1 91.19 79 LEU B O 1
ATOM 2752 N N . VAL B 1 80 ? 9.438 -1.796 10.539 1 90.94 80 VAL B N 1
ATOM 2753 C CA . VAL B 1 80 ? 8.883 -0.804 9.625 1 90.94 80 VAL B CA 1
ATOM 2754 C C . VAL B 1 80 ? 7.621 -0.191 10.234 1 90.94 80 VAL B C 1
ATOM 2756 O O . VAL B 1 80 ? 7.438 1.027 10.203 1 90.94 80 VAL B O 1
ATOM 2759 N N . GLY B 1 81 ? 6.75 -1.06 10.773 1 90.19 81 GLY B N 1
ATOM 2760 C CA . GLY B 1 81 ? 5.512 -0.585 11.367 1 90.19 81 GLY B CA 1
ATOM 2761 C C . GLY B 1 81 ? 5.727 0.281 12.594 1 90.19 81 GLY B C 1
ATOM 2762 O O . GLY B 1 81 ? 5.285 1.433 12.633 1 90.19 81 GLY B O 1
ATOM 2763 N N . LEU B 1 82 ? 6.434 -0.228 13.562 1 89.94 82 LEU B N 1
ATOM 2764 C CA . LEU B 1 82 ? 6.691 0.527 14.781 1 89.94 82 LEU B CA 1
ATOM 2765 C C . LEU B 1 82 ? 7.664 1.67 14.523 1 89.94 82 LEU B C 1
ATOM 2767 O O . LEU B 1 82 ? 7.57 2.729 15.148 1 89.94 82 LEU B O 1
ATOM 2771 N N . GLY B 1 83 ? 8.602 1.417 13.625 1 90.88 83 GLY B N 1
ATOM 2772 C CA . GLY B 1 83 ? 9.492 2.494 13.227 1 90.88 83 GLY B CA 1
ATOM 2773 C C . GLY B 1 83 ? 8.766 3.689 12.641 1 90.88 83 GLY B C 1
ATOM 2774 O O . GLY B 1 83 ? 9.125 4.836 12.922 1 90.88 83 GLY B O 1
ATOM 2775 N N . SER B 1 84 ? 7.797 3.381 11.836 1 91.19 84 SER B N 1
ATOM 2776 C CA . SER B 1 84 ? 7.023 4.465 11.234 1 91.19 84 SER B CA 1
ATOM 2777 C C . SER B 1 84 ? 6.273 5.262 12.297 1 91.19 84 SER B C 1
ATOM 2779 O O . SER B 1 84 ? 6.145 6.484 12.188 1 91.19 84 SER B O 1
ATOM 2781 N N . LEU B 1 85 ? 5.742 4.547 13.359 1 86.69 85 LEU B N 1
ATOM 2782 C CA . LEU B 1 85 ? 5.09 5.234 14.469 1 86.69 85 LEU B CA 1
ATOM 2783 C C . LEU B 1 85 ? 6.082 6.113 15.219 1 86.69 85 LEU B C 1
ATOM 2785 O O . LEU B 1 85 ? 5.766 7.254 15.57 1 86.69 85 LEU B O 1
ATOM 2789 N N . PHE B 1 86 ? 7.227 5.574 15.398 1 87.38 86 PHE B N 1
ATOM 2790 C CA . PHE B 1 86 ? 8.273 6.293 16.109 1 87.38 86 PHE B CA 1
ATOM 2791 C C . PHE B 1 86 ? 8.703 7.535 15.336 1 87.38 86 PHE B C 1
ATOM 2793 O O . PHE B 1 86 ? 8.805 8.625 15.906 1 87.38 86 PHE B O 1
ATOM 2800 N N . VAL B 1 87 ? 8.906 7.395 14.109 1 87.31 87 VAL B N 1
ATOM 2801 C CA . VAL B 1 87 ? 9.336 8.5 13.258 1 87.31 87 VAL B CA 1
ATOM 2802 C C . VAL B 1 87 ? 8.242 9.57 13.211 1 87.31 87 VAL B C 1
ATOM 2804 O O . 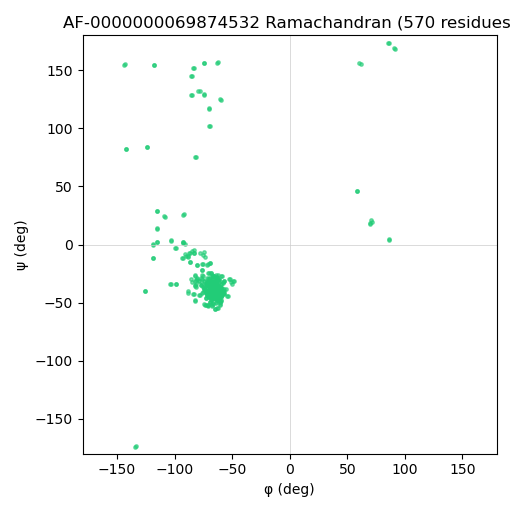VAL B 1 87 ? 8.539 10.766 13.25 1 87.31 87 VAL B O 1
ATOM 2807 N N . SER B 1 88 ? 7.02 9.125 13.086 1 86.56 88 SER B N 1
ATOM 2808 C CA . SER B 1 88 ? 5.895 10.055 13.008 1 86.56 88 SER B CA 1
ATOM 2809 C C . SER B 1 88 ? 5.746 10.852 14.297 1 86.56 88 SER B C 1
ATOM 2811 O O . SER B 1 88 ? 5.285 11.992 14.281 1 86.56 88 SER B O 1
ATOM 2813 N N . ARG B 1 89 ? 6.09 10.242 15.414 1 82.44 89 ARG B N 1
ATOM 2814 C CA . ARG B 1 89 ? 5.957 10.906 16.703 1 82.44 89 ARG B CA 1
ATOM 2815 C C . ARG B 1 89 ? 7.125 11.844 16.969 1 82.44 89 ARG B C 1
ATOM 2817 O O . ARG B 1 89 ? 6.996 12.812 17.719 1 82.44 89 ARG B O 1
ATOM 2824 N N . THR B 1 90 ? 8.234 11.539 16.438 1 84.69 90 THR B N 1
ATOM 2825 C CA . THR B 1 90 ? 9.438 12.305 16.734 1 84.69 90 THR B CA 1
ATOM 2826 C C . THR B 1 90 ? 9.727 13.312 15.617 1 84.69 90 THR B C 1
ATOM 2828 O O . THR B 1 90 ? 10.695 14.062 15.688 1 84.69 90 THR B O 1
ATOM 2831 N N . SER B 1 91 ? 8.938 13.281 14.633 1 83.25 91 SER B N 1
ATOM 2832 C CA . SER B 1 91 ? 9.125 14.211 13.523 1 83.25 91 SER B CA 1
ATOM 2833 C C . SER B 1 91 ? 7.812 14.867 13.117 1 83.25 91 SER B C 1
ATOM 2835 O O . SER B 1 91 ? 6.785 14.664 13.773 1 83.25 91 SER B O 1
ATOM 2837 N N . ARG B 1 92 ? 7.875 15.625 12.031 1 82.56 92 ARG B N 1
ATOM 2838 C CA . ARG B 1 92 ? 6.699 16.344 11.555 1 82.56 92 ARG B CA 1
ATOM 2839 C C . ARG B 1 92 ? 5.93 15.516 10.531 1 82.56 92 ARG B C 1
ATOM 2841 O O . ARG B 1 92 ? 4.855 15.914 10.086 1 82.56 92 ARG B O 1
ATOM 2848 N N . LEU B 1 93 ? 6.445 14.383 10.328 1 85.88 93 LEU B N 1
ATOM 2849 C CA . LEU B 1 93 ? 5.848 13.57 9.273 1 85.88 93 LEU B CA 1
ATOM 2850 C C . LEU B 1 93 ? 4.664 12.773 9.805 1 85.88 93 LEU B C 1
ATOM 2852 O O . LEU B 1 93 ? 4.652 12.375 10.969 1 85.88 93 LEU B O 1
ATOM 2856 N N . ASN B 1 94 ? 3.756 12.633 8.992 1 87.94 94 ASN B N 1
ATOM 2857 C CA . ASN B 1 94 ? 2.652 11.758 9.359 1 87.94 94 ASN B CA 1
ATOM 2858 C C . ASN B 1 94 ? 3.055 10.281 9.273 1 87.94 94 ASN B C 1
ATOM 2860 O O . ASN B 1 94 ? 4.02 9.938 8.594 1 87.94 94 ASN B O 1
ATOM 2864 N N . GLN B 1 95 ? 2.426 9.469 9.953 1 87 95 GLN B N 1
ATOM 2865 C CA . GLN B 1 95 ? 2.76 8.047 10.031 1 87 95 GLN B CA 1
ATOM 2866 C C . GLN B 1 95 ? 2.689 7.391 8.656 1 87 95 GLN B C 1
ATOM 2868 O O . GLN B 1 95 ? 3.506 6.523 8.336 1 87 95 GLN B O 1
ATOM 2873 N N . ASP B 1 96 ? 1.765 7.781 7.859 1 88.88 96 ASP B N 1
ATOM 2874 C CA . ASP B 1 96 ? 1.578 7.184 6.543 1 88.88 96 ASP B CA 1
ATOM 2875 C C . ASP B 1 96 ? 2.793 7.43 5.648 1 88.88 96 ASP B C 1
ATOM 2877 O O . ASP B 1 96 ? 3.242 6.527 4.941 1 88.88 96 ASP B O 1
ATOM 2881 N N . THR B 1 97 ? 3.281 8.641 5.754 1 90.06 97 THR B N 1
ATOM 2882 C CA . THR B 1 97 ? 4.457 8.984 4.965 1 90.06 97 THR B CA 1
ATOM 2883 C C . THR B 1 97 ? 5.684 8.227 5.461 1 90.06 97 THR B C 1
ATOM 2885 O O . THR B 1 97 ? 6.445 7.676 4.664 1 90.06 97 THR B O 1
ATOM 2888 N N . ALA B 1 98 ? 5.805 8.203 6.754 1 91.44 98 ALA B N 1
ATOM 2889 C CA . ALA B 1 98 ? 6.926 7.477 7.348 1 91.44 98 ALA B CA 1
ATOM 2890 C C . ALA B 1 98 ? 6.875 5.992 6.984 1 91.44 98 ALA B C 1
ATOM 2892 O O . ALA B 1 98 ? 7.895 5.402 6.625 1 91.44 98 ALA B O 1
ATOM 2893 N N . LEU B 1 99 ? 5.734 5.461 7.051 1 91.81 99 LEU B N 1
ATOM 2894 C CA . LEU B 1 99 ? 5.551 4.051 6.723 1 91.81 99 LEU B CA 1
ATOM 2895 C C . LEU B 1 99 ? 5.898 3.785 5.262 1 91.81 99 LEU B C 1
ATOM 2897 O O . LEU B 1 99 ? 6.543 2.781 4.945 1 91.81 99 LEU B O 1
ATOM 2901 N N . SER B 1 100 ? 5.527 4.672 4.445 1 89.62 100 SER B N 1
ATOM 2902 C CA . SER B 1 100 ? 5.762 4.5 3.016 1 89.62 100 SER B CA 1
ATOM 2903 C C . SER B 1 100 ? 7.254 4.516 2.693 1 89.62 100 SER B C 1
ATOM 2905 O O . SER B 1 100 ? 7.746 3.654 1.966 1 89.62 100 SER B O 1
ATOM 2907 N N . ILE B 1 101 ? 7.945 5.41 3.248 1 89.62 101 ILE B N 1
ATOM 2908 C CA . ILE B 1 101 ? 9.367 5.555 2.941 1 89.62 101 ILE B CA 1
ATOM 2909 C C . ILE B 1 101 ? 10.141 4.391 3.555 1 89.62 101 ILE B C 1
ATOM 2911 O O . ILE B 1 101 ? 11.039 3.834 2.92 1 89.62 101 ILE B O 1
ATOM 2915 N N . LEU B 1 102 ? 9.805 4.09 4.762 1 90.38 102 LEU B N 1
ATOM 2916 C CA . LEU B 1 102 ? 10.508 3.002 5.434 1 90.38 102 LEU B CA 1
ATOM 2917 C C . LEU B 1 102 ? 10.258 1.674 4.727 1 90.38 102 LEU B C 1
ATOM 2919 O O . LEU B 1 102 ? 11.172 0.864 4.57 1 90.38 102 LEU B O 1
ATOM 2923 N N . HIS B 1 103 ? 9.094 1.527 4.34 1 89.81 103 HIS B N 1
ATOM 2924 C CA . HIS B 1 103 ? 8.758 0.289 3.646 1 89.81 103 HIS B CA 1
ATOM 2925 C C . HIS B 1 103 ? 9.477 0.198 2.305 1 89.81 103 HIS B C 1
ATOM 2927 O O . HIS B 1 103 ? 10.031 -0.849 1.96 1 89.81 103 HIS B O 1
ATOM 2933 N N . THR B 1 104 ? 9.469 1.228 1.548 1 86.88 104 THR B N 1
ATOM 2934 C CA . THR B 1 104 ? 10.102 1.203 0.235 1 86.88 104 THR B CA 1
ATOM 2935 C C . THR B 1 104 ? 11.609 1.008 0.366 1 86.88 104 THR B C 1
ATOM 2937 O O . THR B 1 104 ? 12.219 0.292 -0.431 1 86.88 104 THR B O 1
ATOM 2940 N N . THR B 1 105 ? 12.125 1.614 1.367 1 88 105 THR B N 1
ATOM 2941 C CA . THR B 1 105 ? 13.555 1.457 1.61 1 88 105 THR B CA 1
ATOM 2942 C C . THR B 1 105 ? 13.875 0.021 2.012 1 88 105 THR B C 1
ATOM 2944 O O . THR B 1 105 ? 14.844 -0.564 1.514 1 88 105 THR B O 1
ATOM 2947 N N . ALA B 1 106 ? 13.109 -0.491 2.881 1 87.56 106 ALA B N 1
ATOM 2948 C CA . ALA B 1 106 ? 13.305 -1.879 3.297 1 87.56 106 ALA B CA 1
ATOM 2949 C C . ALA B 1 106 ? 13.133 -2.832 2.117 1 87.56 106 ALA B C 1
ATOM 2951 O O . ALA B 1 106 ? 13.883 -3.805 1.985 1 87.56 106 ALA B O 1
ATOM 2952 N N . PHE B 1 107 ? 12.188 -2.562 1.279 1 84.25 107 PHE B N 1
ATOM 2953 C CA . PHE B 1 107 ? 11.93 -3.402 0.115 1 84.25 107 PHE B CA 1
ATOM 2954 C C . PHE B 1 107 ? 13.102 -3.365 -0.853 1 84.25 107 PHE B C 1
ATOM 2956 O O . PHE B 1 107 ? 13.523 -4.402 -1.371 1 84.25 107 PHE B O 1
ATOM 2963 N N . ALA B 1 108 ? 13.602 -2.172 -1.111 1 83.69 108 ALA B N 1
ATOM 2964 C CA . ALA B 1 108 ? 14.75 -2.027 -2.008 1 83.69 108 ALA B CA 1
ATOM 2965 C C . ALA B 1 108 ? 15.961 -2.789 -1.479 1 83.69 108 ALA B C 1
ATOM 2967 O O . ALA B 1 108 ? 16.641 -3.482 -2.236 1 83.69 108 ALA B O 1
ATOM 2968 N N . ALA B 1 109 ? 16.203 -2.697 -0.208 1 84.12 109 ALA B N 1
ATOM 2969 C CA . ALA B 1 109 ? 17.312 -3.41 0.412 1 84.12 109 ALA B CA 1
ATOM 2970 C C . ALA B 1 109 ? 17.125 -4.922 0.314 1 84.12 109 ALA B C 1
ATOM 2972 O O . ALA B 1 109 ? 18.047 -5.652 -0.019 1 84.12 109 ALA B O 1
ATOM 2973 N N . GLY B 1 110 ? 15.961 -5.359 0.624 1 81.12 110 GLY B N 1
ATOM 2974 C CA . GLY B 1 110 ? 15.656 -6.777 0.523 1 81.12 110 GLY B CA 1
ATOM 2975 C C . GLY B 1 110 ? 15.742 -7.309 -0.895 1 81.12 110 GLY B C 1
ATOM 2976 O O . GLY B 1 110 ? 16.203 -8.43 -1.116 1 81.12 110 GLY B O 1
ATOM 2977 N N . PHE B 1 111 ? 15.328 -6.508 -1.854 1 77.31 111 PHE B N 1
ATOM 2978 C CA . PHE B 1 111 ? 15.352 -6.922 -3.25 1 77.31 111 PHE B CA 1
ATOM 2979 C C . PHE B 1 111 ? 16.781 -7.113 -3.732 1 77.31 111 PHE B C 1
ATOM 2981 O O . PHE B 1 111 ? 17.078 -8.055 -4.469 1 77.31 111 PHE B O 1
ATOM 2988 N N . ILE B 1 112 ? 17.609 -6.242 -3.369 1 79.75 112 ILE B N 1
ATOM 2989 C CA . ILE B 1 112 ? 19.016 -6.352 -3.754 1 79.75 112 ILE B CA 1
ATOM 2990 C C . ILE B 1 112 ? 19.594 -7.664 -3.225 1 79.75 112 ILE B C 1
ATOM 2992 O O . ILE B 1 112 ? 20.328 -8.352 -3.934 1 79.75 112 ILE B O 1
ATOM 2996 N N . VAL B 1 113 ? 19.156 -8.008 -2.041 1 79.44 113 VAL B N 1
ATOM 2997 C CA . VAL B 1 113 ? 19.641 -9.242 -1.425 1 79.44 113 VAL B CA 1
ATOM 2998 C C . VAL B 1 113 ? 19 -10.445 -2.123 1 79.44 113 VAL B C 1
ATOM 3000 O O . VAL B 1 113 ? 19.688 -11.445 -2.379 1 79.44 113 VAL B O 1
ATOM 3003 N N . LEU B 1 114 ? 17.781 -10.336 -2.482 1 77 114 LEU B N 1
ATOM 3004 C CA . LEU B 1 114 ? 17.062 -11.43 -3.121 1 77 114 LEU B CA 1
ATOM 3005 C C . LEU B 1 114 ? 17.625 -11.727 -4.504 1 77 114 LEU B C 1
ATOM 3007 O O . LEU B 1 114 ? 17.766 -12.891 -4.895 1 77 114 LEU B O 1
ATOM 3011 N N . VAL B 1 115 ? 17.891 -10.727 -5.215 1 71.75 115 VAL B N 1
ATOM 3012 C CA . VAL B 1 115 ? 18.438 -10.891 -6.555 1 71.75 115 VAL B CA 1
ATOM 3013 C C . VAL B 1 115 ? 19.812 -11.547 -6.473 1 71.75 115 VAL B C 1
ATOM 3015 O O . VAL B 1 115 ? 20.156 -12.406 -7.285 1 71.75 115 VAL B O 1
ATOM 3018 N N . ARG B 1 116 ? 20.469 -11.219 -5.5 1 74.94 116 ARG B N 1
ATOM 3019 C CA . ARG B 1 116 ? 21.797 -11.789 -5.332 1 74.94 116 ARG B CA 1
ATOM 3020 C C . ARG B 1 116 ? 21.734 -13.266 -4.957 1 74.94 116 ARG B C 1
ATOM 3022 O O . ARG B 1 116 ? 22.594 -14.055 -5.344 1 74.94 116 ARG B O 1
ATOM 3029 N N . LEU B 1 117 ? 20.641 -13.625 -4.219 1 75 117 LEU B N 1
ATOM 3030 C CA . LEU B 1 117 ? 20.5 -15 -3.748 1 75 117 LEU B CA 1
ATOM 3031 C C . LEU B 1 117 ? 19.781 -15.859 -4.777 1 75 117 LEU B C 1
ATOM 3033 O O . LEU B 1 117 ? 19.734 -17.078 -4.648 1 75 117 LEU B O 1
ATOM 3037 N N . GLY B 1 118 ? 19.234 -15.227 -5.781 1 70.38 118 GLY B N 1
ATOM 3038 C CA . GLY B 1 118 ? 18.516 -15.969 -6.805 1 70.38 118 GLY B CA 1
ATOM 3039 C C . GLY B 1 118 ? 17.203 -16.547 -6.312 1 70.38 118 GLY B C 1
ATOM 3040 O O . GLY B 1 118 ? 16.797 -17.625 -6.73 1 70.38 118 GLY B O 1
ATOM 3041 N N . LEU B 1 119 ? 16.609 -16.094 -5.305 1 65.75 119 LEU B N 1
ATOM 3042 C CA . LEU B 1 119 ? 15.391 -16.625 -4.695 1 65.75 119 LEU B CA 1
ATOM 3043 C C . LEU B 1 119 ? 14.156 -15.945 -5.262 1 65.75 119 LEU B C 1
ATOM 3045 O O . LEU B 1 119 ? 13.094 -15.938 -4.629 1 65.75 119 LEU B O 1
ATOM 3049 N N . GLN B 1 120 ? 14.266 -15.469 -6.41 1 62 120 GLN B N 1
ATOM 3050 C CA . GLN B 1 120 ? 13.172 -14.734 -7.035 1 62 120 GLN B CA 1
ATOM 3051 C C . GLN B 1 120 ? 11.977 -15.648 -7.301 1 62 120 GLN B C 1
ATOM 3053 O O . GLN B 1 120 ? 10.828 -15.203 -7.27 1 62 120 GLN B O 1
ATOM 3058 N N . GLN B 1 121 ? 12.289 -16.812 -7.449 1 58.88 121 GLN B N 1
ATOM 3059 C CA . GLN B 1 121 ? 11.25 -17.766 -7.832 1 58.88 121 GLN B CA 1
ATOM 3060 C C . GLN B 1 121 ? 10.289 -18.031 -6.672 1 58.88 121 GLN B C 1
ATOM 3062 O O . GLN B 1 121 ? 9.148 -18.453 -6.887 1 58.88 121 GLN B O 1
ATOM 3067 N N . LYS B 1 122 ? 10.68 -17.703 -5.516 1 63.22 122 LYS B N 1
ATOM 3068 C CA . LYS B 1 122 ? 9.836 -18.031 -4.363 1 63.22 122 LYS B CA 1
ATOM 3069 C C . LYS B 1 122 ? 8.898 -16.875 -4.031 1 63.22 122 LYS B C 1
ATOM 3071 O O . LYS B 1 122 ? 8.055 -16.984 -3.135 1 63.22 122 LYS B O 1
ATOM 3076 N N . ILE B 1 123 ? 9.023 -15.875 -4.867 1 62.69 123 ILE B N 1
ATOM 3077 C CA . ILE B 1 123 ? 8.203 -14.68 -4.66 1 62.69 123 ILE B CA 1
ATOM 3078 C C . ILE B 1 123 ? 6.73 -15.023 -4.867 1 62.69 123 ILE B C 1
ATOM 3080 O O . ILE B 1 123 ? 5.867 -14.555 -4.121 1 62.69 123 ILE B O 1
ATOM 3084 N N . ASP B 1 124 ? 6.57 -15.891 -5.77 1 62.16 124 ASP B N 1
ATOM 3085 C CA . ASP B 1 124 ? 5.191 -16.266 -6.062 1 62.16 124 ASP B CA 1
ATOM 3086 C C . ASP B 1 124 ? 4.551 -16.984 -4.867 1 62.16 124 ASP B C 1
ATOM 3088 O O . ASP B 1 124 ? 3.396 -16.719 -4.531 1 62.16 124 ASP B O 1
ATOM 3092 N N . ASP B 1 125 ? 5.355 -17.797 -4.293 1 62.34 125 ASP B N 1
ATOM 3093 C CA . ASP B 1 125 ? 4.844 -18.531 -3.141 1 62.34 125 ASP B CA 1
ATOM 3094 C C . ASP B 1 125 ? 4.547 -17.594 -1.976 1 62.34 125 ASP B C 1
ATOM 3096 O O . ASP B 1 125 ? 3.562 -17.781 -1.258 1 62.34 125 ASP B O 1
ATOM 3100 N N . TRP B 1 126 ? 5.312 -16.609 -1.936 1 64.88 126 TRP B N 1
ATOM 3101 C CA . TRP B 1 126 ? 5.168 -15.688 -0.816 1 64.88 126 TRP B CA 1
ATOM 3102 C C . TRP B 1 126 ? 4.031 -14.703 -1.07 1 64.88 126 TRP B C 1
ATOM 3104 O O . TRP B 1 126 ? 3.377 -14.242 -0.13 1 64.88 126 TRP B O 1
ATOM 3114 N N . LEU B 1 127 ? 3.766 -14.461 -2.332 1 60.03 127 LEU B N 1
ATOM 3115 C CA . LEU B 1 127 ? 2.727 -13.5 -2.693 1 60.03 127 LEU B CA 1
ATOM 3116 C C . LEU B 1 127 ? 1.345 -14.148 -2.625 1 60.03 127 LEU B C 1
ATOM 3118 O O . LEU B 1 127 ? 0.384 -13.516 -2.178 1 60.03 127 LEU B O 1
ATOM 3122 N N . PHE B 1 128 ? 1.348 -15.391 -2.965 1 62.88 128 PHE B N 1
ATOM 3123 C CA . PHE B 1 128 ? 0.027 -15.992 -3.119 1 62.88 128 PHE B CA 1
ATOM 3124 C C . PHE B 1 128 ? -0.161 -17.141 -2.143 1 62.88 128 PHE B C 1
ATOM 3126 O O . PHE B 1 128 ? -1.288 -17.578 -1.899 1 62.88 128 PHE B O 1
ATOM 3133 N N . GLY B 1 129 ? 0.789 -17.406 -1.386 1 61 129 GLY B N 1
ATOM 3134 C CA . GLY B 1 129 ? 0.697 -18.438 -0.363 1 61 129 GLY B CA 1
ATOM 3135 C C . GLY B 1 129 ? 0.443 -19.812 -0.93 1 61 129 GLY B C 1
ATOM 3136 O O . GLY B 1 129 ? 0.175 -19.969 -2.125 1 61 129 GLY B O 1
ATOM 3137 N N . SER B 1 130 ? 0.786 -20.781 -0.274 1 66.19 130 SER B N 1
ATOM 3138 C CA . SER B 1 130 ? 0.454 -22.172 -0.603 1 66.19 130 SER B CA 1
ATOM 3139 C C . SER B 1 130 ? -0.267 -22.844 0.554 1 66.19 130 SER B C 1
ATOM 3141 O O . SER B 1 130 ? 0.356 -23.562 1.348 1 66.19 130 SER B O 1
ATOM 3143 N N . ILE B 1 131 ? -1.603 -22.594 0.549 1 60.81 131 ILE B N 1
ATOM 3144 C CA . ILE B 1 131 ? -2.383 -23.141 1.648 1 60.81 131 ILE B CA 1
ATOM 3145 C C . ILE B 1 131 ? -2.34 -24.672 1.591 1 60.81 131 ILE B C 1
ATOM 3147 O O . ILE B 1 131 ? -2.35 -25.344 2.629 1 60.81 131 ILE B O 1
ATOM 3151 N N . MET B 1 132 ? -2.189 -25.156 0.445 1 59.66 132 MET B N 1
ATOM 3152 C CA . MET B 1 132 ? -2.252 -26.594 0.251 1 59.66 132 MET B CA 1
ATOM 3153 C C . MET B 1 132 ? -0.933 -27.266 0.635 1 59.66 132 MET B C 1
ATOM 3155 O O . MET B 1 132 ? -0.898 -28.453 0.957 1 59.66 132 MET B O 1
ATOM 3159 N N . SER B 1 133 ? 0.019 -26.422 0.687 1 61.97 133 SER B N 1
ATOM 3160 C CA . SER B 1 133 ? 1.319 -27.016 0.971 1 61.97 133 SER B CA 1
ATOM 3161 C C . SER B 1 133 ? 1.727 -26.781 2.424 1 61.97 133 SER B C 1
ATOM 3163 O O . SER B 1 133 ? 2.826 -27.172 2.832 1 61.97 133 SER B O 1
ATOM 3165 N N . LEU B 1 134 ? 0.818 -26.203 3.074 1 64.19 134 LEU B N 1
ATOM 3166 C CA . LEU B 1 134 ? 1.184 -25.906 4.457 1 64.19 134 LEU B CA 1
ATOM 3167 C C . LEU B 1 134 ? 1.165 -27.172 5.309 1 64.19 134 LEU B C 1
ATOM 3169 O O . LEU B 1 134 ? 0.267 -28 5.168 1 64.19 134 LEU B O 1
ATOM 3173 N N . SER B 1 135 ? 2.283 -27.328 5.98 1 68.94 135 SER B N 1
ATOM 3174 C CA . SER B 1 135 ? 2.346 -28.438 6.938 1 68.94 135 SER B CA 1
ATOM 3175 C C . SER B 1 135 ? 1.319 -28.25 8.055 1 68.94 135 SER B C 1
ATOM 3177 O O . SER B 1 135 ? 0.821 -27.141 8.273 1 68.94 135 SER B O 1
ATOM 3179 N N . ASP B 1 136 ? 0.933 -29.266 8.672 1 73.44 136 ASP B N 1
ATOM 3180 C CA . ASP B 1 136 ? -0.022 -29.25 9.773 1 73.44 136 ASP B CA 1
ATOM 3181 C C . ASP B 1 136 ? 0.447 -28.312 10.891 1 73.44 136 ASP B C 1
ATOM 3183 O O . ASP B 1 136 ? -0.358 -27.578 11.477 1 73.44 136 ASP B O 1
ATOM 3187 N N . SER B 1 137 ? 1.699 -28.359 11.062 1 73.75 137 SER B N 1
ATOM 3188 C CA . SER B 1 137 ? 2.244 -27.531 12.125 1 73.75 137 SER B CA 1
ATOM 3189 C C . SER B 1 137 ? 2.078 -26.047 11.805 1 73.75 137 SER B C 1
ATOM 3191 O O . SER B 1 137 ? 1.742 -25.25 12.688 1 73.75 137 SER B O 1
ATOM 3193 N N . ASP B 1 138 ? 2.172 -25.719 10.547 1 72.19 138 ASP B N 1
ATOM 3194 C CA . ASP B 1 138 ? 2.043 -24.328 10.141 1 72.19 138 ASP B CA 1
ATOM 3195 C C . ASP B 1 138 ? 0.602 -23.844 10.281 1 72.19 138 ASP B C 1
ATOM 3197 O O . ASP B 1 138 ? 0.359 -22.703 10.688 1 72.19 138 ASP B O 1
ATOM 3201 N N . LEU B 1 139 ? -0.244 -24.688 10.031 1 74.62 139 LEU B N 1
ATOM 3202 C CA . LEU B 1 139 ? -1.659 -24.344 10.102 1 74.62 139 LEU B CA 1
ATOM 3203 C C . LEU B 1 139 ? -2.084 -24.094 11.547 1 74.62 139 LEU B C 1
ATOM 3205 O O . LEU B 1 139 ? -2.818 -23.141 11.828 1 74.62 139 LEU B O 1
ATOM 3209 N N . TRP B 1 140 ? -1.517 -24.875 12.367 1 76.94 140 TRP B N 1
ATOM 3210 C CA . TRP B 1 140 ? -1.889 -24.734 13.773 1 76.94 140 TRP B CA 1
ATOM 3211 C C . TRP B 1 140 ? -1.293 -23.469 14.375 1 76.94 140 TRP B C 1
ATOM 3213 O O . TRP B 1 140 ? -1.919 -22.812 15.211 1 76.94 140 TRP B O 1
ATOM 3223 N N . ILE B 1 141 ? -0.158 -23.156 13.922 1 74.88 141 ILE B N 1
ATOM 3224 C CA . ILE B 1 141 ? 0.483 -21.938 14.406 1 74.88 141 ILE B CA 1
ATOM 3225 C C . ILE B 1 141 ? -0.302 -20.719 13.938 1 74.88 141 ILE B C 1
ATOM 3227 O O . ILE B 1 141 ? -0.567 -19.812 14.719 1 74.88 141 ILE B O 1
ATOM 3231 N N . ALA B 1 142 ? -0.653 -20.797 12.711 1 75.88 142 ALA B N 1
ATOM 3232 C CA . ALA B 1 142 ? -1.442 -19.688 12.164 1 75.88 142 ALA B CA 1
ATOM 3233 C C . ALA B 1 142 ? -2.771 -19.547 12.906 1 75.88 142 ALA B C 1
ATOM 3235 O O . ALA B 1 142 ? -3.201 -18.438 13.219 1 75.88 142 ALA B O 1
ATOM 3236 N N . PHE B 1 143 ? -3.342 -20.656 13.25 1 77.81 143 PHE B N 1
ATOM 3237 C CA . PHE B 1 143 ? -4.613 -20.672 13.961 1 77.81 143 PHE B CA 1
ATOM 3238 C C . PHE B 1 143 ? -4.445 -20.109 15.375 1 77.81 143 PHE B C 1
ATOM 3240 O O . PHE B 1 143 ? -5.281 -19.344 15.852 1 77.81 143 PHE B O 1
ATOM 3247 N N . ALA B 1 144 ? -3.439 -20.531 15.945 1 82.81 144 ALA B N 1
ATOM 3248 C CA . ALA B 1 144 ? -3.205 -20.109 17.328 1 82.81 144 ALA B CA 1
ATOM 3249 C C . ALA B 1 144 ? -2.984 -18.594 17.406 1 82.81 144 ALA B C 1
ATOM 3251 O O . ALA B 1 144 ? -3.596 -17.922 18.234 1 82.81 144 ALA B O 1
ATOM 3252 N N . ILE B 1 145 ? -2.26 -18.141 16.547 1 80.75 145 ILE B N 1
ATOM 3253 C CA . ILE B 1 145 ? -1.947 -16.719 16.562 1 80.75 145 ILE B CA 1
ATOM 3254 C C . ILE B 1 145 ? -3.201 -15.906 16.234 1 80.75 145 ILE B C 1
ATOM 3256 O O . ILE B 1 145 ? -3.48 -14.891 16.875 1 80.75 145 ILE B O 1
ATOM 3260 N N . SER B 1 146 ? -3.9 -16.344 15.289 1 81.19 146 SER B N 1
ATOM 3261 C CA . SER B 1 146 ? -5.129 -15.664 14.906 1 81.19 146 SER B CA 1
ATOM 3262 C C . SER B 1 146 ? -6.145 -15.672 16.047 1 81.19 146 SER B C 1
ATOM 3264 O O . SER B 1 146 ? -6.789 -14.656 16.312 1 81.19 146 SER B O 1
ATOM 3266 N N . SER B 1 147 ? -6.234 -16.828 16.656 1 85.44 147 SER B N 1
ATOM 3267 C CA . SER B 1 147 ? -7.172 -16.953 17.766 1 85.44 147 SER B CA 1
ATOM 3268 C C . SER B 1 147 ? -6.773 -16.062 18.938 1 85.44 147 SER B C 1
ATOM 3270 O O . SER B 1 147 ? -7.629 -15.422 19.562 1 85.44 147 SER B O 1
ATOM 3272 N N . VAL B 1 148 ? -5.543 -16.062 19.172 1 88 148 VAL B N 1
ATOM 3273 C CA . VAL B 1 148 ? -5.047 -15.227 20.266 1 88 148 VAL B CA 1
ATOM 3274 C C . VAL B 1 148 ? -5.293 -13.75 19.953 1 88 148 VAL B C 1
ATOM 3276 O O . VAL B 1 148 ? -5.66 -12.977 20.828 1 88 148 VAL B O 1
ATOM 3279 N N . SER B 1 149 ? -5.125 -13.398 18.766 1 86.19 149 SER B N 1
ATOM 3280 C CA . SER B 1 149 ? -5.352 -12.016 18.359 1 86.19 149 SER B CA 1
ATOM 3281 C C . SER B 1 149 ? -6.82 -11.625 18.516 1 86.19 149 SER B C 1
ATOM 3283 O O . SER B 1 149 ? -7.129 -10.523 18.984 1 86.19 149 SER B O 1
ATOM 3285 N N . VAL B 1 150 ? -7.719 -12.523 18.156 1 88.44 150 VAL B N 1
ATOM 3286 C CA . VAL B 1 150 ? -9.148 -12.281 18.312 1 88.44 150 VAL B CA 1
ATOM 3287 C C . VAL B 1 150 ? -9.492 -12.141 19.797 1 88.44 150 VAL B C 1
ATOM 3289 O O . VAL B 1 150 ? -10.242 -11.242 20.172 1 88.44 150 VAL B O 1
ATOM 3292 N N . LEU B 1 151 ? -8.852 -12.977 20.531 1 89.62 151 LEU B N 1
ATOM 3293 C CA . LEU B 1 151 ? -9.102 -12.945 21.969 1 89.62 151 LEU B CA 1
ATOM 3294 C C . LEU B 1 151 ? -8.625 -11.633 22.578 1 89.62 151 LEU B C 1
ATOM 3296 O O . LEU B 1 151 ? -9.32 -11.031 23.391 1 89.62 151 LEU B O 1
ATOM 3300 N N . ILE B 1 152 ? -7.512 -11.18 22.203 1 89 152 ILE B N 1
ATOM 3301 C CA . ILE B 1 152 ? -6.957 -9.922 22.719 1 89 152 ILE B CA 1
ATOM 3302 C C . ILE B 1 152 ? -7.871 -8.766 22.328 1 89 152 ILE B C 1
ATOM 3304 O O . ILE B 1 152 ? -8.133 -7.875 23.141 1 89 152 ILE B O 1
ATOM 3308 N N . LEU B 1 153 ? -8.375 -8.805 21.156 1 86.94 153 LEU B N 1
ATOM 3309 C CA . LEU B 1 153 ? -9.25 -7.738 20.688 1 86.94 153 LEU B CA 1
ATOM 3310 C C . LEU B 1 153 ? -10.57 -7.734 21.469 1 86.94 153 LEU B C 1
ATOM 3312 O O . LEU B 1 153 ? -11.102 -6.672 21.781 1 86.94 153 LEU B O 1
ATOM 3316 N N . LEU B 1 154 ? -11.008 -8.945 21.734 1 86.38 154 LEU B N 1
ATOM 3317 C CA . LEU B 1 154 ? -12.25 -9.055 22.484 1 86.38 154 LEU B CA 1
ATOM 3318 C C . LEU B 1 154 ? -12.07 -8.555 23.906 1 86.38 154 LEU B C 1
ATOM 3320 O O . LEU B 1 154 ? -12.961 -7.91 24.469 1 86.38 154 LEU B O 1
ATOM 3324 N N . LEU B 1 155 ? -10.93 -8.789 24.469 1 87.06 155 LEU B N 1
ATOM 3325 C CA . LEU B 1 155 ? -10.664 -8.414 25.844 1 87.06 155 LEU B CA 1
ATOM 3326 C C . LEU B 1 155 ? -10.406 -6.914 25.969 1 87.06 155 LEU B C 1
ATOM 3328 O O . LEU B 1 155 ? -10.812 -6.285 26.953 1 87.06 155 LEU B O 1
ATOM 3332 N N . PHE B 1 156 ? -9.797 -6.309 24.984 1 87.31 156 PHE B N 1
ATOM 3333 C CA . PHE B 1 156 ? -9.43 -4.898 25.062 1 87.31 156 PHE B CA 1
ATOM 3334 C C . PHE B 1 156 ? -10.305 -4.062 24.125 1 87.31 156 PHE B C 1
ATOM 3336 O O . PHE B 1 156 ? -9.906 -2.98 23.703 1 87.31 156 PHE B O 1
ATOM 3343 N N . ARG B 1 157 ? -11.422 -4.539 23.844 1 85.12 157 ARG B N 1
ATOM 3344 C CA . ARG B 1 157 ? -12.32 -3.869 22.906 1 85.12 157 ARG B CA 1
ATOM 3345 C C . ARG B 1 157 ? -12.766 -2.514 23.453 1 85.12 157 ARG B C 1
ATOM 3347 O O . ARG B 1 157 ? -12.82 -1.531 22.703 1 85.12 157 ARG B O 1
ATOM 3354 N N . ARG B 1 158 ? -13 -2.375 24.703 1 84.81 158 ARG B N 1
ATOM 3355 C CA . ARG B 1 158 ? -13.523 -1.153 25.312 1 84.81 158 ARG B CA 1
ATOM 3356 C C . ARG B 1 158 ? -12.477 -0.047 25.312 1 84.81 158 ARG B C 1
ATOM 3358 O O . ARG B 1 158 ? -12.719 1.04 24.781 1 84.81 158 ARG B O 1
ATOM 3365 N N . PRO B 1 159 ? -11.312 -0.38 25.828 1 83.81 159 PRO B N 1
ATOM 3366 C CA . PRO B 1 159 ? -10.297 0.677 25.797 1 83.81 159 PRO B CA 1
ATOM 3367 C C . PRO B 1 159 ? -9.906 1.083 24.391 1 83.81 159 PRO B C 1
ATOM 3369 O O . PRO B 1 159 ? -9.625 2.256 24.125 1 83.81 159 PRO B O 1
ATOM 3372 N N . ILE B 1 160 ? -9.906 0.154 23.516 1 85.88 160 ILE B N 1
ATOM 3373 C CA . ILE B 1 160 ? -9.539 0.436 22.125 1 85.88 160 ILE B CA 1
ATOM 3374 C C . ILE B 1 160 ? -10.586 1.346 21.484 1 85.88 160 ILE B C 1
ATOM 3376 O O . ILE B 1 160 ? -10.242 2.348 20.859 1 85.88 160 ILE B O 1
ATOM 3380 N N . LEU B 1 161 ? -11.836 1.059 21.766 1 84.94 161 LEU B N 1
ATOM 3381 C CA . LEU B 1 161 ? -12.914 1.839 21.172 1 84.94 161 LEU B CA 1
ATOM 3382 C C . LEU B 1 161 ? -12.961 3.246 21.766 1 84.94 161 LEU B C 1
ATOM 3384 O O . LEU B 1 161 ? -13.219 4.215 21.031 1 84.94 161 LEU B O 1
ATOM 3388 N N . ILE B 1 162 ? -12.656 3.383 22.984 1 82.75 162 ILE B N 1
ATOM 3389 C CA . ILE B 1 162 ? -12.648 4.691 23.625 1 82.75 162 ILE B CA 1
ATOM 3390 C C . ILE B 1 162 ? -11.516 5.539 23.047 1 82.75 162 ILE B C 1
ATOM 3392 O O . ILE B 1 162 ? -11.703 6.723 22.75 1 82.75 162 ILE B O 1
ATOM 3396 N N . CYS B 1 163 ? -10.414 4.902 22.812 1 80.44 163 CYS B N 1
ATOM 3397 C CA . CYS B 1 163 ? -9.258 5.609 22.266 1 80.44 163 CYS B CA 1
ATOM 3398 C C . CYS B 1 163 ? -9.492 6.023 20.828 1 80.44 163 CYS B C 1
ATOM 3400 O O . CYS B 1 163 ? -9.078 7.109 20.406 1 80.44 163 CYS B O 1
ATOM 3402 N N . LEU B 1 164 ? -10.18 5.195 20.109 1 79.44 164 LEU B N 1
ATOM 3403 C CA . LEU B 1 164 ? -10.398 5.457 18.688 1 79.44 164 LEU B CA 1
ATOM 3404 C C . LEU B 1 164 ? -11.492 6.492 18.484 1 79.44 164 LEU B C 1
ATOM 3406 O O . LEU B 1 164 ? -11.414 7.324 17.578 1 79.44 164 LEU B O 1
ATOM 3410 N N . PHE B 1 165 ? -12.469 6.562 19.328 1 78.88 165 PHE B N 1
ATOM 3411 C CA . PHE B 1 165 ? -13.625 7.418 19.109 1 78.88 165 PHE B CA 1
ATOM 3412 C C . PHE B 1 165 ? -13.492 8.727 19.875 1 78.88 165 PHE B C 1
ATOM 3414 O O . PHE B 1 165 ? -13.945 9.773 19.422 1 78.88 165 PHE B O 1
ATOM 3421 N N . ASP B 1 166 ? -12.859 8.68 21.078 1 79.38 166 ASP B N 1
ATOM 3422 C CA . ASP B 1 166 ? -12.719 9.898 21.875 1 79.38 166 ASP B CA 1
ATOM 3423 C C . ASP B 1 166 ? -11.367 9.938 22.578 1 79.38 166 ASP B C 1
ATOM 3425 O O . ASP B 1 166 ? -11.273 9.602 23.766 1 79.38 166 ASP B O 1
ATOM 3429 N N . PRO B 1 167 ? -10.367 10.391 21.781 1 76.19 167 PRO B N 1
ATOM 3430 C CA . PRO B 1 167 ? -9.031 10.422 22.359 1 76.19 167 PRO B CA 1
ATOM 3431 C C . PRO B 1 167 ? -8.953 11.281 23.625 1 76.19 167 PRO B C 1
ATOM 3433 O O . PRO B 1 167 ? -8.164 10.992 24.531 1 76.19 167 PRO B O 1
ATOM 3436 N N . ASP B 1 168 ? -9.75 12.344 23.672 1 78.94 168 ASP B N 1
ATOM 3437 C CA . ASP B 1 168 ? -9.758 13.219 24.828 1 78.94 168 ASP B CA 1
ATOM 3438 C C . ASP B 1 168 ? -10.281 12.484 26.062 1 78.94 168 ASP B C 1
ATOM 3440 O O . ASP B 1 168 ? -9.711 12.594 27.156 1 78.94 168 ASP B O 1
ATOM 3444 N N . ILE B 1 169 ? -11.328 11.758 25.875 1 78.31 169 ILE B N 1
ATOM 3445 C CA . ILE B 1 169 ? -11.891 10.992 26.984 1 78.31 169 ILE B CA 1
ATOM 3446 C C . ILE B 1 169 ? -10.906 9.914 27.422 1 78.31 169 ILE B C 1
ATOM 3448 O O . ILE B 1 169 ? -10.766 9.641 28.609 1 78.31 169 ILE B O 1
ATOM 3452 N N . ALA B 1 170 ? -10.242 9.422 26.453 1 80.19 170 ALA B N 1
ATOM 3453 C CA . ALA B 1 170 ? -9.258 8.391 26.766 1 80.19 170 ALA B CA 1
ATOM 3454 C C . ALA B 1 170 ? -8.148 8.93 27.656 1 80.19 170 ALA B C 1
ATOM 3456 O O . ALA B 1 170 ? -7.73 8.273 28.609 1 80.19 170 ALA B O 1
ATOM 3457 N N . THR B 1 171 ? -7.719 10.109 27.297 1 80.12 171 THR B N 1
ATOM 3458 C CA . THR B 1 171 ? -6.668 10.742 28.094 1 80.12 171 THR B CA 1
ATOM 3459 C C . THR B 1 171 ? -7.156 11.031 29.5 1 80.12 171 THR B C 1
ATOM 3461 O O . THR B 1 171 ? -6.406 10.875 30.469 1 80.12 171 THR B O 1
ATOM 3464 N N . THR B 1 172 ? -8.398 11.461 29.641 1 82.5 172 THR B N 1
ATOM 3465 C CA . THR B 1 172 ? -8.969 11.789 30.938 1 82.5 172 THR B CA 1
ATOM 3466 C C . THR B 1 172 ? -9.125 10.539 31.797 1 82.5 172 THR B C 1
ATOM 3468 O O . THR B 1 172 ? -8.984 10.594 33.031 1 82.5 172 THR B O 1
ATOM 3471 N N . LEU B 1 173 ? -9.359 9.438 31.203 1 86.25 173 LEU B N 1
ATOM 3472 C CA . LEU B 1 173 ? -9.547 8.172 31.891 1 86.25 173 LEU B CA 1
ATOM 3473 C C . LEU B 1 173 ? -8.203 7.504 32.188 1 86.25 173 LEU B C 1
ATOM 3475 O O . LEU B 1 173 ? -8.148 6.461 32.844 1 86.25 173 LEU B O 1
ATOM 3479 N N . GLY B 1 174 ? -7.09 8.117 31.672 1 81.31 174 GLY B N 1
ATOM 3480 C CA . GLY B 1 174 ? -5.75 7.605 31.906 1 81.31 174 GLY B CA 1
ATOM 3481 C C . GLY B 1 174 ? -5.336 6.539 30.906 1 81.31 174 GLY B C 1
ATOM 3482 O O . GLY B 1 174 ? -4.402 5.777 31.156 1 81.31 174 GLY B O 1
ATOM 3483 N N . ILE B 1 175 ? -6.105 6.285 30 1 80.69 175 ILE B N 1
ATOM 3484 C CA . ILE B 1 175 ? -5.75 5.289 29 1 80.69 175 ILE B CA 1
ATOM 3485 C C . ILE B 1 175 ? -4.629 5.832 28.109 1 80.69 175 ILE B C 1
ATOM 3487 O O . ILE B 1 175 ? -4.777 6.883 27.484 1 80.69 175 ILE B O 1
ATOM 3491 N N . PRO B 1 176 ? -3.486 5.133 28.172 1 82.69 176 PRO B N 1
ATOM 3492 C CA . PRO B 1 176 ? -2.375 5.621 27.344 1 82.69 176 PRO B CA 1
ATOM 3493 C C . PRO B 1 176 ? -2.611 5.418 25.844 1 82.69 176 PRO B C 1
ATOM 3495 O O . PRO B 1 176 ? -2.49 4.301 25.344 1 82.69 176 PRO B O 1
ATOM 3498 N N . SER B 1 177 ? -2.975 6.434 25.203 1 81.25 177 SER B N 1
ATOM 3499 C CA . SER B 1 177 ? -3.293 6.387 23.781 1 81.25 177 SER B CA 1
ATOM 3500 C C . SER B 1 177 ? -2.117 5.855 22.969 1 81.25 177 SER B C 1
ATOM 3502 O O . SER B 1 177 ? -2.309 5.117 22 1 81.25 177 SER B O 1
ATOM 3504 N N . ARG B 1 178 ? -0.977 6.137 23.469 1 82.19 178 ARG B N 1
ATOM 3505 C CA . ARG B 1 178 ? 0.22 5.699 22.75 1 82.19 178 ARG B CA 1
ATOM 3506 C C . ARG B 1 178 ? 0.372 4.184 22.812 1 82.19 178 ARG B C 1
ATOM 3508 O O . ARG B 1 178 ? 0.646 3.537 21.797 1 82.19 178 ARG B O 1
ATOM 3515 N N . LEU B 1 179 ? 0.155 3.689 23.938 1 84.81 179 LEU B N 1
ATOM 3516 C CA . LEU B 1 179 ? 0.305 2.252 24.141 1 84.81 179 LEU B CA 1
ATOM 3517 C C . LEU B 1 179 ? -0.763 1.484 23.359 1 84.81 179 LEU B C 1
ATOM 3519 O O . LEU B 1 179 ? -0.494 0.408 22.828 1 84.81 179 LEU B O 1
ATOM 3523 N N . ILE B 1 180 ? -1.9 2.064 23.312 1 83.12 180 ILE B N 1
ATOM 3524 C CA . ILE B 1 180 ? -2.998 1.415 22.609 1 83.12 180 ILE B CA 1
ATOM 3525 C C . ILE B 1 180 ? -2.711 1.411 21.109 1 83.12 180 ILE B C 1
ATOM 3527 O O . ILE B 1 180 ? -2.943 0.409 20.422 1 83.12 180 ILE B O 1
ATOM 3531 N N . SER B 1 181 ? -2.16 2.521 20.672 1 82.62 181 SER B N 1
ATOM 3532 C CA . SER B 1 181 ? -1.827 2.602 19.266 1 82.62 181 SER B CA 1
ATOM 3533 C C . SER B 1 181 ? -0.756 1.581 18.891 1 82.62 181 SER B C 1
ATOM 3535 O O . SER B 1 181 ? -0.892 0.868 17.891 1 82.62 181 SER B O 1
ATOM 3537 N N . TYR B 1 182 ? 0.243 1.489 19.734 1 86.88 182 TYR B N 1
ATOM 3538 C CA . TYR B 1 182 ? 1.302 0.513 19.5 1 86.88 182 TYR B CA 1
ATOM 3539 C C . TYR B 1 182 ? 0.768 -0.909 19.609 1 86.88 182 TYR B C 1
ATOM 3541 O O . TYR B 1 182 ? 1.161 -1.791 18.844 1 86.88 182 TYR B O 1
ATOM 3549 N N . GLY B 1 183 ? -0.074 -1.084 20.547 1 87.06 183 GLY B N 1
ATOM 3550 C CA . GLY B 1 183 ? -0.676 -2.395 20.719 1 87.06 183 GLY B CA 1
ATOM 3551 C C . GLY B 1 183 ? -1.522 -2.832 19.547 1 87.06 183 GLY B C 1
ATOM 3552 O O . GLY B 1 183 ? -1.434 -3.979 19.094 1 87.06 183 GLY B O 1
ATOM 3553 N N . ILE B 1 184 ? -2.303 -1.899 19.078 1 85.38 184 ILE B N 1
ATOM 3554 C CA . ILE B 1 184 ? -3.166 -2.188 17.938 1 85.38 184 ILE B CA 1
ATOM 3555 C C . ILE B 1 184 ? -2.312 -2.539 16.719 1 85.38 184 ILE B C 1
ATOM 3557 O O . ILE B 1 184 ? -2.574 -3.531 16.047 1 85.38 184 ILE B O 1
ATOM 3561 N N . PHE B 1 185 ? -1.297 -1.799 16.578 1 85.31 185 PHE B N 1
ATOM 3562 C CA . PHE B 1 185 ? -0.427 -2.01 15.422 1 85.31 185 PHE B CA 1
ATOM 3563 C C . PHE B 1 185 ? 0.296 -3.348 15.531 1 85.31 185 PHE B C 1
ATOM 3565 O O . PHE B 1 185 ? 0.43 -4.066 14.539 1 85.31 185 PHE B O 1
ATOM 3572 N N . THR B 1 186 ? 0.742 -3.625 16.703 1 88.12 186 THR B N 1
ATOM 3573 C CA . THR B 1 186 ? 1.416 -4.898 16.938 1 88.12 186 THR B CA 1
ATOM 3574 C C . THR B 1 186 ? 0.468 -6.066 16.688 1 88.12 186 THR B C 1
ATOM 3576 O O . THR B 1 186 ? 0.847 -7.059 16.062 1 88.12 186 THR B O 1
ATOM 3579 N N . LEU B 1 187 ? -0.693 -5.926 17.125 1 87.44 187 LEU B N 1
ATOM 3580 C CA . LEU B 1 187 ? -1.697 -6.969 16.938 1 87.44 187 LEU B CA 1
ATOM 3581 C C . LEU B 1 187 ? -1.972 -7.203 15.461 1 87.44 187 LEU B C 1
ATOM 3583 O O . LEU B 1 187 ? -2.02 -8.352 15.008 1 87.44 187 LEU B O 1
ATOM 3587 N N . ILE B 1 188 ? -2.102 -6.195 14.742 1 86.88 188 ILE B N 1
ATOM 3588 C CA . ILE B 1 188 ? -2.393 -6.273 13.312 1 86.88 188 ILE B CA 1
ATOM 3589 C C . ILE B 1 188 ? -1.23 -6.945 12.586 1 86.88 188 ILE B C 1
ATOM 3591 O O . ILE B 1 188 ? -1.441 -7.797 11.719 1 86.88 188 ILE B O 1
ATOM 3595 N N . ILE B 1 189 ? -0.038 -6.578 12.992 1 86 189 ILE B N 1
ATOM 3596 C CA . ILE B 1 189 ? 1.156 -7.137 12.375 1 86 189 ILE B CA 1
ATOM 3597 C C . ILE B 1 189 ? 1.23 -8.641 12.648 1 86 189 ILE B C 1
ATOM 3599 O O . ILE B 1 189 ? 1.564 -9.422 11.758 1 86 189 ILE B O 1
ATOM 3603 N N . LEU B 1 190 ? 0.928 -8.992 13.859 1 84.62 190 LEU B N 1
ATOM 3604 C CA . LEU B 1 190 ? 0.97 -10.398 14.234 1 84.62 190 LEU B CA 1
ATOM 3605 C C . LEU B 1 190 ? -0.027 -11.211 13.414 1 84.62 190 LEU B C 1
ATOM 3607 O O . LEU B 1 190 ? 0.295 -12.297 12.938 1 84.62 190 LEU B O 1
ATOM 3611 N N . VAL B 1 191 ? -1.155 -10.688 13.242 1 85.12 191 VAL B N 1
ATOM 3612 C CA . VAL B 1 191 ? -2.176 -11.367 12.453 1 85.12 191 VAL B CA 1
ATOM 3613 C C . VAL B 1 191 ? -1.743 -11.43 10.992 1 85.12 191 VAL B C 1
ATOM 3615 O O . VAL B 1 191 ? -1.908 -12.461 10.336 1 85.12 191 VAL B O 1
ATOM 3618 N N . LEU B 1 192 ? -1.19 -10.43 10.547 1 84.31 192 LEU B N 1
ATOM 3619 C CA . LEU B 1 192 ? -0.72 -10.352 9.172 1 84.31 192 LEU B CA 1
ATOM 3620 C C . LEU B 1 192 ? 0.344 -11.406 8.898 1 84.31 192 LEU B C 1
ATOM 3622 O O . LEU B 1 192 ? 0.253 -12.148 7.914 1 84.31 192 LEU B O 1
ATOM 3626 N N . VAL B 1 193 ? 1.282 -11.5 9.766 1 81.75 193 VAL B N 1
ATOM 3627 C CA . VAL B 1 193 ? 2.414 -12.398 9.578 1 81.75 193 VAL B CA 1
ATOM 3628 C C . VAL B 1 193 ? 1.95 -13.844 9.703 1 81.75 193 VAL B C 1
ATOM 3630 O O . VAL B 1 193 ? 2.406 -14.719 8.961 1 81.75 193 VAL B O 1
ATOM 3633 N N . SER B 1 194 ? 1.084 -14.07 10.672 1 79.5 194 SER B N 1
ATOM 3634 C CA . SER B 1 194 ? 0.605 -15.43 10.883 1 79.5 194 SER B CA 1
ATOM 3635 C C . SER B 1 194 ? -0.193 -15.93 9.688 1 79.5 194 SER B C 1
ATOM 3637 O O . SER B 1 194 ? -0.196 -17.125 9.391 1 79.5 194 SER B O 1
ATOM 3639 N N . SER B 1 195 ? -0.851 -15.047 9.039 1 79.88 195 SER B N 1
ATOM 3640 C CA . SER B 1 195 ? -1.689 -15.43 7.906 1 79.88 195 SER B CA 1
ATOM 3641 C C . SER B 1 195 ? -0.886 -15.469 6.609 1 79.88 195 SER B C 1
ATOM 3643 O O . SER B 1 195 ? -1.33 -16.047 5.613 1 79.88 195 SER B O 1
ATOM 3645 N N . LEU B 1 196 ? 0.244 -14.922 6.605 1 74.88 196 LEU B N 1
ATOM 3646 C CA . LEU B 1 196 ? 1.051 -14.797 5.398 1 74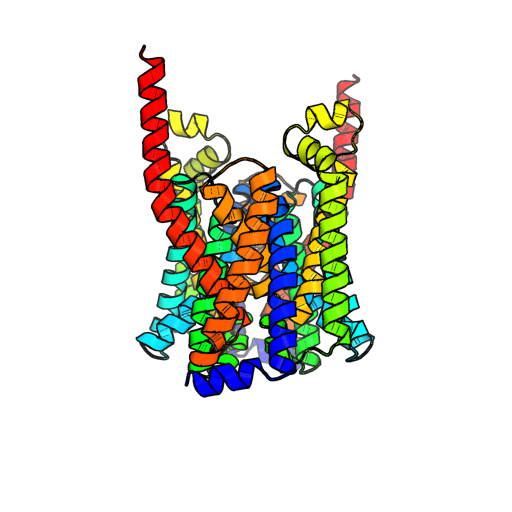.88 196 LEU B CA 1
ATOM 3647 C C . LEU B 1 196 ? 1.416 -16.172 4.848 1 74.88 196 LEU B C 1
ATOM 3649 O O . LEU B 1 196 ? 1.324 -16.406 3.641 1 74.88 196 LEU B O 1
ATOM 3653 N N . GLN B 1 197 ? 1.857 -17.016 5.75 1 70.19 197 GLN B N 1
ATOM 3654 C CA . GLN B 1 197 ? 2.309 -18.328 5.305 1 70.19 197 GLN B CA 1
ATOM 3655 C C . GLN B 1 197 ? 1.145 -19.172 4.777 1 70.19 197 GLN B C 1
ATOM 3657 O O . GLN B 1 197 ? 1.316 -19.969 3.861 1 70.19 197 GLN B O 1
ATOM 3662 N N . ALA B 1 198 ? -0.006 -18.875 5.371 1 68.75 198 ALA B N 1
ATOM 3663 C CA . ALA B 1 198 ? -1.161 -19.688 5 1 68.75 198 ALA B CA 1
ATOM 3664 C C . ALA B 1 198 ? -1.797 -19.188 3.709 1 68.75 198 ALA B C 1
ATOM 3666 O O . ALA B 1 198 ? -2.033 -19.953 2.779 1 68.75 198 ALA B O 1
ATOM 3667 N N . VAL B 1 199 ? -2.01 -17.859 3.686 1 69.88 199 VAL B N 1
ATOM 3668 C CA . VAL B 1 199 ? -2.859 -17.359 2.613 1 69.88 199 VAL B CA 1
ATOM 3669 C C . VAL B 1 199 ? -2.064 -16.391 1.732 1 69.88 199 VAL B C 1
ATOM 3671 O O . VAL B 1 199 ? -2.432 -16.156 0.581 1 69.88 199 VAL B O 1
ATOM 3674 N N . GLY B 1 200 ? -0.861 -15.953 2.141 1 72.12 200 GLY B N 1
ATOM 3675 C CA . GLY B 1 200 ? -0.06 -15.023 1.36 1 72.12 200 GLY B CA 1
ATOM 3676 C C . GLY B 1 200 ? -0.333 -13.57 1.7 1 72.12 200 GLY B C 1
ATOM 3677 O O . GLY B 1 200 ? -1.328 -13.258 2.355 1 72.12 200 GLY B O 1
ATOM 3678 N N . ALA B 1 201 ? 0.473 -12.688 1.226 1 72.06 201 ALA B N 1
ATOM 3679 C CA . ALA B 1 201 ? 0.46 -11.281 1.618 1 72.06 201 ALA B CA 1
ATOM 3680 C C . ALA B 1 201 ? -0.781 -10.57 1.082 1 72.06 201 ALA B C 1
ATOM 3682 O O . ALA B 1 201 ? -1.46 -9.852 1.817 1 72.06 201 ALA B O 1
ATOM 3683 N N . PHE B 1 202 ? -1.111 -10.766 -0.109 1 72.25 202 PHE B N 1
ATOM 3684 C CA . PHE B 1 202 ? -2.215 -10.047 -0.734 1 72.25 202 PHE B CA 1
ATOM 3685 C C . PHE B 1 202 ? -3.555 -10.539 -0.191 1 72.25 202 PHE B C 1
ATOM 3687 O O . PHE B 1 202 ? -4.469 -9.742 0.028 1 72.25 202 PHE B O 1
ATOM 3694 N N . LEU B 1 203 ? -3.623 -11.812 0.106 1 73.62 203 LEU B N 1
ATOM 3695 C CA . LEU B 1 203 ? -4.863 -12.391 0.62 1 73.62 203 LEU B CA 1
ATOM 3696 C C . LEU B 1 203 ? -5.156 -11.875 2.025 1 73.62 203 LEU B C 1
ATOM 3698 O O . LEU B 1 203 ? -6.309 -11.586 2.355 1 73.62 203 LEU B O 1
ATOM 3702 N N . THR B 1 204 ? -4.094 -11.797 2.652 1 80.75 204 THR B N 1
ATOM 3703 C CA . THR B 1 204 ? -4.273 -11.305 4.016 1 80.75 204 THR B CA 1
ATOM 3704 C C . THR B 1 204 ? -4.785 -9.867 4.008 1 80.75 204 THR B C 1
ATOM 3706 O O . THR B 1 204 ? -5.66 -9.516 4.797 1 80.75 204 THR B O 1
ATOM 3709 N N . LEU B 1 205 ? -4.285 -9.078 3.092 1 84.25 205 LEU B N 1
ATOM 3710 C CA . LEU B 1 205 ? -4.754 -7.703 2.969 1 84.25 205 LEU B CA 1
ATOM 3711 C C . LEU B 1 205 ? -6.25 -7.664 2.664 1 84.25 205 LEU B C 1
ATOM 3713 O O . LEU B 1 205 ? -6.992 -6.906 3.287 1 84.25 205 LEU B O 1
ATOM 3717 N N . GLY B 1 206 ? -6.676 -8.492 1.786 1 87.62 206 GLY B N 1
ATOM 3718 C CA . GLY B 1 206 ? -8.086 -8.539 1.426 1 87.62 206 GLY B CA 1
ATOM 3719 C C . GLY B 1 206 ? -8.977 -8.953 2.578 1 87.62 206 GLY B C 1
ATOM 3720 O O . GLY B 1 206 ? -10.062 -8.398 2.764 1 87.62 206 GLY B O 1
ATOM 3721 N N . LEU B 1 207 ? -8.438 -9.898 3.32 1 88.88 207 LEU B N 1
ATOM 3722 C CA . LEU B 1 207 ? -9.227 -10.43 4.43 1 88.88 207 LEU B CA 1
ATOM 3723 C C . LEU B 1 207 ? -9.266 -9.43 5.586 1 88.88 207 LEU B C 1
ATOM 3725 O O . LEU B 1 207 ? -10.258 -9.359 6.316 1 88.88 207 LEU B O 1
ATOM 3729 N N . LEU B 1 208 ? -8.234 -8.695 5.715 1 90.88 208 LEU B N 1
ATOM 3730 C CA . LEU B 1 208 ? -8.133 -7.777 6.84 1 90.88 208 LEU B CA 1
ATOM 3731 C C . LEU B 1 208 ? -8.875 -6.48 6.555 1 90.88 208 LEU B C 1
ATOM 3733 O O . LEU B 1 208 ? -9.031 -5.641 7.441 1 90.88 208 LEU B O 1
ATOM 3737 N N . VAL B 1 209 ? -9.367 -6.25 5.371 1 92 209 VAL B N 1
ATOM 3738 C CA . VAL B 1 209 ? -10.031 -4.996 5.039 1 92 209 VAL B CA 1
ATOM 3739 C C . VAL B 1 209 ? -11.43 -5.281 4.484 1 92 209 VAL B C 1
ATOM 3741 O O . VAL B 1 209 ? -12.406 -4.66 4.898 1 92 209 VAL B O 1
ATOM 3744 N N . GLY B 1 210 ? -11.578 -6.238 3.709 1 93 210 GLY B N 1
ATOM 3745 C CA . GLY B 1 210 ? -12.758 -6.508 2.902 1 93 210 GLY B CA 1
ATOM 3746 C C . GLY B 1 210 ? -14 -6.77 3.732 1 93 210 GLY B C 1
ATOM 3747 O O . GLY B 1 210 ? -15.023 -6.098 3.561 1 93 210 GLY B O 1
ATOM 3748 N N . PRO B 1 211 ? -13.883 -7.68 4.594 1 93.56 211 PRO B N 1
ATOM 3749 C CA . PRO B 1 211 ? -15.094 -8.07 5.32 1 93.56 211 PRO B CA 1
ATOM 3750 C C . PRO B 1 211 ? -15.703 -6.922 6.121 1 93.56 211 PRO B C 1
ATOM 3752 O O . PRO B 1 211 ? -16.891 -6.641 5.996 1 93.56 211 PRO B O 1
ATOM 3755 N N . ALA B 1 212 ? -14.867 -6.316 6.898 1 92.56 212 ALA B N 1
ATOM 3756 C CA . ALA B 1 212 ? -15.398 -5.238 7.73 1 92.56 212 ALA B CA 1
ATOM 3757 C C . ALA B 1 212 ? -15.805 -4.039 6.879 1 92.56 212 ALA B C 1
ATOM 3759 O O . ALA B 1 212 ? -16.734 -3.311 7.23 1 92.56 212 ALA B O 1
ATOM 3760 N N . ALA B 1 213 ? -15.125 -3.814 5.801 1 91.94 213 ALA B N 1
ATOM 3761 C CA . ALA B 1 213 ? -15.523 -2.742 4.891 1 91.94 213 ALA B CA 1
ATOM 3762 C C . ALA B 1 213 ? -16.922 -2.982 4.336 1 91.94 213 ALA B C 1
ATOM 3764 O O . ALA B 1 213 ? -17.703 -2.039 4.16 1 91.94 213 ALA B O 1
ATOM 3765 N N . THR B 1 214 ? -17.172 -4.184 4.113 1 92.69 214 THR B N 1
ATOM 3766 C CA . THR B 1 214 ? -18.484 -4.562 3.611 1 92.69 214 THR B CA 1
ATOM 3767 C C . THR B 1 214 ? -19.562 -4.316 4.668 1 92.69 214 THR B C 1
ATOM 3769 O O . THR B 1 214 ? -20.609 -3.756 4.371 1 92.69 214 THR B O 1
ATOM 3772 N N . VAL B 1 215 ? -19.266 -4.711 5.84 1 91.94 215 VAL B N 1
ATOM 3773 C CA . VAL B 1 215 ? -20.219 -4.539 6.93 1 91.94 215 VAL B CA 1
ATOM 3774 C C . VAL B 1 215 ? -20.422 -3.051 7.207 1 91.94 215 VAL B C 1
ATOM 3776 O O . VAL B 1 215 ? -21.547 -2.615 7.496 1 91.94 215 VAL B O 1
ATOM 3779 N N . TYR B 1 216 ? -19.359 -2.334 7.082 1 90.75 216 TYR B N 1
ATOM 3780 C CA . TYR B 1 216 ? -19.391 -0.904 7.375 1 90.75 216 TYR B CA 1
ATOM 3781 C C . TYR B 1 216 ? -20.328 -0.171 6.418 1 90.75 216 TYR B C 1
ATOM 3783 O O . TYR B 1 216 ? -20.891 0.875 6.762 1 90.75 216 TYR B O 1
ATOM 3791 N N . LEU B 1 217 ? -20.516 -0.659 5.258 1 88.88 217 LEU B N 1
ATOM 3792 C CA . LEU B 1 217 ? -21.422 -0.068 4.285 1 88.88 217 LEU B CA 1
ATOM 3793 C C . LEU B 1 217 ? -22.875 -0.21 4.742 1 88.88 217 LEU B C 1
ATOM 3795 O O . LEU B 1 217 ? -23.719 0.613 4.395 1 88.88 217 LEU B O 1
ATOM 3799 N N . LEU B 1 218 ? -23.109 -1.194 5.559 1 85.12 218 LEU B N 1
ATOM 3800 C CA . LEU B 1 218 ? -24.469 -1.525 5.945 1 85.12 218 LEU B CA 1
ATOM 3801 C C . LEU B 1 218 ? -24.781 -1.025 7.352 1 85.12 218 LEU B C 1
ATOM 3803 O O . LEU B 1 218 ? -25.922 -0.72 7.672 1 85.12 218 LEU B O 1
ATOM 3807 N N . THR B 1 219 ? -23.719 -1.069 8.18 1 82.5 219 THR B N 1
ATOM 3808 C CA . THR B 1 219 ? -23.922 -0.65 9.562 1 82.5 219 THR B CA 1
ATOM 3809 C C . THR B 1 219 ? -22.688 0.082 10.094 1 82.5 219 THR B C 1
ATOM 3811 O O . THR B 1 219 ? -21.594 -0.092 9.57 1 82.5 219 THR B O 1
ATOM 3814 N N . ASN B 1 220 ? -22.891 0.929 11.07 1 79.62 220 ASN B N 1
ATOM 3815 C CA . ASN B 1 220 ? -21.781 1.676 11.648 1 79.62 220 ASN B CA 1
ATOM 3816 C C . ASN B 1 220 ? -21.547 1.297 13.109 1 79.62 220 ASN B C 1
ATOM 3818 O O . ASN B 1 220 ? -20.828 1.992 13.828 1 79.62 220 ASN B O 1
ATOM 3822 N N . LYS B 1 221 ? -22.125 0.208 13.555 1 87.88 221 LYS B N 1
ATOM 3823 C CA . LYS B 1 221 ? -21.938 -0.233 14.93 1 87.88 221 LYS B CA 1
ATOM 3824 C C . LYS B 1 221 ? -20.672 -1.076 15.062 1 87.88 221 LYS B C 1
ATOM 3826 O O . LYS B 1 221 ? -20.484 -2.051 14.328 1 87.88 221 LYS B O 1
ATOM 3831 N N . PRO B 1 222 ? -19.875 -0.691 16 1 88.12 222 PRO B N 1
ATOM 3832 C CA . PRO B 1 222 ? -18.594 -1.386 16.141 1 88.12 222 PRO B CA 1
ATOM 3833 C C . PRO B 1 222 ? -18.75 -2.889 16.359 1 88.12 222 PRO B C 1
ATOM 3835 O O . PRO B 1 222 ? -17.969 -3.682 15.82 1 88.12 222 PRO B O 1
ATOM 3838 N N . SER B 1 223 ? -19.703 -3.281 17.141 1 87.75 223 SER B N 1
ATOM 3839 C CA . SER B 1 223 ? -19.906 -4.703 17.391 1 87.75 223 SER B CA 1
ATOM 3840 C C . SER B 1 223 ? -20.25 -5.449 16.109 1 87.75 223 SER B C 1
ATOM 3842 O O . SER B 1 223 ? -19.797 -6.574 15.891 1 87.75 223 SER B O 1
ATOM 3844 N N . HIS B 1 224 ? -21 -4.895 15.281 1 90 224 HIS B N 1
ATOM 3845 C CA . HIS B 1 224 ? -21.375 -5.5 14.008 1 90 224 HIS B CA 1
ATOM 3846 C C . HIS B 1 224 ? -20.172 -5.559 13.055 1 90 224 HIS B C 1
ATOM 3848 O O . HIS B 1 224 ? -20.078 -6.473 12.234 1 90 224 HIS B O 1
ATOM 3854 N N . LEU B 1 225 ? -19.344 -4.625 13.266 1 90.44 225 LEU B N 1
ATOM 3855 C CA . LEU B 1 225 ? -18.156 -4.609 12.406 1 90.44 225 LEU B CA 1
ATOM 3856 C C . LEU B 1 225 ? -17.25 -5.793 12.719 1 90.44 225 LEU B C 1
ATOM 3858 O O . LEU B 1 225 ? -16.75 -6.457 11.805 1 90.44 225 LEU B O 1
ATOM 3862 N N . PHE B 1 226 ? -17.125 -6.051 14.023 1 92.12 226 PHE B N 1
ATOM 3863 C CA . PHE B 1 226 ? -16.234 -7.133 14.43 1 92.12 226 PHE B CA 1
ATOM 3864 C C . PHE B 1 226 ? -16.844 -8.484 14.094 1 92.12 226 PHE B C 1
ATOM 3866 O O . PHE B 1 226 ? -16.25 -9.273 13.352 1 92.12 226 PHE B O 1
ATOM 3873 N N . TRP B 1 227 ? -18.016 -8.711 14.5 1 93.12 227 TRP B N 1
ATOM 3874 C CA . TRP B 1 227 ? -18.641 -10.016 14.305 1 93.12 227 TRP B CA 1
ATOM 3875 C C . TRP B 1 227 ? -19.094 -10.195 12.859 1 93.12 227 TRP B C 1
ATOM 3877 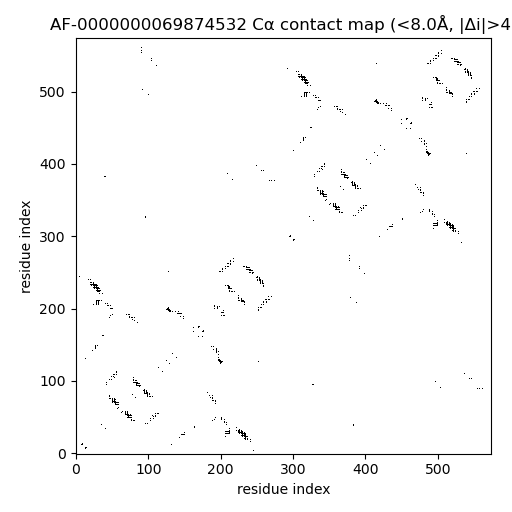O O . TRP B 1 227 ? -18.938 -11.273 12.289 1 93.12 227 TRP B O 1
ATOM 3887 N N . GLY B 1 228 ? -19.641 -9.18 12.32 1 93.62 228 GLY B N 1
ATOM 3888 C CA . GLY B 1 228 ? -20.016 -9.242 10.914 1 93.62 228 GLY B CA 1
ATOM 3889 C C . GLY B 1 228 ? -18.828 -9.484 9.992 1 93.62 228 GLY B C 1
ATOM 3890 O O . GLY B 1 228 ? -18.922 -10.266 9.047 1 93.62 228 GLY B O 1
ATOM 3891 N N . GLY B 1 229 ? -17.75 -8.781 10.305 1 95 229 GLY B N 1
ATOM 3892 C CA . GLY B 1 229 ? -16.531 -9.008 9.547 1 95 229 GLY B CA 1
ATOM 3893 C C . GLY B 1 229 ? -16.031 -10.438 9.625 1 95 229 GLY B C 1
ATOM 3894 O O . GLY B 1 229 ? -15.625 -11.016 8.617 1 95 229 GLY B O 1
ATOM 3895 N N . GLY B 1 230 ? -16.094 -10.922 10.867 1 94.5 230 GLY B N 1
ATOM 3896 C CA . GLY B 1 230 ? -15.688 -12.305 11.047 1 94.5 230 GLY B CA 1
ATOM 3897 C C . GLY B 1 230 ? -16.531 -13.281 10.25 1 94.5 230 GLY B C 1
ATOM 3898 O O . GLY B 1 230 ? -15.992 -14.188 9.602 1 94.5 230 GLY B O 1
ATOM 3899 N N . ILE B 1 231 ? -17.766 -13.086 10.242 1 95.19 231 ILE B N 1
ATOM 3900 C CA . ILE B 1 231 ? -18.688 -13.977 9.57 1 95.19 231 ILE B CA 1
ATOM 3901 C C . ILE B 1 231 ? -18.516 -13.867 8.055 1 95.19 231 ILE B C 1
ATOM 3903 O O . ILE B 1 231 ? -18.422 -14.883 7.363 1 95.19 231 ILE B O 1
ATOM 3907 N N . ILE B 1 232 ? -18.422 -12.719 7.562 1 94.56 232 ILE B N 1
ATOM 3908 C CA . ILE B 1 232 ? -18.234 -12.508 6.129 1 94.56 232 ILE B CA 1
ATOM 3909 C C . ILE B 1 232 ? -16.891 -13.07 5.695 1 94.56 232 ILE B C 1
ATOM 3911 O O . ILE B 1 232 ? -16.766 -13.656 4.617 1 94.56 232 ILE B O 1
ATOM 3915 N N . GLY B 1 233 ? -15.898 -12.844 6.559 1 94.19 233 GLY B N 1
ATOM 3916 C CA . GLY B 1 233 ? -14.594 -13.406 6.258 1 94.19 233 GLY B CA 1
ATOM 3917 C C . GLY B 1 233 ? -14.594 -14.922 6.207 1 94.19 233 GLY B C 1
ATOM 3918 O O . GLY B 1 233 ? -14.023 -15.523 5.297 1 94.19 233 GLY B O 1
ATOM 3919 N N . GLY B 1 234 ? -15.25 -15.484 7.188 1 93.12 234 GLY B N 1
ATOM 3920 C CA . GLY B 1 234 ? -15.336 -16.938 7.238 1 93.12 234 GLY B CA 1
ATOM 3921 C C . GLY B 1 234 ? -16.188 -17.516 6.121 1 93.12 234 GLY B C 1
ATOM 3922 O O . GLY B 1 234 ? -15.75 -18.422 5.418 1 93.12 234 GLY B O 1
ATOM 3923 N N . LEU B 1 235 ? -17.328 -16.953 5.93 1 94 235 LEU B N 1
ATOM 3924 C CA . LEU B 1 235 ? -18.234 -17.438 4.902 1 94 235 LEU B CA 1
ATOM 3925 C C . LEU B 1 235 ? -17.688 -17.172 3.508 1 94 235 LEU B C 1
ATOM 3927 O O . LEU B 1 235 ? -17.875 -17.969 2.594 1 94 235 LEU B O 1
ATOM 3931 N N . GLY B 1 236 ? -17.141 -16.031 3.369 1 92.62 236 GLY B N 1
ATOM 3932 C CA . GLY B 1 236 ? -16.516 -15.727 2.096 1 92.62 236 GLY B CA 1
ATOM 3933 C C . GLY B 1 236 ? -15.406 -16.688 1.723 1 92.62 236 GLY B C 1
ATOM 3934 O O . GLY B 1 236 ? -15.281 -17.078 0.561 1 92.62 236 GLY B O 1
ATOM 3935 N N . SER B 1 237 ? -14.625 -17.016 2.705 1 90.25 237 SER B N 1
ATOM 3936 C CA . SER B 1 237 ? -13.547 -17.984 2.471 1 90.25 237 SER B CA 1
ATOM 3937 C C . SER B 1 237 ? -14.102 -19.359 2.125 1 90.25 237 SER B C 1
ATOM 3939 O O . SER B 1 237 ? -13.539 -20.062 1.284 1 90.25 237 SER B O 1
ATOM 3941 N N . LEU B 1 238 ? -15.188 -19.703 2.797 1 90.62 238 LEU B N 1
ATOM 3942 C CA . LEU B 1 238 ? -15.844 -20.984 2.516 1 90.62 238 LEU B CA 1
ATOM 3943 C C . LEU B 1 238 ? -16.375 -21.016 1.087 1 90.62 238 LEU B C 1
ATOM 3945 O O . LEU B 1 238 ? -16.188 -22 0.372 1 90.62 238 LEU B O 1
ATOM 3949 N N . LEU B 1 239 ? -17.047 -19.984 0.714 1 92.25 239 LEU B N 1
ATOM 3950 C CA . LEU B 1 239 ? -17.578 -19.875 -0.637 1 92.25 239 LEU B CA 1
ATOM 3951 C C . LEU B 1 239 ? -16.469 -19.922 -1.675 1 92.25 239 LEU B C 1
ATOM 3953 O O . LEU B 1 239 ? -16.609 -20.562 -2.723 1 92.25 239 LEU B O 1
ATOM 3957 N N . ALA B 1 240 ? -15.422 -19.234 -1.357 1 88.81 240 ALA B N 1
ATOM 3958 C CA . ALA B 1 240 ? -14.289 -19.203 -2.275 1 88.81 240 ALA B CA 1
ATOM 3959 C C . ALA B 1 240 ? -13.688 -20.594 -2.445 1 88.81 240 ALA B C 1
ATOM 3961 O O . ALA B 1 240 ? -13.25 -20.969 -3.541 1 88.81 240 ALA B O 1
ATOM 3962 N N . PHE B 1 241 ? -13.586 -21.312 -1.355 1 86.75 241 PHE B N 1
ATOM 3963 C CA . PHE B 1 241 ? -13.047 -22.672 -1.411 1 86.75 241 PHE B CA 1
ATOM 3964 C C . PHE B 1 241 ? -13.875 -23.547 -2.344 1 86.75 241 PHE B C 1
ATOM 3966 O O . PHE B 1 241 ? -13.328 -24.312 -3.133 1 86.75 241 PHE B O 1
ATOM 3973 N N . TYR B 1 242 ? -15.117 -23.422 -2.287 1 87.69 242 TYR B N 1
ATOM 3974 C CA . TYR B 1 242 ? -16 -24.219 -3.117 1 87.69 242 TYR B CA 1
ATOM 3975 C C . TYR B 1 242 ? -15.93 -23.797 -4.578 1 87.69 242 TYR B C 1
ATOM 3977 O O . TYR B 1 242 ? -16.125 -24.609 -5.48 1 87.69 242 TYR B O 1
ATOM 3985 N N . LEU B 1 243 ? -15.648 -22.578 -4.816 1 88.06 243 LEU B N 1
ATOM 3986 C CA . LEU B 1 243 ? -15.586 -22.078 -6.18 1 88.06 243 LEU B CA 1
ATOM 3987 C C . LEU B 1 243 ? -14.211 -22.312 -6.793 1 88.06 243 LEU B C 1
ATOM 3989 O O . LEU B 1 243 ? -14.078 -22.422 -8.016 1 88.06 243 LEU B O 1
ATOM 3993 N N . SER B 1 244 ? -13.188 -22.328 -6.004 1 83.75 244 SER B N 1
ATOM 3994 C CA . SER B 1 244 ? -11.812 -22.422 -6.477 1 83.75 244 SER B CA 1
ATOM 3995 C C . SER B 1 244 ? -11.539 -23.781 -7.117 1 83.75 244 SER B C 1
ATOM 3997 O O . SER B 1 244 ? -10.859 -23.859 -8.141 1 83.75 244 SER B O 1
ATOM 3999 N N . PHE B 1 245 ? -12.078 -24.828 -6.684 1 78.56 245 PHE B N 1
ATOM 4000 C CA . PHE B 1 245 ? -11.75 -26.188 -7.113 1 78.56 245 PHE B CA 1
ATOM 4001 C C . PHE B 1 245 ? -12.312 -26.469 -8.5 1 78.56 245 PHE B C 1
ATOM 4003 O O . PHE B 1 245 ? -11.57 -26.859 -9.406 1 78.56 245 PHE B O 1
ATOM 4010 N N . PRO B 1 246 ? -13.547 -26.203 -8.633 1 78.25 246 PRO B N 1
ATOM 4011 C CA . PRO B 1 246 ? -14.086 -26.5 -9.961 1 78.25 246 PRO B CA 1
ATOM 4012 C C . PRO B 1 246 ? -13.516 -25.578 -11.047 1 78.25 246 PRO B C 1
ATOM 4014 O O . PRO B 1 246 ? -13.398 -25.984 -12.203 1 78.25 246 PRO B O 1
ATOM 4017 N N . LEU B 1 247 ? -13.094 -24.422 -10.742 1 80.69 247 LEU B N 1
ATOM 4018 C CA . LEU B 1 247 ? -12.633 -23.438 -11.719 1 80.69 247 LEU B CA 1
ATOM 4019 C C . LEU B 1 247 ? -11.117 -23.531 -11.906 1 80.69 247 LEU B C 1
ATOM 4021 O O . LEU B 1 247 ? -10.57 -22.984 -12.867 1 80.69 247 LEU B O 1
ATOM 4025 N N . GLY B 1 248 ? -10.508 -24.25 -11.039 1 79.44 248 GLY B N 1
ATOM 4026 C CA . GLY B 1 248 ? -9.062 -24.391 -11.109 1 79.44 248 GLY B CA 1
ATOM 4027 C C . GLY B 1 248 ? -8.32 -23.125 -10.766 1 79.44 248 GLY B C 1
ATOM 4028 O O . GLY B 1 248 ? -7.223 -22.875 -11.281 1 79.44 248 GLY B O 1
ATOM 4029 N N . TRP B 1 249 ? -9.023 -22.234 -10.117 1 80.69 249 TRP B N 1
ATOM 4030 C CA . TRP B 1 249 ? -8.398 -20.969 -9.742 1 80.69 249 TRP B CA 1
ATOM 4031 C C . TRP B 1 249 ? -7.613 -21.109 -8.445 1 80.69 249 TRP B C 1
ATOM 4033 O O . TRP B 1 249 ? -7.875 -22.016 -7.652 1 80.69 249 TRP B O 1
ATOM 4043 N N . HIS B 1 250 ? -6.621 -20.312 -8.32 1 79.44 250 HIS B N 1
ATOM 4044 C CA . HIS B 1 250 ? -5.883 -20.25 -7.062 1 79.44 250 HIS B CA 1
ATOM 4045 C C . HIS B 1 250 ? -6.797 -19.828 -5.91 1 79.44 250 HIS B C 1
ATOM 4047 O O . HIS B 1 250 ? -7.543 -18.859 -6.023 1 79.44 250 HIS B O 1
ATOM 4053 N N . LEU B 1 251 ? -6.844 -20.594 -4.914 1 80.31 251 LEU B N 1
ATOM 4054 C CA . LEU B 1 251 ? -7.762 -20.422 -3.793 1 80.31 251 LEU B CA 1
ATOM 4055 C C . LEU B 1 251 ? -7.629 -19.016 -3.199 1 80.31 251 LEU B C 1
ATOM 4057 O O . LEU B 1 251 ? -8.633 -18.359 -2.932 1 80.31 251 LEU B O 1
ATOM 4061 N N . GLY B 1 252 ? -6.434 -18.531 -3.014 1 80.06 252 GLY B N 1
ATOM 4062 C CA . GLY B 1 252 ? -6.219 -17.219 -2.432 1 80.06 252 GLY B CA 1
ATOM 4063 C C . GLY B 1 252 ? -6.836 -16.109 -3.246 1 80.06 252 GLY B C 1
ATOM 4064 O O . GLY B 1 252 ? -7.539 -15.25 -2.703 1 80.06 252 GLY B O 1
ATOM 4065 N N . ALA B 1 253 ? -6.57 -16.141 -4.461 1 83.19 253 ALA B N 1
ATOM 4066 C CA . ALA B 1 253 ? -7.105 -15.109 -5.352 1 83.19 253 ALA B CA 1
ATOM 4067 C C . ALA B 1 253 ? -8.633 -15.172 -5.402 1 83.19 253 ALA B C 1
ATOM 4069 O O . ALA B 1 253 ? -9.297 -14.141 -5.488 1 83.19 253 ALA B O 1
ATOM 4070 N N . THR B 1 254 ? -9.156 -16.359 -5.293 1 87.44 254 THR B N 1
ATOM 4071 C CA . THR B 1 254 ? -10.602 -16.531 -5.344 1 87.44 254 THR B CA 1
ATOM 4072 C C . THR B 1 254 ? -11.258 -15.953 -4.098 1 87.44 254 THR B C 1
ATOM 4074 O O . THR B 1 254 ? -12.352 -15.383 -4.176 1 87.44 254 THR B O 1
ATOM 4077 N N . ILE B 1 255 ? -10.633 -16.109 -3.002 1 87.56 255 ILE B N 1
ATOM 4078 C CA . ILE B 1 255 ? -11.172 -15.562 -1.758 1 87.56 255 ILE B CA 1
ATOM 4079 C C . ILE B 1 255 ? -11.312 -14.047 -1.873 1 87.56 255 ILE B C 1
ATOM 4081 O O . ILE B 1 255 ? -12.367 -13.492 -1.553 1 87.56 255 ILE B O 1
ATOM 4085 N N . ILE B 1 256 ? -10.359 -13.422 -2.361 1 87.69 256 ILE B N 1
ATOM 4086 C CA . ILE B 1 256 ? -10.359 -11.969 -2.482 1 87.69 256 ILE B CA 1
ATOM 4087 C C . ILE B 1 256 ? -11.414 -11.531 -3.492 1 87.69 256 ILE B C 1
ATOM 4089 O O . ILE B 1 256 ? -12.109 -10.531 -3.279 1 87.69 256 ILE B O 1
ATOM 4093 N N . LEU B 1 257 ? -11.453 -12.289 -4.508 1 90.25 257 LEU B N 1
ATOM 4094 C CA . LEU B 1 257 ? -12.438 -11.953 -5.527 1 90.25 257 LEU B CA 1
ATOM 4095 C C . LEU B 1 257 ? -13.852 -12.07 -4.973 1 90.25 257 LEU B C 1
ATOM 4097 O O . LEU B 1 257 ? -14.703 -11.219 -5.246 1 90.25 257 LEU B O 1
ATOM 4101 N N . VAL B 1 258 ? -14.055 -13.102 -4.273 1 93.06 258 VAL B N 1
ATOM 4102 C CA . VAL B 1 258 ? -15.367 -13.312 -3.67 1 93.06 258 VAL B CA 1
ATOM 4103 C C . VAL B 1 258 ? -15.672 -12.172 -2.695 1 93.06 258 VAL B C 1
ATOM 4105 O O . VAL B 1 258 ? -16.766 -11.609 -2.715 1 93.06 258 VAL B O 1
ATOM 4108 N N . LEU B 1 259 ? -14.734 -11.836 -1.858 1 92.88 259 LEU B N 1
ATOM 4109 C CA . LEU B 1 259 ? -14.914 -10.742 -0.91 1 92.88 259 LEU B CA 1
ATOM 4110 C C . LEU B 1 259 ? -15.133 -9.422 -1.64 1 92.88 259 LEU B C 1
ATOM 4112 O O . LEU B 1 259 ? -15.922 -8.586 -1.198 1 92.88 259 LEU B O 1
ATOM 4116 N N . GLY B 1 260 ? -14.367 -9.266 -2.717 1 92.81 260 GLY B N 1
ATOM 4117 C CA . GLY B 1 260 ? -14.562 -8.078 -3.531 1 92.81 260 GLY B CA 1
ATOM 4118 C C . GLY B 1 260 ? -15.953 -7.984 -4.129 1 92.81 260 GLY B C 1
ATOM 4119 O O . GLY B 1 260 ? -16.562 -6.91 -4.137 1 92.81 260 GLY B O 1
ATOM 4120 N N . VAL B 1 261 ? -16.438 -9.078 -4.574 1 93.81 261 VAL B N 1
ATOM 4121 C CA . VAL B 1 261 ? -17.781 -9.117 -5.152 1 93.81 261 VAL B CA 1
ATOM 4122 C C . VAL B 1 261 ? -18.812 -8.844 -4.07 1 93.81 261 VAL B C 1
ATOM 4124 O O . VAL B 1 261 ? -19.781 -8.109 -4.301 1 93.81 261 VAL B O 1
ATOM 4127 N N . ILE B 1 262 ? -18.625 -9.414 -2.951 1 93.56 262 ILE B N 1
ATOM 4128 C CA . ILE B 1 262 ? -19.531 -9.172 -1.834 1 93.56 262 ILE B CA 1
ATOM 4129 C C . ILE B 1 262 ? -19.547 -7.691 -1.479 1 93.56 262 ILE B C 1
ATOM 4131 O O . ILE B 1 262 ? -20.594 -7.113 -1.212 1 93.56 262 ILE B O 1
ATOM 4135 N N . PHE B 1 263 ? -18.422 -7.133 -1.515 1 93.56 263 PHE B N 1
ATOM 4136 C CA . PHE B 1 263 ? -18.312 -5.707 -1.235 1 93.56 263 PHE B CA 1
ATOM 4137 C C . PHE B 1 263 ? -19.047 -4.891 -2.285 1 93.56 263 PHE B C 1
ATOM 4139 O O . PHE B 1 263 ? -19.828 -3.99 -1.946 1 93.56 263 PHE B O 1
ATOM 4146 N N . CYS B 1 264 ? -18.781 -5.176 -3.508 1 91.06 264 CYS B N 1
ATOM 4147 C CA . CYS B 1 264 ? -19.406 -4.434 -4.598 1 91.06 264 CYS B CA 1
ATOM 4148 C C . CYS B 1 264 ? -20.922 -4.574 -4.555 1 91.06 264 CYS B C 1
ATOM 4150 O O . CYS B 1 264 ? -21.641 -3.609 -4.801 1 91.06 264 CYS B O 1
ATOM 4152 N N . THR B 1 265 ? -21.391 -5.707 -4.293 1 91.75 265 THR B N 1
ATOM 4153 C CA . THR B 1 265 ? -22.828 -5.941 -4.184 1 91.75 265 THR B CA 1
ATOM 4154 C C . THR B 1 265 ? -23.406 -5.176 -3 1 91.75 265 THR B C 1
ATOM 4156 O O . THR B 1 265 ? -24.484 -4.586 -3.107 1 91.75 265 THR B O 1
ATOM 4159 N N . ALA B 1 266 ? -22.734 -5.223 -1.894 1 90.75 266 ALA B N 1
ATOM 4160 C CA . ALA B 1 266 ? -23.188 -4.484 -0.718 1 90.75 266 ALA B CA 1
ATOM 4161 C C . ALA B 1 266 ? -23.203 -2.982 -0.984 1 90.75 266 ALA B C 1
ATOM 4163 O O . ALA B 1 266 ? -24.094 -2.27 -0.513 1 90.75 266 ALA B O 1
ATOM 4164 N N . TYR B 1 267 ? -22.219 -2.506 -1.721 1 89.88 267 TYR B N 1
ATOM 4165 C CA . TYR B 1 267 ? -22.141 -1.092 -2.07 1 89.88 267 TYR B CA 1
ATOM 4166 C C . TYR B 1 267 ? -23.328 -0.672 -2.928 1 89.88 267 TYR B C 1
ATOM 4168 O O . TYR B 1 267 ? -23.906 0.399 -2.721 1 89.88 267 TYR B O 1
ATOM 4176 N N . LEU B 1 268 ? -23.625 -1.451 -3.908 1 86.75 268 LEU B N 1
ATOM 4177 C CA . LEU B 1 268 ? -24.75 -1.145 -4.797 1 86.75 268 LEU B CA 1
ATOM 4178 C C . LEU B 1 268 ? -26.062 -1.14 -4.035 1 86.75 268 LEU B C 1
ATOM 4180 O O . LEU B 1 268 ? -26.953 -0.336 -4.328 1 86.75 268 LEU B O 1
ATOM 4184 N N . TYR B 1 269 ? -26.172 -1.936 -3.102 1 83.56 269 TYR B N 1
ATOM 4185 C CA . TYR B 1 269 ? -27.391 -2.016 -2.301 1 83.56 269 TYR B CA 1
ATOM 4186 C C . TYR B 1 269 ? -27.453 -0.887 -1.278 1 83.56 269 TYR B C 1
ATOM 4188 O O . TYR B 1 269 ? -28.516 -0.34 -1.006 1 83.56 269 TYR B O 1
ATOM 4196 N N . SER B 1 270 ? -26.375 -0.607 -0.63 1 78.19 270 SER B N 1
ATOM 4197 C CA . SER B 1 270 ? -26.328 0.422 0.403 1 78.19 270 SER B CA 1
ATOM 4198 C C . SER B 1 270 ? -26.516 1.813 -0.192 1 78.19 270 SER B C 1
ATOM 4200 O O . SER B 1 270 ? -27.156 2.676 0.418 1 78.19 270 SER B O 1
ATOM 4202 N N . SER B 1 271 ? -25.688 2.16 -1.262 1 64.44 271 SER B N 1
ATOM 4203 C CA . SER B 1 271 ? -25.828 3.467 -1.898 1 64.44 271 SER B CA 1
ATOM 4204 C C . SER B 1 271 ? -27.281 3.75 -2.246 1 64.44 271 SER B C 1
ATOM 4206 O O . SER B 1 271 ? -27.719 4.902 -2.23 1 64.44 271 SER B O 1
ATOM 4208 N N . ARG B 1 272 ? -27.953 2.74 -2.521 1 54.31 272 ARG B N 1
ATOM 4209 C CA . ARG B 1 272 ? -29.391 2.912 -2.773 1 54.31 272 ARG B CA 1
ATOM 4210 C C . ARG B 1 272 ? -30.141 3.225 -1.482 1 54.31 272 ARG B C 1
ATOM 4212 O O . ARG B 1 272 ? -31.094 3.996 -1.487 1 54.31 272 ARG B O 1
ATOM 4219 N N . CYS B 1 273 ? -29.656 2.682 -0.429 1 47.88 273 CYS B N 1
ATOM 4220 C CA . CYS B 1 273 ? -30.391 2.908 0.808 1 47.88 273 CYS B CA 1
ATOM 4221 C C . CYS B 1 273 ? -29.922 4.172 1.509 1 47.88 273 CYS B C 1
ATOM 4223 O O . CYS B 1 273 ? -30.625 4.738 2.342 1 47.88 273 CYS B O 1
ATOM 4225 N N . GLY B 1 274 ? -28.672 4.492 1.599 1 48.19 274 GLY B N 1
ATOM 4226 C CA . GLY B 1 274 ? -28.297 5.715 2.293 1 48.19 274 GLY B CA 1
ATOM 4227 C C . GLY B 1 274 ? -28.828 6.965 1.619 1 48.19 274 GLY B C 1
ATOM 4228 O O . GLY B 1 274 ? -29.062 7.984 2.277 1 48.19 274 GLY B O 1
ATOM 4229 N N . ARG B 1 275 ? -28.812 7.125 0.245 1 43.31 275 ARG B N 1
ATOM 4230 C CA . ARG B 1 275 ? -29.641 8.188 -0.316 1 43.31 275 ARG B CA 1
ATOM 4231 C C . ARG B 1 275 ? -31.078 8.086 0.19 1 43.31 275 ARG B C 1
ATOM 4233 O O . ARG B 1 275 ? -31.812 9.078 0.211 1 43.31 275 ARG B O 1
ATOM 4240 N N . LEU B 1 276 ? -31.5 7.004 0.469 1 39.12 276 LEU B N 1
ATOM 4241 C CA . LEU B 1 276 ? -32.875 6.973 0.931 1 39.12 276 LEU B CA 1
ATOM 4242 C C . LEU B 1 276 ? -33 7.492 2.359 1 39.12 276 LEU B C 1
ATOM 4244 O O . LEU B 1 276 ? -33.969 8.156 2.711 1 39.12 276 LEU B O 1
ATOM 4248 N N . LYS B 1 277 ? -31.922 7.137 3.221 1 41.66 277 LYS B N 1
ATOM 4249 C CA . LYS B 1 277 ? -32.219 7.617 4.57 1 41.66 277 LYS B CA 1
ATOM 4250 C C . LYS B 1 277 ? -31.859 9.094 4.711 1 41.66 277 LYS B C 1
ATOM 4252 O O . LYS B 1 277 ? -32.406 9.789 5.574 1 41.66 277 LYS B O 1
ATOM 4257 N N . GLN B 1 278 ? -30.797 9.625 4.086 1 40 278 GLN B N 1
ATOM 4258 C CA . GLN B 1 278 ? -30.688 11.07 4.254 1 40 278 GLN B CA 1
ATOM 4259 C C . GLN B 1 278 ? -31.891 11.797 3.686 1 40 278 GLN B C 1
ATOM 4261 O O . GLN B 1 278 ? -32.219 12.914 4.098 1 40 278 GLN B O 1
ATOM 4266 N N . ARG B 1 279 ? -32.469 11.289 2.723 1 38.62 279 ARG B N 1
ATOM 4267 C CA . ARG B 1 279 ? -33.719 11.945 2.309 1 38.62 279 ARG B CA 1
ATOM 4268 C C . ARG B 1 279 ? -34.781 11.836 3.391 1 38.62 279 ARG B C 1
ATOM 4270 O O . ARG B 1 279 ? -35.625 12.719 3.516 1 38.62 279 ARG B O 1
ATOM 4277 N N . GLY B 1 280 ? -34.719 10.766 4.113 1 36.94 280 GLY B N 1
ATOM 4278 C CA . GLY B 1 280 ? -35.812 10.734 5.09 1 36.94 280 GLY B CA 1
ATOM 4279 C C . GLY B 1 280 ? -35.562 11.641 6.277 1 36.94 280 GLY B C 1
ATOM 4280 O O . GLY B 1 280 ? -36.5 12.078 6.938 1 36.94 280 GLY B O 1
ATOM 4281 N N . LYS B 1 281 ? -34.281 11.836 6.777 1 41.88 281 LYS B N 1
ATOM 4282 C CA . LYS B 1 281 ? -34.156 12.719 7.934 1 41.88 281 LYS B CA 1
ATOM 4283 C C . LYS B 1 281 ? -34.406 14.172 7.543 1 41.88 281 LYS B C 1
ATOM 4285 O O . LYS B 1 281 ? -34.688 15.016 8.398 1 41.88 281 LYS B O 1
ATOM 4290 N N . ASN B 1 282 ? -34.031 14.586 6.324 1 37.22 282 ASN B N 1
ATOM 4291 C CA . ASN B 1 282 ? -34.438 15.961 6.027 1 37.22 282 ASN B CA 1
ATOM 4292 C C . ASN B 1 282 ? -35.969 16.094 6 1 37.22 282 ASN B C 1
ATOM 4294 O O . ASN B 1 282 ? -36.5 17.203 6.121 1 37.22 282 ASN B O 1
ATOM 4298 N N . SER B 1 283 ? -36.594 14.977 5.707 1 37.56 283 SER B N 1
ATOM 4299 C CA . SER B 1 283 ? -38.031 15.203 5.695 1 37.56 283 SER B CA 1
ATOM 4300 C C . SER B 1 283 ? -38.594 15.32 7.109 1 37.56 283 SER B C 1
ATOM 4302 O O . SER B 1 283 ? -39.688 15.82 7.309 1 37.56 283 SER B O 1
ATOM 4304 N N . SER B 1 284 ? -37.875 14.648 8.109 1 38.62 284 SER B N 1
ATOM 4305 C CA . SER B 1 284 ? -38.562 14.758 9.383 1 38.62 284 SER B CA 1
ATOM 4306 C C . SER B 1 284 ? -38.25 16.078 10.086 1 38.62 284 SER B C 1
ATOM 4308 O O . SER B 1 284 ? -38.875 16.422 11.086 1 38.62 284 SER B O 1
ATOM 4310 N N . GLN B 1 285 ? -36.969 16.688 9.891 1 35.66 285 GLN B N 1
ATOM 4311 C CA . GLN B 1 285 ? -36.812 17.906 10.672 1 35.66 285 GLN B CA 1
ATOM 4312 C C . GLN B 1 285 ? -37.594 19.062 10.078 1 35.66 285 GLN B C 1
ATOM 4314 O O . GLN B 1 285 ? -37.594 20.172 10.609 1 35.66 285 GLN B O 1
ATOM 4319 N N . VAL B 1 286 ? -38.219 18.875 8.836 1 35.62 286 VAL B N 1
ATOM 4320 C CA . VAL B 1 286 ? -39.062 19.969 8.422 1 35.62 286 VAL B CA 1
ATOM 4321 C C . VAL B 1 286 ? -40.406 19.906 9.188 1 35.62 286 VAL B C 1
ATOM 4323 O O . VAL B 1 286 ? -41.25 20.797 9.055 1 35.62 286 VAL B O 1
ATOM 4326 N N . GLN B 1 287 ? -40.656 18.781 9.992 1 26.5 287 GLN B N 1
ATOM 4327 C CA . GLN B 1 287 ? -41.812 19.047 10.828 1 26.5 287 GLN B CA 1
ATOM 4328 C C . GLN B 1 287 ? -41.406 19.609 12.188 1 26.5 287 GLN B C 1
ATOM 4330 O O . GLN B 1 287 ? -40.438 19.141 12.781 1 26.5 287 GLN B O 1
#

Organism: Akkermansia muciniphila (strain ATCC BAA-835 / DSM 22959 / JCM 33894 / BCRC 81048 / CCUG 64013 / CIP 107961 / Muc) (NCBI:txid349741)

Sequence (574 aa):
MMDDFLQFLREPIAQRSLLACVMIGFANGFVSGLVILKKSALQIGTLSCALLPGIAVAVLLFGLTRWSLLTGAVVAALLVGLGSLFVSRTSRLNQDTALSILHTTAFAAGFIVLVRLGLQQKIDDWLFGSIMSLSDSDLWIAFAISSVSVLILLLFRRPILICLFDPDIATTLGIPSRLISYGIFTLIILVLVSSLQAVGAFLTLGLLVGPAATVYLLTNKPSHLFWGGGIIGGLGSLLAFYLSFPLGWHLGATIILVLGVIFCTAYLYSSRCGRLKQRGKNSSQVQMMDDFLQFLREPIAQRSLLACVMIGFANGFVSGLVILKKSALQIGTLSCALLPGIAVAVLLFGLTRWSLLTGAVVAALLVGLGSLFVSRTSRLNQDTALSILHTTAFAAGFIVLVRLGLQQKIDDWLFGSIMSLSDSDLWIAFAISSVSVLILLLFRRPILICLFDPDIATTLGIPSRLISYGIFTLIILVLVSSLQAVGAFLTLGLLVGPAATVYLLTNKPSHLFWGGGIIGGLGSLLAFYLSFPLGWHLGATIILVLGVIFCTAYLYSSRCGRLKQRGKNSSQVQ

Radius of gyration: 23.77 Å; Cα contacts (8 Å, |Δi|>4): 942; chains: 2; bounding box: 80×73×60 Å

Nearest PDB structures (foldseek):
  7kyp-assembly4_N  TM=8.783E-01  e=3.362E-13  Streptococcus pneumoniae D39
  7kyo-assembly1_C-2  TM=8.724E-01  e=5.841E-13  Streptococcus pneumoniae D39
  2nq2-assembly1_A  TM=8.107E-01  e=3.268E-04  Haemophilus influenzae
  2nq2-assembly1_B  TM=7.430E-01  e=6.731E-04  Haemophilus influenzae
  5b57-assembly1_B  TM=7.186E-01  e=6.451E-04  Burkholderia cenocepacia J2315

InterPro domains:
  IPR001626 ABC transporter, TroCD-like [PF00950] (13-268)
  IPR001626 ABC transporter, TroCD-like [PTHR30477] (5-283)
  IPR037294 ABC transporter, BtuC-like [G3DSA:1.10.3470.10] (17-273)
  IPR037294 ABC transporter, BtuC-like [SSF81345] (3-264)

Solvent-accessible surface area (backbone atoms only — not comparable to full-atom values): 27029 Å² total; per-residue (Å²): 109,67,62,58,46,55,53,43,56,65,32,68,66,42,44,51,41,49,52,48,37,29,53,52,20,20,36,33,0,28,50,3,23,55,29,60,72,67,67,39,40,41,56,46,52,51,40,41,57,22,22,54,20,19,22,38,48,22,28,72,75,71,34,94,42,73,66,26,39,54,50,16,21,47,49,31,30,44,48,35,53,53,44,11,50,49,47,22,71,62,44,87,46,52,42,53,48,36,32,40,43,45,27,44,23,45,31,24,55,15,44,58,51,28,64,72,68,63,53,64,76,51,46,59,48,51,44,44,22,42,53,83,69,50,50,71,68,54,52,50,50,25,47,50,48,30,49,50,47,47,48,51,47,65,72,43,40,64,65,49,48,38,40,70,77,34,53,67,59,20,52,74,73,64,46,58,58,64,57,51,52,52,47,51,51,50,48,52,50,51,42,47,51,38,34,22,63,45,33,1,33,59,34,39,42,33,33,34,35,30,25,11,53,35,33,46,56,75,43,88,49,69,69,50,17,25,55,44,0,14,49,43,18,17,50,30,27,47,52,14,53,65,51,13,63,82,67,69,44,59,48,40,40,32,26,29,37,44,37,36,47,52,30,53,52,43,46,61,54,28,46,58,43,51,60,47,48,58,54,48,54,61,57,54,69,75,102,107,68,62,59,46,54,55,43,55,64,32,67,67,41,44,50,42,49,52,48,36,29,52,51,22,21,35,33,0,28,52,3,21,55,30,60,72,66,67,39,39,42,55,48,52,50,41,42,56,22,22,56,20,19,22,39,47,23,28,70,75,70,33,92,42,71,65,25,39,54,49,16,21,46,50,32,30,47,50,34,53,52,42,10,51,50,47,23,71,62,46,86,46,51,44,55,48,36,33,41,43,46,27,44,24,46,31,24,54,16,46,59,51,27,63,72,68,62,54,64,76,51,48,58,48,51,44,44,22,41,52,84,70,50,49,70,69,54,53,50,49,27,48,50,48,31,50,49,48,48,49,51,47,66,72,45,40,63,65,51,49,39,40,70,75,35,52,67,59,20,52,74,73,64,46,59,59,65,58,50,52,52,48,52,52,50,49,51,48,51,43,47,52,37,35,22,64,43,34,0,34,59,34,39,41,32,34,33,36,29,24,11,53,35,34,45,57,77,42,87,50,67,69,50,19,26,55,43,0,14,48,44,16,17,50,32,27,47,54,14,53,66,52,12,63,83,68,68,45,59,50,40,40,32,25,29,35,44,37,35,49,52,31,54,53,44,46,62,54,28,47,58,45,52,61,48,48,61,53,48,54,60,58,52,69,75,101